Protein AF-0000000068386053 (afdb_homodimer)

Foldseek 3Di:
DPDPPCCVVPDDDADFQVCQVVLQVLVCVLQQHPFGKFKQQFFLLLVLLLLLLLLAAAPAEEEQEDAAVSSVVSQVSNVVRHYHYDYDYDDHLFADDPVSLVVVCVVDDHHQEYEDEAADLLRQWGHPQLSNLVVCVVSNHAYEYECAAPRLQHDHHCVVSVHAKYKYHCVWQLVFDRRMIMIGHHPVRVVSSDDPSGDDPDSSGPVNQCVVAVVVPNGHGPDDHDRSRVVRSVVSSVVCVVCDSLNSNLLLQLLQQLLQQLCVQQVWHWDDDPVTGGSFKTKTFDDPLDDPVLLCVQLVPQPLWDKDFRHGPPRRRMIIGGCHHPNSDLVSSLSNSQSNQRSCVVSPHHGDSVRSNVSSVVSSVPRDSPDD/DPDPPCCVVPDDDADFQVCQVVLQVLVCVLQQHPFGKFKQQFFLLLVLLLLLLLLAAAPAEEEFEAAAVSSVVSQVSNVVRHYHYDYDYDDHLFADDPVSLVVVCVVDDHHQEYEDEAADLLRQWGHPQLSNLVVCVVSNHAYEYECAAPRLQHDHHCVVSVHAKYKYHCVWQLVFDRRMIMMGHHPVRVVSSDDPSGDDPDSSGPVNQCVVAVVVPNGHGPDDHDRSRVVRSVVSSVVCVVCDSLNSNLLLQLLQQLLQQLCVQQVWHWDDDPVTGGSFKTKTFDDPLDDPVLLCVQLVPQPLWDKDFRHGPPRRRMIIGGCHHPNSDLVSSLSNSQSNQRSCVVSPHDGDSVRSNVSSVVSNVPRDSPDD

Organism: Agrobacterium fabrum (strain C58 / ATCC 33970) (NCBI:txid176299)

Radius of gyration: 27.5 Å; Cα contacts (8 Å, |Δi|>4): 1624; chains: 2; bounding box: 54×79×68 Å

Sequence (744 aa):
MPAPDYALLLDPPAFPAERYAMLADRLAALMGTKNDVLLIQAEAVLALEAAATSLARPGLRALNIITSPYGAWFGGWLERGGATVRNLTASPAKPVTLAEVERALDDGPGFDLLAIVHAESASGILNPLPAIAALAQTRGVVTLVDAVASIGGHAFEVDQLGIDIAVIGPQKALAGPAGVSAISVSPKAWEFLSHDKAPTNSMLSLLDQKQLWLDAGRGALPGTPAPLEFYALDAALDRIEAEGLPAANARHERAAAATRHGIRALGIANWVEETHASALVSTAVLPDSVEAGAFHAAVSRQHGADISVGVGPGAERLIRLNHTGRRAHPQAVKANIAAVANALKTLGHSTNTDSALEAAEKGYSEAPAKEVMPAPDYALLLDPPAFPAERYAMLADRLAALMGTKNDVLLIQAEAVLALEAAATSLARPGLRALNIITSPYGAWFGGWLERGGATVRNLTASPAKPVTLAEVERALDDGPGFDLLAIVHAESASGILNPLPAIAALAQTRGVVTLVDAVASIGGHAFEVDQLGIDIAVIGPQKALAGPAGVSAISVSPKAWEFLSHDKAPTNSMLSLLDQKQLWLDAGRGALPGTPAPLEFYALDAALDRIEAEGLPAANARHERAAAATRHGIRALGIANWVEETHASALVSTAVLPDSVEAGAFHAAVSRQHGADISVGVGPGAERLIRLNHTGRRAHPQAVKANIAAVANALKTLGHSTNTDSALEAAEKGYSEAPAKEV

pLDDT: mean 94.94, std 8.68, range [27.03, 98.94]

Structure (mmCIF, N/CA/C/O backbone):
data_AF-0000000068386053-model_v1
#
loop_
_entity.id
_entity.type
_entity.pdbx_description
1 polymer 'Aspartate aminotransferase'
#
loop_
_atom_site.group_PDB
_atom_site.id
_atom_site.type_symbol
_atom_site.label_atom_id
_atom_site.label_alt_id
_atom_site.label_comp_id
_atom_site.label_asym_id
_atom_site.label_entity_id
_atom_site.label_seq_id
_atom_site.pdbx_PDB_ins_code
_atom_site.Cartn_x
_atom_site.Cartn_y
_atom_site.Cartn_z
_atom_site.occupancy
_atom_site.B_iso_or_equiv
_atom_site.auth_seq_id
_atom_site.auth_comp_id
_atom_site.auth_asym_id
_atom_site.auth_atom_id
_atom_site.pdbx_PDB_model_num
ATOM 1 N N . MET A 1 1 ? -23.984 14.938 -13.93 1 43.22 1 MET A N 1
ATOM 2 C CA . MET A 1 1 ? -23 14.367 -14.844 1 43.22 1 MET A CA 1
ATOM 3 C C . MET A 1 1 ? -22.969 12.844 -14.727 1 43.22 1 MET A C 1
ATOM 5 O O . MET A 1 1 ? -23.156 12.297 -13.641 1 43.22 1 MET A O 1
ATOM 9 N N . PRO A 1 2 ? -23.141 12.211 -15.875 1 50.97 2 PRO A N 1
ATOM 10 C CA . PRO A 1 2 ? -23.125 10.758 -15.742 1 50.97 2 PRO A CA 1
ATOM 11 C C . PRO A 1 2 ? -21.953 10.242 -14.914 1 50.97 2 PRO A C 1
ATOM 13 O O . PRO A 1 2 ? -20.906 10.883 -14.867 1 50.97 2 PRO A O 1
ATOM 16 N N . ALA A 1 3 ? -22.266 9.375 -14.016 1 62.97 3 ALA A N 1
ATOM 17 C CA . ALA A 1 3 ? -21.188 8.75 -13.234 1 62.97 3 ALA A CA 1
ATOM 18 C C . ALA A 1 3 ? -20.016 8.359 -14.125 1 62.97 3 ALA A C 1
ATOM 20 O O . ALA A 1 3 ? -20.203 7.84 -15.219 1 62.97 3 ALA A O 1
ATOM 21 N N . PRO A 1 4 ? -18.797 8.867 -13.773 1 74.88 4 PRO A N 1
ATOM 22 C CA . PRO A 1 4 ? -17.625 8.5 -14.578 1 74.88 4 PRO A CA 1
ATOM 23 C C . PRO A 1 4 ? -17.531 6.996 -14.836 1 74.88 4 PRO A C 1
ATOM 25 O O . PRO A 1 4 ? -17.938 6.195 -13.984 1 74.88 4 PRO A O 1
ATOM 28 N N . ASP A 1 5 ? -17.359 6.617 -16.078 1 85.38 5 ASP A N 1
ATOM 29 C CA . ASP A 1 5 ? -17.109 5.215 -16.422 1 85.38 5 ASP A CA 1
ATOM 30 C C . ASP A 1 5 ? -15.758 4.754 -15.898 1 85.38 5 ASP A C 1
ATOM 32 O O . ASP A 1 5 ? -14.727 4.973 -16.547 1 85.38 5 ASP A O 1
ATOM 36 N N . TYR A 1 6 ? -15.766 4.121 -14.727 1 87.69 6 TYR A N 1
ATOM 37 C CA . TYR A 1 6 ? -14.516 3.744 -14.086 1 87.69 6 TYR A CA 1
ATOM 38 C C . TYR A 1 6 ? -13.898 2.523 -14.758 1 87.69 6 TYR A C 1
ATOM 40 O O . TYR A 1 6 ? -12.789 2.113 -14.414 1 87.69 6 TYR A O 1
ATOM 48 N N . ALA A 1 7 ? -14.578 1.956 -15.75 1 90.06 7 ALA A N 1
ATOM 49 C CA . ALA A 1 7 ? -13.984 0.896 -16.562 1 90.06 7 ALA A CA 1
ATOM 50 C C . ALA A 1 7 ? -12.719 1.38 -17.266 1 90.06 7 ALA A C 1
ATOM 52 O O . ALA A 1 7 ? -11.852 0.577 -17.625 1 90.06 7 ALA A O 1
ATOM 53 N N . LEU A 1 8 ? -12.648 2.648 -17.375 1 90.06 8 LEU A N 1
ATOM 54 C CA . LEU A 1 8 ? -11.5 3.252 -18.047 1 90.06 8 LEU A CA 1
ATOM 55 C C . LEU A 1 8 ? -10.242 3.094 -17.203 1 90.06 8 LEU A C 1
ATOM 57 O O . LEU A 1 8 ? -9.133 3.275 -17.703 1 90.06 8 LEU A O 1
ATOM 61 N N . LEU A 1 9 ? -10.445 2.84 -15.938 1 94.69 9 LEU A N 1
ATOM 62 C CA . LEU A 1 9 ? -9.305 2.668 -15.047 1 94.69 9 LEU A CA 1
ATOM 63 C C . LEU A 1 9 ? -8.703 1.277 -15.195 1 94.69 9 LEU A C 1
ATOM 65 O O . LEU A 1 9 ? -7.617 1.008 -14.68 1 94.69 9 LEU A O 1
ATOM 69 N N . LEU A 1 10 ? -9.367 0.383 -15.891 1 95.88 10 LEU A N 1
ATOM 70 C CA . LEU A 1 10 ? -8.922 -1.004 -15.977 1 95.88 10 LEU A CA 1
ATOM 71 C C . LEU A 1 10 ? -7.895 -1.176 -17.094 1 95.88 10 LEU A C 1
ATOM 73 O O . LEU A 1 10 ? -7.91 -0.433 -18.078 1 95.88 10 LEU A O 1
ATOM 77 N N . ASP A 1 11 ? -6.984 -2.037 -16.875 1 93.38 11 ASP A N 1
ATOM 78 C CA . ASP A 1 11 ? -6.02 -2.568 -17.844 1 93.38 11 ASP A CA 1
ATOM 79 C C . ASP A 1 11 ? -5.07 -1.476 -18.328 1 93.38 11 ASP A C 1
ATOM 81 O O . ASP A 1 11 ? -4.816 -1.359 -19.531 1 93.38 11 ASP A O 1
ATOM 85 N N . PRO A 1 12 ? -4.633 -0.592 -17.453 1 92.56 12 PRO A N 1
ATOM 86 C CA . PRO A 1 12 ? -3.549 0.288 -17.891 1 92.56 12 PRO A CA 1
ATOM 87 C C . PRO A 1 12 ? -2.281 -0.477 -18.266 1 92.56 12 PRO A C 1
ATOM 89 O O . PRO A 1 12 ? -2.057 -1.585 -17.781 1 92.56 12 PRO A O 1
ATOM 92 N N . PRO A 1 13 ? -1.531 0.087 -19.203 1 91.81 13 PRO A N 1
ATOM 93 C CA . PRO A 1 13 ? -0.227 -0.545 -19.422 1 91.81 13 PRO A CA 1
ATOM 94 C C . PRO A 1 13 ? 0.666 -0.488 -18.188 1 91.81 13 PRO A C 1
ATOM 96 O O . PRO A 1 13 ? 0.468 0.364 -17.312 1 91.81 13 PRO A O 1
ATOM 99 N N . ALA A 1 14 ? 1.583 -1.446 -18.062 1 92.69 14 ALA A N 1
ATOM 100 C CA . ALA A 1 14 ? 2.586 -1.36 -17 1 92.69 14 ALA A CA 1
ATOM 101 C C . ALA A 1 14 ? 3.338 -0.034 -17.062 1 92.69 14 ALA A C 1
ATOM 103 O O . ALA A 1 14 ? 3.631 0.469 -18.156 1 92.69 14 ALA A O 1
ATOM 104 N N . PHE A 1 15 ? 3.566 0.583 -15.953 1 96.44 15 PHE A N 1
ATOM 105 C CA . PHE A 1 15 ? 4.438 1.752 -15.938 1 96.44 15 PHE A CA 1
ATOM 106 C C . PHE A 1 15 ? 5.855 1.376 -16.359 1 96.44 15 PHE A C 1
ATOM 108 O O . PHE A 1 15 ? 6.426 0.416 -15.836 1 96.44 15 PHE A O 1
ATOM 115 N N . PRO A 1 16 ? 6.418 2.072 -17.266 1 94.75 16 PRO A N 1
ATOM 116 C CA . PRO A 1 16 ? 7.711 1.654 -17.812 1 94.75 16 PRO A CA 1
ATOM 117 C C . PRO A 1 16 ? 8.82 1.646 -16.766 1 94.75 16 PRO A C 1
ATOM 119 O O . PRO A 1 16 ? 8.977 2.617 -16.016 1 94.75 16 PRO A O 1
ATOM 122 N N . ALA A 1 17 ? 9.594 0.625 -16.719 1 94.5 17 ALA A N 1
ATOM 123 C CA . ALA A 1 17 ? 10.609 0.388 -15.703 1 94.5 17 ALA A CA 1
ATOM 124 C C . ALA A 1 17 ? 11.609 1.544 -15.648 1 94.5 17 ALA A C 1
ATOM 126 O O . ALA A 1 17 ? 12.062 1.924 -14.562 1 94.5 17 ALA A O 1
ATOM 127 N N . GLU A 1 18 ? 11.906 2.088 -16.766 1 92.56 18 GLU A N 1
ATOM 128 C CA . GLU A 1 18 ? 12.922 3.127 -16.844 1 92.56 18 GLU A CA 1
ATOM 129 C C . GLU A 1 18 ? 12.398 4.461 -16.312 1 92.56 18 GLU A C 1
ATOM 131 O O . GLU A 1 18 ? 13.172 5.387 -16.078 1 92.56 18 GLU A O 1
ATOM 136 N N . ARG A 1 19 ? 11.109 4.539 -16.109 1 97.56 19 ARG A N 1
ATOM 137 C CA . ARG A 1 19 ? 10.516 5.82 -15.75 1 97.56 19 ARG A CA 1
ATOM 138 C C . ARG A 1 19 ? 10.43 5.969 -14.234 1 97.56 19 ARG A C 1
ATOM 140 O O . ARG A 1 19 ? 10.188 7.066 -13.727 1 97.56 19 ARG A O 1
ATOM 147 N N . TYR A 1 20 ? 10.609 4.906 -13.508 1 98.56 20 TYR A N 1
ATOM 148 C CA . TYR A 1 20 ? 10.594 5.016 -12.055 1 98.56 20 TYR A CA 1
ATOM 149 C C . TYR A 1 20 ? 11.711 5.926 -11.562 1 98.56 20 TYR A C 1
ATOM 151 O O . TYR A 1 20 ? 11.5 6.75 -10.672 1 98.56 20 TYR A O 1
ATOM 159 N N . ALA A 1 21 ? 12.875 5.738 -12.125 1 98.5 21 ALA A N 1
ATOM 160 C CA . ALA A 1 21 ? 14.008 6.59 -11.766 1 98.5 21 ALA A CA 1
ATOM 161 C C . ALA A 1 21 ? 13.695 8.062 -12.031 1 98.5 21 ALA A C 1
ATOM 163 O O . ALA A 1 21 ? 14.055 8.93 -11.234 1 98.5 21 ALA A O 1
ATOM 164 N N . MET A 1 22 ? 13.062 8.297 -13.117 1 98.44 22 MET A N 1
ATOM 165 C CA . MET A 1 22 ? 12.703 9.664 -13.484 1 98.44 22 MET A CA 1
ATOM 166 C C . MET A 1 22 ? 11.734 10.266 -12.477 1 98.44 22 MET A C 1
ATOM 168 O O . MET A 1 22 ? 11.852 11.43 -12.109 1 98.44 22 MET A O 1
ATOM 172 N N . LEU A 1 23 ? 10.781 9.477 -12.07 1 98.62 23 LEU A N 1
ATOM 173 C CA . LEU A 1 23 ? 9.836 9.945 -11.062 1 98.62 23 LEU A CA 1
ATOM 174 C C . LEU A 1 23 ? 10.555 10.297 -9.766 1 98.62 23 LEU A C 1
ATOM 176 O O . LEU A 1 23 ? 10.266 11.328 -9.148 1 98.62 23 LEU A O 1
ATOM 180 N N . ALA A 1 24 ? 11.43 9.414 -9.359 1 98.81 24 ALA A N 1
ATOM 181 C CA . ALA A 1 24 ? 12.195 9.664 -8.141 1 98.81 24 ALA A CA 1
ATOM 182 C C . ALA A 1 24 ? 13.016 10.938 -8.258 1 98.81 24 ALA A C 1
ATOM 184 O O . ALA A 1 24 ? 13.109 11.711 -7.301 1 98.81 24 ALA A O 1
ATOM 185 N N . ASP A 1 25 ? 13.625 11.172 -9.391 1 98.81 25 ASP A N 1
ATOM 186 C CA . ASP A 1 25 ? 14.43 12.375 -9.617 1 98.81 25 ASP A CA 1
ATOM 187 C C . ASP A 1 25 ? 13.555 13.625 -9.578 1 98.81 25 ASP A C 1
ATOM 189 O O . ASP A 1 25 ? 13.977 14.664 -9.062 1 98.81 25 ASP A O 1
ATOM 193 N N . ARG A 1 26 ? 12.438 13.555 -10.156 1 98.69 26 ARG A N 1
ATOM 194 C CA . ARG A 1 26 ? 11.508 14.68 -10.125 1 98.69 26 ARG A CA 1
ATOM 195 C C . ARG A 1 26 ? 11.062 14.984 -8.703 1 98.69 26 ARG A C 1
ATOM 197 O O . ARG A 1 26 ? 10.953 16.156 -8.32 1 98.69 26 ARG A O 1
ATOM 204 N N . LEU A 1 27 ? 10.805 13.961 -7.941 1 98.88 27 LEU A N 1
ATOM 205 C CA . LEU A 1 27 ? 10.453 14.148 -6.539 1 98.88 27 LEU A CA 1
ATOM 206 C C . LEU A 1 27 ? 11.625 14.742 -5.762 1 98.88 27 LEU A C 1
ATOM 208 O O . LEU A 1 27 ? 11.43 15.586 -4.883 1 98.88 27 LEU A O 1
ATOM 212 N N . ALA A 1 28 ? 12.812 14.258 -6.055 1 98.88 28 ALA A N 1
ATOM 213 C CA . ALA A 1 28 ? 14.008 14.828 -5.438 1 98.88 28 ALA A CA 1
ATOM 214 C C . ALA A 1 28 ? 14.109 16.328 -5.727 1 98.88 28 ALA A C 1
ATOM 216 O O . ALA A 1 28 ? 14.406 17.109 -4.832 1 98.88 28 ALA A O 1
ATOM 217 N N . ALA A 1 29 ? 13.891 16.641 -6.945 1 98.56 29 ALA A N 1
ATOM 218 C CA . ALA A 1 29 ? 13.93 18.047 -7.34 1 98.56 29 ALA A CA 1
ATOM 219 C C . ALA A 1 29 ? 12.883 18.859 -6.59 1 98.56 29 ALA A C 1
ATOM 221 O O . ALA A 1 29 ? 13.156 19.969 -6.129 1 98.56 29 ALA A O 1
ATOM 222 N N . LEU A 1 30 ? 11.742 18.328 -6.5 1 98.12 30 LEU A N 1
ATOM 223 C CA . LEU A 1 30 ? 10.648 18.984 -5.789 1 98.12 30 LEU A CA 1
ATOM 224 C C . LEU A 1 30 ? 11.016 19.219 -4.324 1 98.12 30 LEU A C 1
ATOM 226 O O . LEU A 1 30 ? 10.656 20.234 -3.74 1 98.12 30 LEU A O 1
ATOM 230 N N . MET A 1 31 ? 11.75 18.281 -3.701 1 98.56 31 MET A N 1
ATOM 231 C CA . MET A 1 31 ? 12.141 18.359 -2.297 1 98.56 31 MET A CA 1
ATOM 232 C C . MET A 1 31 ? 13.422 19.156 -2.131 1 98.56 31 MET A C 1
ATOM 234 O O . MET A 1 31 ? 13.844 19.453 -1.008 1 98.56 31 MET A O 1
ATOM 238 N N . GLY A 1 32 ? 14.086 19.5 -3.227 1 98.5 32 GLY A N 1
ATOM 239 C CA . GLY A 1 32 ? 15.352 20.219 -3.17 1 98.5 32 GLY A CA 1
ATOM 240 C C . GLY A 1 32 ? 16.469 19.391 -2.559 1 98.5 32 GLY A C 1
ATOM 241 O O . GLY A 1 32 ? 17.156 19.859 -1.644 1 98.5 32 GLY A O 1
ATOM 242 N N . THR A 1 33 ? 16.609 18.141 -3.109 1 98.81 33 THR A N 1
ATOM 243 C CA . THR A 1 33 ? 17.609 17.297 -2.463 1 98.81 33 THR A CA 1
ATOM 244 C C . THR A 1 33 ? 18.391 16.5 -3.5 1 98.81 33 THR A C 1
ATOM 246 O O . THR A 1 33 ? 17.906 16.266 -4.609 1 98.81 33 THR A O 1
ATOM 249 N N . LYS A 1 34 ? 19.578 16.172 -3.18 1 98.56 34 LYS A N 1
ATOM 250 C CA . LYS A 1 34 ? 20.406 15.25 -3.951 1 98.56 34 LYS A CA 1
ATOM 251 C C . LYS A 1 34 ? 20.453 13.875 -3.301 1 98.56 34 LYS A C 1
ATOM 253 O O . LYS A 1 34 ? 21.141 12.969 -3.787 1 98.56 34 LYS A O 1
ATOM 258 N N . ASN A 1 35 ? 19.719 13.727 -2.207 1 98.88 35 ASN A N 1
ATOM 259 C CA . ASN A 1 35 ? 19.625 12.438 -1.52 1 98.88 35 ASN A CA 1
ATOM 260 C C . ASN A 1 35 ? 18.953 11.383 -2.389 1 98.88 35 ASN A C 1
ATOM 262 O O . ASN A 1 35 ? 18.328 11.703 -3.396 1 98.88 35 ASN A O 1
ATOM 266 N N . ASP A 1 36 ? 19.125 10.086 -1.999 1 98.88 36 ASP A N 1
ATOM 267 C CA . ASP A 1 36 ? 18.344 9.008 -2.609 1 98.88 36 ASP A CA 1
ATOM 268 C C . ASP A 1 36 ? 16.859 9.195 -2.334 1 98.88 36 ASP A C 1
ATOM 270 O O . ASP A 1 36 ? 16.469 9.633 -1.249 1 98.88 36 ASP A O 1
ATOM 274 N N . VAL A 1 37 ? 16.062 8.93 -3.303 1 98.94 37 VAL A N 1
ATOM 275 C CA . VAL A 1 37 ? 14.609 8.953 -3.127 1 98.94 37 VAL A CA 1
ATOM 276 C C . VAL A 1 37 ? 14.039 7.559 -3.371 1 98.94 37 VAL A C 1
ATOM 278 O O . VAL A 1 37 ? 14.273 6.957 -4.422 1 98.94 37 VAL A O 1
ATOM 281 N N . LEU A 1 38 ? 13.391 7.059 -2.404 1 98.88 38 LEU A N 1
ATOM 282 C CA . LEU A 1 38 ? 12.672 5.789 -2.49 1 98.88 38 LEU A CA 1
ATOM 283 C C . LEU A 1 38 ? 11.211 6.012 -2.865 1 98.88 38 LEU A C 1
ATOM 285 O O . LEU A 1 38 ? 10.609 7.012 -2.471 1 98.88 38 LEU A O 1
ATOM 289 N N . LEU A 1 39 ? 10.648 5.133 -3.643 1 98.81 39 LEU A N 1
ATOM 290 C CA . LEU A 1 39 ? 9.227 5.098 -3.971 1 98.81 39 LEU A CA 1
ATOM 291 C C . LEU A 1 39 ? 8.508 4.004 -3.18 1 98.81 39 LEU A C 1
ATOM 293 O O . LEU A 1 39 ? 8.797 2.816 -3.355 1 98.81 39 LEU A O 1
ATOM 297 N N . ILE A 1 40 ? 7.645 4.379 -2.307 1 98.62 40 ILE A N 1
ATOM 298 C CA . ILE A 1 40 ? 6.906 3.453 -1.458 1 98.62 40 ILE A CA 1
ATOM 299 C C . ILE A 1 40 ? 5.523 3.195 -2.057 1 98.62 40 ILE A C 1
ATOM 301 O O . ILE A 1 40 ? 4.742 4.129 -2.25 1 98.62 40 ILE A O 1
ATOM 305 N N . GLN A 1 41 ? 5.223 1.962 -2.355 1 98.12 41 GLN A N 1
ATOM 306 C CA . GLN A 1 41 ? 4.02 1.565 -3.082 1 98.12 41 GLN A CA 1
ATOM 307 C C . GLN A 1 41 ? 2.854 1.332 -2.127 1 98.12 41 GLN A C 1
ATOM 309 O O . GLN A 1 41 ? 2.26 0.252 -2.115 1 98.12 41 GLN A O 1
ATOM 314 N N . ALA A 1 42 ? 2.461 2.303 -1.389 1 97.88 42 ALA A N 1
ATOM 315 C CA . ALA A 1 42 ? 1.366 2.365 -0.424 1 97.88 42 ALA A CA 1
ATOM 316 C C . ALA A 1 42 ? 1.156 3.793 0.075 1 97.88 42 ALA A C 1
ATOM 318 O O . ALA A 1 42 ? 1.84 4.719 -0.367 1 97.88 42 ALA A O 1
ATOM 319 N N . GLU A 1 43 ? 0.161 3.951 0.909 1 98.06 43 GLU A N 1
ATOM 320 C CA . GLU A 1 43 ? -0.112 5.273 1.465 1 98.06 43 GLU A CA 1
ATOM 321 C C . GLU A 1 43 ? 1.03 5.742 2.361 1 98.06 43 GLU A C 1
ATOM 323 O O . GLU A 1 43 ? 1.876 4.941 2.766 1 98.06 43 GLU A O 1
ATOM 328 N N . ALA A 1 44 ? 1.052 6.977 2.707 1 98.12 44 ALA A N 1
ATOM 329 C CA . ALA A 1 44 ? 2.186 7.641 3.344 1 98.12 44 ALA A CA 1
ATOM 330 C C . ALA A 1 44 ? 2.416 7.102 4.754 1 98.12 44 ALA A C 1
ATOM 332 O O . ALA A 1 44 ? 3.549 7.082 5.238 1 98.12 44 ALA A O 1
ATOM 333 N N . VAL A 1 45 ? 1.371 6.652 5.43 1 97.88 45 VAL A N 1
ATOM 334 C CA . VAL A 1 45 ? 1.554 6.148 6.789 1 97.88 45 VAL A CA 1
ATOM 335 C C . VAL A 1 45 ? 2.436 4.902 6.762 1 97.88 45 VAL A C 1
ATOM 337 O O . VAL A 1 45 ? 3.223 4.672 7.684 1 97.88 45 VAL A O 1
ATOM 340 N N . LEU A 1 46 ? 2.324 4.121 5.734 1 98.56 46 LEU A N 1
ATOM 341 C CA . LEU A 1 46 ? 3.227 2.98 5.625 1 98.56 46 LEU A CA 1
ATOM 342 C C . LEU A 1 46 ? 4.672 3.443 5.48 1 98.56 46 LEU A C 1
ATOM 344 O O . LEU A 1 46 ? 5.586 2.812 6.016 1 98.56 46 LEU A O 1
ATOM 348 N N . ALA A 1 47 ? 4.898 4.488 4.68 1 98.81 47 ALA A N 1
ATOM 349 C CA . ALA A 1 47 ? 6.246 5.031 4.527 1 98.81 47 ALA A CA 1
ATOM 350 C C . ALA A 1 47 ? 6.816 5.469 5.875 1 98.81 47 ALA A C 1
ATOM 352 O O . ALA A 1 47 ? 7.992 5.234 6.164 1 98.81 47 ALA A O 1
ATOM 353 N N . LEU A 1 48 ? 6 6.086 6.672 1 98.88 48 LEU A N 1
ATOM 354 C CA . LEU A 1 48 ? 6.422 6.496 8.008 1 98.88 48 LEU A CA 1
ATOM 355 C C . LEU A 1 48 ? 6.742 5.277 8.875 1 98.88 48 LEU A C 1
ATOM 357 O O . LEU A 1 48 ? 7.773 5.246 9.547 1 98.88 48 LEU A O 1
ATOM 361 N N . GLU A 1 49 ? 5.859 4.297 8.836 1 98.81 49 GLU A N 1
ATOM 362 C CA . GLU A 1 49 ? 6.098 3.078 9.602 1 98.81 49 GLU A CA 1
ATOM 363 C C . GLU A 1 49 ? 7.367 2.371 9.133 1 98.81 49 GLU A C 1
ATOM 365 O O . GLU A 1 49 ? 8.125 1.845 9.945 1 98.81 49 GLU A O 1
ATOM 370 N N . ALA A 1 50 ? 7.566 2.34 7.828 1 98.81 50 ALA A N 1
ATOM 371 C CA . ALA A 1 50 ? 8.758 1.717 7.266 1 98.81 50 ALA A CA 1
ATOM 372 C C . ALA A 1 50 ? 10.023 2.422 7.746 1 98.81 50 ALA A C 1
ATOM 374 O O . ALA A 1 50 ? 11.016 1.771 8.094 1 98.81 50 ALA A O 1
ATOM 375 N N . ALA A 1 51 ? 9.984 3.742 7.742 1 98.88 51 ALA A N 1
ATOM 376 C CA . ALA A 1 51 ? 11.141 4.496 8.219 1 98.88 51 ALA A CA 1
ATOM 377 C C . ALA A 1 51 ? 11.438 4.168 9.68 1 98.88 51 ALA A C 1
ATOM 379 O O . ALA A 1 51 ? 12.586 3.871 10.031 1 98.88 51 ALA A O 1
ATOM 380 N N . ALA A 1 52 ? 10.391 4.172 10.516 1 98.88 52 ALA A N 1
ATOM 381 C CA . ALA A 1 52 ? 10.57 3.887 11.938 1 98.88 52 ALA A CA 1
ATOM 382 C C . ALA A 1 52 ? 11.078 2.461 12.148 1 98.88 52 ALA A C 1
ATOM 384 O O . ALA A 1 52 ? 12.023 2.238 12.906 1 98.88 52 ALA A O 1
ATOM 385 N N . THR A 1 53 ? 10.414 1.524 11.5 1 98.44 53 THR A N 1
ATOM 386 C CA . THR A 1 53 ? 10.758 0.114 11.656 1 98.44 53 THR A CA 1
ATOM 387 C C . THR A 1 53 ? 12.18 -0.151 11.164 1 98.44 53 THR A C 1
ATOM 389 O O . THR A 1 53 ? 12.906 -0.949 11.766 1 98.44 53 THR A O 1
ATOM 392 N N . SER A 1 54 ? 12.586 0.476 10.109 1 98.75 54 SER A N 1
ATOM 393 C CA . SER A 1 54 ? 13.922 0.299 9.539 1 98.75 54 SER A CA 1
ATOM 394 C C . SER A 1 54 ? 14.992 0.889 10.453 1 98.75 54 SER A C 1
ATOM 396 O O . SER A 1 54 ? 16.125 0.404 10.484 1 98.75 54 SER A O 1
ATOM 398 N N . LEU A 1 55 ? 14.68 1.938 11.188 1 98.75 55 LEU A N 1
ATOM 399 C CA . LEU A 1 55 ? 15.625 2.617 12.062 1 98.75 55 LEU A CA 1
ATOM 400 C C . LEU A 1 55 ? 15.742 1.898 13.406 1 98.75 55 LEU A C 1
ATOM 402 O O . LEU A 1 55 ? 16.812 1.902 14.023 1 98.75 55 LEU A O 1
ATOM 406 N N . ALA A 1 56 ? 14.656 1.341 13.867 1 98.44 56 ALA A N 1
ATOM 407 C CA . ALA A 1 56 ? 14.508 0.917 15.258 1 98.44 56 ALA A CA 1
ATOM 408 C C . ALA A 1 56 ? 15.453 -0.237 15.586 1 98.44 56 ALA A C 1
ATOM 410 O O . ALA A 1 56 ? 15.555 -1.199 14.82 1 98.44 56 ALA A O 1
ATOM 411 N N . ARG A 1 57 ? 16.094 -0.156 16.656 1 98 57 ARG A N 1
ATOM 412 C CA . ARG A 1 57 ? 16.984 -1.18 17.219 1 98 57 ARG A CA 1
ATOM 413 C C . ARG A 1 57 ? 17.359 -0.855 18.656 1 98 57 ARG A C 1
ATOM 415 O O . ARG A 1 57 ? 17.344 0.311 19.062 1 98 57 ARG A O 1
ATOM 422 N N . PRO A 1 58 ? 17.734 -1.957 19.406 1 97.62 58 PRO A N 1
ATOM 423 C CA . PRO A 1 58 ? 18.328 -1.653 20.703 1 97.62 58 PRO A CA 1
ATOM 424 C C . PRO A 1 58 ? 19.547 -0.731 20.594 1 97.62 58 PRO A C 1
ATOM 426 O O . PRO A 1 58 ? 20.391 -0.908 19.719 1 97.62 58 PRO A O 1
ATOM 429 N N . GLY A 1 59 ? 19.547 0.266 21.375 1 96.94 59 GLY A N 1
ATOM 430 C CA . GLY A 1 59 ? 20.688 1.181 21.375 1 96.94 59 GLY A CA 1
ATOM 431 C C . GLY A 1 59 ? 20.375 2.502 20.688 1 96.94 59 GLY A C 1
ATOM 432 O O . GLY A 1 59 ? 21.062 3.502 20.938 1 96.94 59 GLY A O 1
ATOM 433 N N . LEU A 1 60 ? 19.438 2.514 19.812 1 98 60 LEU A N 1
ATOM 434 C CA . LEU A 1 60 ? 19.031 3.777 19.203 1 98 60 LEU A CA 1
ATOM 435 C C . LEU A 1 60 ? 18.281 4.645 20.219 1 98 60 LEU A C 1
ATOM 437 O O . LEU A 1 60 ? 17.328 4.188 20.844 1 98 60 LEU A O 1
ATOM 441 N N . ARG A 1 61 ? 18.734 5.859 20.484 1 98.12 61 ARG A N 1
ATOM 442 C CA . ARG A 1 61 ? 18.078 6.84 21.328 1 98.12 61 ARG A CA 1
ATOM 443 C C . ARG A 1 61 ? 17.406 7.93 20.5 1 98.12 61 ARG A C 1
ATOM 445 O O . ARG A 1 61 ? 18.094 8.664 19.766 1 98.12 61 ARG A O 1
ATOM 452 N N . ALA A 1 62 ? 16.094 8.031 20.578 1 98.38 62 ALA A N 1
ATOM 453 C CA . ALA A 1 62 ? 15.352 8.969 19.734 1 98.38 62 ALA A CA 1
ATOM 454 C C . ALA A 1 62 ? 14.617 10 20.594 1 98.38 62 ALA A C 1
ATOM 456 O O . ALA A 1 62 ? 14.047 9.664 21.625 1 98.38 62 ALA A O 1
ATOM 457 N N . LEU A 1 63 ? 14.734 11.281 20.25 1 98.62 63 LEU A N 1
ATOM 458 C CA . LEU A 1 63 ? 13.805 12.32 20.672 1 98.62 63 LEU A CA 1
ATOM 459 C C . LEU A 1 63 ? 12.648 12.445 19.672 1 98.62 63 LEU A C 1
ATOM 461 O O . LEU A 1 63 ? 12.828 12.922 18.562 1 98.62 63 LEU A O 1
ATOM 465 N N . ASN A 1 64 ? 11.508 11.984 20.047 1 98.81 64 ASN A N 1
ATOM 466 C CA . ASN A 1 64 ? 10.328 11.992 19.203 1 98.81 64 ASN A CA 1
ATOM 467 C C . ASN A 1 64 ? 9.352 13.094 19.609 1 98.81 64 ASN A C 1
ATOM 469 O O . ASN A 1 64 ? 8.859 13.117 20.734 1 98.81 64 ASN A O 1
ATOM 473 N N . ILE A 1 65 ? 9.094 13.977 18.703 1 98.81 65 ILE A N 1
ATOM 474 C CA . ILE A 1 65 ? 8.211 15.102 18.984 1 98.81 65 ILE A CA 1
ATOM 475 C C . ILE A 1 65 ? 6.77 14.727 18.625 1 98.81 65 ILE A C 1
ATOM 477 O O . ILE A 1 65 ? 6.492 14.297 17.5 1 98.81 65 ILE A O 1
ATOM 481 N N . ILE A 1 66 ? 5.867 14.883 19.562 1 98.62 66 ILE A N 1
ATOM 482 C CA . ILE A 1 66 ? 4.461 14.539 19.391 1 98.62 66 ILE A CA 1
ATOM 483 C C . ILE A 1 66 ? 3.615 15.812 19.406 1 98.62 66 ILE A C 1
ATOM 485 O O . ILE A 1 66 ? 3.498 16.469 20.438 1 98.62 66 ILE A O 1
ATOM 489 N N . THR A 1 67 ? 3.051 16.156 18.266 1 98 67 THR A N 1
ATOM 490 C CA . THR A 1 67 ? 2.117 17.266 18.172 1 98 67 THR A CA 1
ATOM 491 C C . THR A 1 67 ? 0.762 16.812 17.656 1 98 67 THR A C 1
ATOM 493 O O . THR A 1 67 ? -0.183 17.594 17.578 1 98 67 THR A O 1
ATOM 496 N N . SER A 1 68 ? 0.612 15.594 17.297 1 95.56 68 SER A N 1
ATOM 497 C CA . SER A 1 68 ? -0.588 14.922 16.812 1 95.56 68 SER A CA 1
ATOM 498 C C . SER A 1 68 ? -0.462 13.406 16.953 1 95.56 68 SER A C 1
ATOM 500 O O . SER A 1 68 ? 0.572 12.906 17.391 1 95.56 68 SER A O 1
ATOM 502 N N . PRO A 1 69 ? -1.512 12.625 16.516 1 94.81 69 PRO A N 1
ATOM 503 C CA . PRO A 1 69 ? -1.409 11.164 16.594 1 94.81 69 PRO A CA 1
ATOM 504 C C . PRO A 1 69 ? -0.277 10.602 15.734 1 94.81 69 PRO A C 1
ATOM 506 O O . PRO A 1 69 ? 0.27 9.539 16.047 1 94.81 69 PRO A O 1
ATOM 509 N N . TYR A 1 70 ? 0.15 11.273 14.711 1 96.31 70 TYR A N 1
ATOM 510 C CA . TYR A 1 70 ? 1.172 10.766 13.797 1 96.31 70 TYR A CA 1
ATOM 511 C C . TYR A 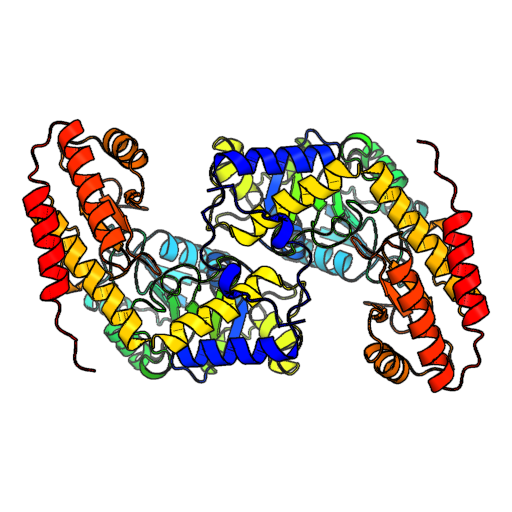1 70 ? 2.52 10.656 14.5 1 96.31 70 TYR A C 1
ATOM 513 O O . TYR A 1 70 ? 3.232 9.664 14.336 1 96.31 70 TYR A O 1
ATOM 521 N N . GLY A 1 71 ? 2.842 11.695 15.281 1 97.88 71 GLY A N 1
ATOM 522 C CA . GLY A 1 71 ? 4.047 11.602 16.094 1 97.88 71 GLY A CA 1
ATOM 523 C C . GLY A 1 71 ? 3.992 10.484 17.125 1 97.88 71 GLY A C 1
ATOM 524 O O . GLY A 1 71 ? 4.992 9.805 17.359 1 97.88 71 GLY A O 1
ATOM 525 N N . ALA A 1 72 ? 2.805 10.352 17.719 1 97.75 72 ALA A N 1
ATOM 526 C CA . ALA A 1 72 ? 2.639 9.281 18.703 1 97.75 72 ALA A CA 1
ATOM 527 C C . ALA A 1 72 ? 2.828 7.91 18.062 1 97.75 72 ALA A C 1
ATOM 529 O O . ALA A 1 72 ? 3.463 7.027 18.656 1 97.75 72 ALA A O 1
ATOM 530 N N . TRP A 1 73 ? 2.262 7.727 16.938 1 97.81 73 TRP A N 1
ATOM 531 C CA . TRP A 1 73 ? 2.422 6.477 16.203 1 97.81 73 TRP A CA 1
ATOM 532 C C . TRP A 1 73 ? 3.891 6.207 15.891 1 97.81 73 TRP A C 1
ATOM 534 O O . TRP A 1 73 ? 4.391 5.105 16.125 1 97.81 73 TRP A O 1
ATOM 544 N N . PHE A 1 74 ? 4.574 7.211 15.406 1 98.69 74 PHE A N 1
ATOM 545 C CA . PHE A 1 74 ? 5.969 7.062 15.016 1 98.69 74 PHE A CA 1
ATOM 546 C C . PHE A 1 74 ? 6.82 6.621 16.203 1 98.69 74 PHE A C 1
ATOM 548 O O . PHE A 1 74 ? 7.609 5.684 16.094 1 98.69 74 PHE A O 1
ATOM 555 N N . GLY A 1 75 ? 6.645 7.34 17.328 1 98.75 75 GLY A N 1
ATOM 556 C CA . GLY A 1 75 ? 7.344 6.934 18.531 1 98.75 75 GLY A CA 1
ATOM 557 C C . GLY A 1 75 ? 7.047 5.504 18.938 1 98.75 75 GLY A C 1
ATOM 558 O O . GLY A 1 75 ? 7.949 4.77 19.359 1 98.75 75 GLY A O 1
ATOM 559 N N . GLY A 1 76 ? 5.793 5.121 18.828 1 98.5 76 GLY A N 1
ATOM 560 C CA . GLY A 1 76 ? 5.402 3.758 19.141 1 98.5 76 GLY A CA 1
ATOM 561 C C . GLY A 1 76 ? 6.07 2.723 18.266 1 98.5 76 GLY A C 1
ATOM 562 O O . GLY A 1 76 ? 6.473 1.658 18.734 1 98.5 76 GLY A O 1
ATOM 563 N N . TRP A 1 77 ? 6.18 2.992 17 1 98.56 77 TRP A N 1
ATOM 564 C CA . TRP A 1 77 ? 6.84 2.08 16.062 1 98.56 77 TRP A CA 1
ATOM 565 C C . TRP A 1 77 ? 8.32 1.938 16.406 1 98.56 77 TRP A C 1
ATOM 567 O O . TRP A 1 77 ? 8.883 0.843 16.328 1 98.56 77 TRP A O 1
ATOM 577 N N . LEU A 1 78 ? 9.008 3.043 16.75 1 98.62 78 LEU A N 1
ATOM 578 C CA . LEU A 1 78 ? 10.406 2.99 17.172 1 98.62 78 LEU A CA 1
ATOM 579 C C . LEU A 1 78 ? 10.562 2.111 18.406 1 98.62 78 LEU A C 1
ATOM 581 O O . LEU A 1 78 ? 11.461 1.263 18.453 1 98.62 78 LEU A O 1
ATOM 585 N N . GLU A 1 79 ? 9.68 2.307 19.344 1 98.44 79 GLU A N 1
ATOM 586 C CA . GLU A 1 79 ? 9.75 1.548 20.594 1 98.44 79 GLU A CA 1
ATOM 587 C C . GLU A 1 79 ? 9.531 0.058 20.344 1 98.44 79 GLU A C 1
ATOM 589 O O . GLU A 1 79 ? 10.195 -0.782 20.953 1 98.44 79 GLU A O 1
ATOM 594 N N . ARG A 1 80 ? 8.609 -0.256 19.5 1 96.31 80 ARG A N 1
ATOM 595 C CA . ARG A 1 80 ? 8.312 -1.643 19.156 1 96.31 80 ARG A CA 1
ATOM 596 C C . ARG A 1 80 ? 9.547 -2.363 18.641 1 96.31 80 ARG A C 1
ATOM 598 O O . ARG A 1 80 ? 9.727 -3.557 18.891 1 96.31 80 ARG A O 1
ATOM 605 N N . GLY A 1 81 ? 10.383 -1.606 17.938 1 96 81 GLY A N 1
ATOM 606 C CA . GLY A 1 81 ? 11.594 -2.197 17.391 1 96 81 GLY A CA 1
ATOM 607 C C . GLY A 1 81 ? 12.75 -2.195 18.375 1 96 81 GLY A C 1
ATOM 608 O O . GLY A 1 81 ? 13.859 -2.607 18.031 1 96 81 GLY A O 1
ATOM 609 N N . GLY A 1 82 ? 12.586 -1.641 19.578 1 97.19 82 GLY A N 1
ATOM 610 C CA . GLY A 1 82 ? 13.586 -1.757 20.641 1 97.19 82 GLY A CA 1
ATOM 611 C C . GLY A 1 82 ? 14.312 -0.456 20.906 1 97.19 82 GLY A C 1
ATOM 612 O O . GLY A 1 82 ? 15.172 -0.393 21.797 1 97.19 82 GLY A O 1
ATOM 613 N N . ALA A 1 83 ? 13.984 0.606 20.203 1 98.31 83 ALA A N 1
ATOM 614 C CA . ALA A 1 83 ? 14.633 1.896 20.438 1 98.31 83 ALA A CA 1
ATOM 615 C C . ALA A 1 83 ? 14.211 2.484 21.781 1 98.31 83 ALA A C 1
ATOM 617 O O . ALA A 1 83 ? 13.125 2.184 22.281 1 98.31 83 ALA A O 1
ATOM 618 N N . THR A 1 84 ? 15.109 3.225 22.391 1 98.25 84 THR A N 1
ATOM 619 C CA . THR A 1 84 ? 14.758 4.074 23.531 1 98.25 84 THR A CA 1
ATOM 620 C C . THR A 1 84 ? 14.227 5.422 23.062 1 98.25 84 THR A C 1
ATOM 622 O O . THR A 1 84 ? 14.953 6.199 22.438 1 98.25 84 THR A O 1
ATOM 625 N N . VAL A 1 85 ? 12.984 5.68 23.344 1 98.38 85 VAL A N 1
ATOM 626 C CA . VAL A 1 85 ? 12.328 6.867 22.797 1 98.38 85 VAL A CA 1
ATOM 627 C C . VAL A 1 85 ? 11.961 7.816 23.922 1 98.38 85 VAL A C 1
ATOM 629 O O . VAL A 1 85 ? 11.312 7.418 24.891 1 98.38 85 VAL A O 1
ATOM 632 N N . ARG A 1 86 ? 12.414 9.016 23.906 1 98.31 86 ARG A N 1
ATOM 633 C CA . ARG A 1 86 ? 11.852 10.109 24.703 1 98.31 86 ARG A CA 1
ATOM 634 C C . ARG A 1 86 ? 10.828 10.898 23.891 1 98.31 86 ARG A C 1
ATOM 636 O O . ARG A 1 86 ? 11.188 11.602 22.938 1 98.31 86 ARG A O 1
ATOM 643 N N . ASN A 1 87 ? 9.656 10.773 24.281 1 98.25 87 ASN A N 1
ATOM 644 C CA . ASN A 1 87 ? 8.586 11.539 23.641 1 98.25 87 ASN A CA 1
ATOM 645 C C . ASN A 1 87 ? 8.477 12.945 24.234 1 98.25 87 ASN A C 1
ATOM 647 O O . ASN A 1 87 ? 8.273 13.109 25.438 1 98.25 87 ASN A O 1
ATOM 651 N N . LEU A 1 88 ? 8.695 13.938 23.438 1 98.44 88 LEU A N 1
ATOM 652 C CA . LEU A 1 88 ? 8.398 15.32 23.781 1 98.44 88 LEU A CA 1
ATOM 653 C C . LEU A 1 88 ? 7.012 15.719 23.266 1 98.44 88 LEU A C 1
ATOM 655 O O . LEU A 1 88 ? 6.848 16.062 22.094 1 98.44 88 LEU A O 1
ATOM 659 N N . THR A 1 89 ? 6.062 15.695 24.094 1 98.31 89 THR A N 1
ATOM 660 C CA . THR A 1 89 ? 4.684 16 23.734 1 98.31 89 THR A CA 1
ATOM 661 C C . THR A 1 89 ? 4.383 17.484 23.922 1 98.31 89 THR A C 1
ATOM 663 O O . THR A 1 89 ? 4.504 18.016 25.016 1 98.31 89 THR A O 1
ATOM 666 N N . ALA A 1 90 ? 4.035 18.156 22.812 1 97.88 90 ALA A N 1
ATOM 667 C CA . ALA A 1 90 ? 3.641 19.562 22.891 1 97.88 90 ALA A CA 1
ATOM 668 C C . ALA A 1 90 ? 2.277 19.719 23.562 1 97.88 90 ALA A C 1
ATOM 670 O O . ALA A 1 90 ? 1.601 18.719 23.844 1 97.88 90 ALA A O 1
ATOM 671 N N . SER A 1 91 ? 1.941 21.047 23.891 1 96.94 91 SER A N 1
ATOM 672 C CA . SER A 1 91 ? 0.576 21.312 24.344 1 96.94 91 SER A CA 1
ATOM 673 C C . SER A 1 91 ? -0.442 20.828 23.312 1 96.94 91 SER A C 1
ATOM 675 O O . SER A 1 91 ? -0.189 20.859 22.109 1 96.94 91 SER A O 1
ATOM 677 N N . PRO A 1 92 ? -1.532 20.328 23.75 1 95.38 92 PRO A N 1
ATOM 678 C CA . PRO A 1 92 ? -2.52 19.703 22.859 1 95.38 92 PRO A CA 1
ATOM 679 C C . PRO A 1 92 ? -2.91 20.609 21.703 1 95.38 92 PRO A C 1
ATOM 681 O O . PRO A 1 92 ? -3.34 21.734 21.906 1 95.38 92 PRO A O 1
ATOM 684 N N . ALA A 1 93 ? -2.75 20.078 20.516 1 95.75 93 ALA A N 1
ATOM 685 C CA . ALA A 1 93 ? -3.141 20.703 19.25 1 95.75 93 ALA A CA 1
ATOM 686 C C . ALA A 1 93 ? -2.381 22.016 19.031 1 95.75 93 ALA A C 1
ATOM 688 O O . ALA A 1 93 ? -2.885 22.938 18.375 1 95.75 93 ALA A O 1
ATOM 689 N N . LYS A 1 94 ? -1.226 22.156 19.625 1 97.12 94 LYS A N 1
ATOM 690 C CA . LYS A 1 94 ? -0.34 23.297 19.438 1 97.12 94 LYS A CA 1
ATOM 691 C C . LYS A 1 94 ? 1.024 22.859 18.922 1 97.12 94 LYS A C 1
ATOM 693 O O . LYS A 1 94 ? 1.406 21.703 19.062 1 97.12 94 LYS A O 1
ATOM 698 N N . PRO A 1 95 ? 1.719 23.781 18.25 1 98.12 95 PRO A N 1
ATOM 699 C CA . PRO A 1 95 ? 3.07 23.422 17.812 1 98.12 95 PRO A CA 1
ATOM 700 C C . PRO A 1 95 ? 4.043 23.266 18.969 1 98.12 95 PRO A C 1
ATOM 702 O O . PRO A 1 95 ? 3.809 23.812 20.062 1 98.12 95 PRO A O 1
ATOM 705 N N . VAL A 1 96 ? 5.062 22.5 18.766 1 98.62 96 VAL A N 1
ATOM 706 C CA . VAL A 1 96 ? 6.188 22.469 19.688 1 98.62 96 VAL A CA 1
ATOM 707 C C . VAL A 1 96 ? 6.984 23.766 19.578 1 98.62 96 VAL A C 1
ATOM 709 O O . VAL A 1 96 ? 6.984 24.406 18.531 1 98.62 96 VAL A O 1
ATOM 712 N N . THR A 1 97 ? 7.605 24.172 20.641 1 98.25 97 THR A N 1
ATOM 713 C CA . THR A 1 97 ? 8.461 25.359 20.562 1 98.25 97 THR A CA 1
ATOM 714 C C . THR A 1 97 ? 9.93 24.953 20.453 1 98.25 97 THR A C 1
ATOM 716 O O . THR A 1 97 ? 10.312 23.875 20.891 1 98.25 97 THR A O 1
ATOM 719 N N . LEU A 1 98 ? 10.695 25.875 19.844 1 98.38 98 LEU A N 1
ATOM 720 C CA . LEU A 1 98 ? 12.133 25.641 19.781 1 98.38 98 LEU A CA 1
ATOM 721 C C . LEU A 1 98 ? 12.719 25.453 21.188 1 98.38 98 LEU A C 1
ATOM 723 O O . LEU A 1 98 ? 13.594 24.609 21.391 1 98.38 98 LEU A O 1
ATOM 727 N N . ALA A 1 99 ? 12.266 26.219 22.125 1 98.19 99 ALA A N 1
ATOM 728 C CA . ALA A 1 99 ? 12.766 26.172 23.5 1 98.19 99 ALA A CA 1
ATOM 729 C C . ALA A 1 99 ? 12.523 24.797 24.125 1 98.19 99 ALA A C 1
ATOM 731 O O . ALA A 1 99 ? 13.367 24.281 24.844 1 98.19 99 ALA A O 1
ATOM 732 N N . GLU A 1 100 ? 11.359 24.203 23.891 1 98.31 100 GLU A N 1
ATOM 733 C CA . GLU A 1 100 ? 11.055 22.875 24.406 1 98.31 100 GLU A CA 1
ATOM 734 C C . GLU A 1 100 ? 12.016 21.828 23.844 1 98.31 100 GLU A C 1
ATOM 736 O O . GLU A 1 100 ? 12.484 20.953 24.562 1 98.31 100 GLU A O 1
ATOM 741 N N . VAL A 1 101 ? 12.281 21.938 22.578 1 98.44 101 VAL A N 1
ATOM 742 C CA . VAL A 1 101 ? 13.164 21 21.906 1 98.44 101 VAL A CA 1
ATOM 743 C C . VAL A 1 101 ? 14.594 21.156 22.422 1 98.44 101 VAL A C 1
ATOM 745 O O . VAL A 1 101 ? 15.273 20.172 22.703 1 98.44 101 VAL A O 1
ATOM 748 N N . GLU A 1 102 ? 15.016 22.422 22.531 1 97.69 102 GLU A N 1
ATOM 749 C CA . GLU A 1 102 ? 16.344 22.703 23.031 1 97.69 102 GLU A CA 1
ATOM 750 C C . GLU A 1 102 ? 16.547 22.125 24.438 1 97.69 102 GLU A C 1
ATOM 752 O O . GLU A 1 102 ? 17.562 21.5 24.703 1 97.69 102 GLU A O 1
ATOM 757 N N . ARG A 1 103 ? 15.633 22.328 25.25 1 97.69 103 ARG A N 1
ATOM 758 C CA . ARG A 1 103 ? 15.703 21.812 26.609 1 97.69 103 ARG A CA 1
ATOM 759 C C . ARG A 1 103 ? 15.789 20.281 26.609 1 97.69 103 ARG A C 1
ATOM 761 O O . ARG A 1 103 ? 16.578 19.703 27.359 1 97.69 103 ARG A O 1
ATOM 768 N N . ALA A 1 104 ? 14.961 19.688 25.797 1 97.12 104 ALA A N 1
ATOM 769 C CA . ALA A 1 104 ? 14.977 18.234 25.703 1 97.12 104 ALA A CA 1
ATOM 770 C C . ALA A 1 104 ? 16.328 17.719 25.25 1 97.12 104 ALA A C 1
ATOM 772 O O . ALA A 1 104 ? 16.844 16.734 25.781 1 97.12 104 ALA A O 1
ATOM 773 N N . LEU A 1 105 ? 16.906 18.375 24.25 1 96.56 105 LEU A N 1
ATOM 774 C CA . LEU A 1 105 ? 18.203 17.969 23.719 1 96.56 105 LEU A CA 1
ATOM 775 C C . LEU A 1 105 ? 19.312 18.188 24.75 1 96.56 105 LEU A C 1
ATOM 777 O O . LEU A 1 105 ? 20.25 17.406 24.828 1 96.56 105 LEU A O 1
ATOM 781 N N . ASP A 1 106 ? 19.156 19.203 25.547 1 94.94 106 ASP A N 1
ATOM 782 C CA . ASP A 1 106 ? 20.141 19.547 26.562 1 94.94 106 ASP A CA 1
ATOM 783 C C . ASP A 1 106 ? 20.062 18.578 27.75 1 94.94 106 ASP A C 1
ATOM 785 O O . ASP A 1 106 ? 21.094 18.266 28.359 1 94.94 106 ASP A O 1
ATOM 789 N N . ASP A 1 107 ? 18.891 18.219 28.203 1 91.88 107 ASP A N 1
ATOM 790 C CA . ASP A 1 107 ? 18.672 17.328 29.344 1 91.88 107 ASP A CA 1
ATOM 791 C C . ASP A 1 107 ? 19.312 15.961 29.094 1 91.88 107 ASP A C 1
ATOM 793 O O . ASP A 1 107 ? 19.688 15.258 30.047 1 91.88 107 ASP A O 1
ATOM 797 N N . GLY A 1 108 ? 19.656 15.656 28.125 1 74.88 108 GLY A N 1
ATOM 798 C CA . GLY A 1 108 ? 20.281 14.391 27.797 1 74.88 108 GLY A CA 1
ATOM 799 C C . GLY A 1 108 ? 19.469 13.188 28.234 1 74.88 108 GLY A C 1
ATOM 800 O O . GLY A 1 108 ? 18.297 13.312 28.547 1 74.88 108 GLY A O 1
ATOM 801 N N . PRO A 1 109 ? 19.938 11.984 28.188 1 77.5 109 PRO A N 1
ATOM 802 C CA . PRO A 1 109 ? 21.188 11.633 27.5 1 77.5 109 PRO A CA 1
ATOM 803 C C . PRO A 1 109 ? 21.141 11.938 26.016 1 77.5 109 PRO A C 1
ATOM 805 O O . PRO A 1 109 ? 20.094 12.344 25.484 1 77.5 109 PRO A O 1
ATOM 808 N N . GLY A 1 110 ? 22.312 11.898 25.156 1 91.38 110 GLY A N 1
ATOM 809 C CA . GLY A 1 110 ? 22.5 12.141 23.734 1 91.38 110 GLY A CA 1
ATOM 810 C C . GLY A 1 110 ? 21.516 11.398 22.875 1 91.38 110 GLY A C 1
ATOM 811 O O . GLY A 1 110 ? 21.047 10.312 23.234 1 91.38 110 GLY A O 1
ATOM 812 N N . PHE A 1 111 ? 21 12.047 21.875 1 97.5 111 PHE A N 1
ATOM 813 C CA . PHE A 1 111 ? 20.047 11.461 20.922 1 97.5 111 PHE A CA 1
ATOM 814 C C . PHE A 1 111 ? 20.719 11.195 19.578 1 97.5 111 PHE A C 1
ATOM 816 O O . PHE A 1 111 ? 21.547 11.984 19.125 1 97.5 111 PHE A O 1
ATOM 823 N N . ASP A 1 112 ? 20.328 10.055 19.031 1 97.88 112 ASP A N 1
ATOM 824 C CA . ASP A 1 112 ? 20.781 9.695 17.688 1 97.88 112 ASP A CA 1
ATOM 825 C C . ASP A 1 112 ? 19.828 10.234 16.625 1 97.88 112 ASP A C 1
ATOM 827 O O . ASP A 1 112 ? 20.234 10.516 15.5 1 97.88 112 ASP A O 1
ATOM 831 N N . LEU A 1 113 ? 18.547 10.336 17 1 98.56 113 LEU A N 1
ATOM 832 C CA . LEU A 1 113 ? 17.484 10.633 16.062 1 98.56 113 LEU A CA 1
ATOM 833 C C . LEU A 1 113 ? 16.516 11.664 16.641 1 98.56 113 LEU A C 1
ATOM 835 O O . LEU A 1 113 ? 16.156 11.586 17.812 1 98.56 113 LEU A O 1
ATOM 839 N N . LEU A 1 114 ? 16.141 12.656 15.883 1 98.75 114 LEU A N 1
ATOM 840 C CA . LEU A 1 114 ? 15.031 13.562 16.156 1 98.75 114 LEU A CA 1
ATOM 841 C C . LEU A 1 114 ? 13.953 13.453 15.086 1 98.75 114 LEU A C 1
ATOM 843 O O . LEU A 1 114 ? 14.234 13.602 13.898 1 98.75 114 LEU A O 1
ATOM 847 N N . ALA A 1 115 ? 12.734 13.086 15.477 1 98.88 115 ALA A N 1
ATOM 848 C CA . ALA A 1 115 ? 11.609 12.945 14.555 1 98.88 115 ALA A CA 1
ATOM 849 C C . ALA A 1 115 ? 10.562 14.016 14.805 1 98.88 115 ALA A C 1
ATOM 851 O O . ALA A 1 115 ? 10.234 14.328 15.953 1 98.88 115 ALA A O 1
ATOM 852 N N . ILE A 1 116 ? 10.008 14.602 13.703 1 98.88 116 ILE A N 1
ATOM 853 C CA . ILE A 1 116 ? 9.047 15.68 13.859 1 98.88 116 ILE A CA 1
ATOM 854 C C . ILE A 1 116 ? 8.133 15.742 12.641 1 98.88 116 ILE A C 1
ATOM 856 O O . ILE A 1 116 ? 8.539 15.375 11.531 1 98.88 116 ILE A O 1
ATOM 860 N N . VAL A 1 117 ? 6.898 16.078 12.828 1 98.69 117 VAL A N 1
ATOM 861 C CA . VAL A 1 117 ? 5.98 16.438 11.75 1 98.69 117 VAL A CA 1
ATOM 862 C C . VAL A 1 117 ? 6.141 17.906 11.398 1 98.69 117 VAL A C 1
ATOM 864 O O . VAL A 1 117 ? 6.254 18.75 12.289 1 98.69 117 VAL A O 1
ATOM 867 N N . HIS A 1 118 ? 6.195 18.234 10.109 1 98.75 118 HIS A N 1
ATOM 868 C CA . HIS A 1 118 ? 6.34 19.625 9.688 1 98.75 118 HIS A CA 1
ATOM 869 C C . HIS A 1 118 ? 5.023 20.375 9.82 1 98.75 118 HIS A C 1
ATOM 871 O O . HIS A 1 118 ? 4.848 21.156 10.758 1 98.75 118 HIS A O 1
ATOM 877 N N . ALA A 1 119 ? 4.039 20.047 9.055 1 98.19 119 ALA A N 1
ATOM 878 C CA . ALA A 1 119 ? 2.703 20.625 9.141 1 98.19 119 ALA A CA 1
ATOM 879 C C . ALA A 1 119 ? 1.667 19.578 9.531 1 98.19 119 ALA A C 1
ATOM 881 O O . ALA A 1 119 ? 1.666 18.469 8.992 1 98.19 119 ALA A O 1
ATOM 882 N N . GLU A 1 120 ? 0.877 19.938 10.516 1 95.81 120 GLU A N 1
ATOM 883 C CA . GLU A 1 120 ? -0.168 19.031 10.992 1 95.81 120 GLU A CA 1
ATOM 884 C C . GLU A 1 120 ? -1.511 19.359 10.336 1 95.81 120 GLU A C 1
ATOM 886 O O . GLU A 1 120 ? -2.064 20.438 10.547 1 95.81 120 GLU A O 1
ATOM 891 N N . SER A 1 121 ? -2.023 18.375 9.633 1 91.44 121 SER A N 1
ATOM 892 C CA . SER A 1 121 ? -3.377 18.531 9.109 1 91.44 121 SER A CA 1
ATOM 893 C C . SER A 1 121 ? -4.422 18.25 10.188 1 91.44 121 SER A C 1
ATOM 895 O O . SER A 1 121 ? -5.566 18.688 10.078 1 91.44 121 SER A O 1
ATOM 897 N N . ALA A 1 122 ? -4.074 17.578 11.211 1 91.94 122 ALA A N 1
ATOM 898 C CA . ALA A 1 122 ? -4.973 17.141 12.281 1 91.94 122 ALA A CA 1
ATOM 899 C C . ALA A 1 122 ? -5.492 18.328 13.078 1 91.94 122 ALA A C 1
ATOM 901 O O . ALA A 1 122 ? -6.621 18.312 13.57 1 91.94 122 ALA A O 1
ATOM 902 N N . SER A 1 123 ? -4.664 19.391 13.164 1 95.25 123 SER A N 1
ATOM 903 C CA . SER A 1 123 ? -5.035 20.516 14 1 95.25 123 SER A CA 1
ATOM 904 C C . SER A 1 123 ? -4.738 21.844 13.297 1 95.25 123 SER A C 1
ATOM 906 O O . SER A 1 123 ? -5.035 22.922 13.82 1 95.25 123 SER A O 1
ATOM 908 N N . GLY A 1 124 ? -4.125 21.75 12.117 1 96.88 124 GLY A N 1
ATOM 909 C CA . GLY A 1 124 ? -3.867 22.953 11.344 1 96.88 124 GLY A CA 1
ATOM 910 C C . GLY A 1 124 ? -2.693 23.75 11.867 1 96.88 124 GLY A C 1
ATOM 911 O O . GLY A 1 124 ? -2.662 24.984 11.727 1 96.88 124 GLY A O 1
ATOM 912 N N . ILE A 1 125 ? -1.782 23.125 12.492 1 98 125 ILE A N 1
ATOM 913 C CA . ILE A 1 125 ? -0.644 23.844 13.055 1 98 125 ILE A CA 1
ATOM 914 C C . ILE A 1 125 ? 0.598 23.594 12.195 1 98 125 ILE A C 1
ATOM 916 O O . ILE A 1 125 ? 0.626 22.656 11.391 1 98 125 ILE A O 1
ATOM 920 N N . LEU A 1 126 ? 1.607 24.422 12.328 1 98.38 126 LEU A N 1
ATOM 921 C CA . LEU A 1 126 ? 2.91 24.344 11.672 1 98.38 126 LEU A CA 1
ATOM 922 C C . LEU A 1 126 ? 4.035 24.344 12.703 1 98.38 126 LEU A C 1
ATOM 924 O O . LEU A 1 126 ? 4.188 25.297 13.469 1 98.38 126 LEU A O 1
ATOM 928 N N . ASN A 1 127 ? 4.766 23.266 12.781 1 98.69 127 ASN A N 1
ATOM 929 C CA . ASN A 1 127 ? 5.926 23.234 13.664 1 98.69 127 ASN A CA 1
ATOM 930 C C . ASN A 1 127 ? 7.086 24.047 13.102 1 98.69 127 ASN A C 1
ATOM 932 O O . ASN A 1 127 ? 7.262 24.125 11.883 1 98.69 127 ASN A O 1
ATOM 936 N N . PRO A 1 128 ? 7.867 24.656 13.961 1 98.31 128 PRO A N 1
ATOM 937 C CA . PRO A 1 128 ? 8.977 25.5 13.484 1 98.31 128 PRO A CA 1
ATOM 938 C C . PRO A 1 128 ? 10.172 24.672 13.016 1 98.31 128 PRO A C 1
ATOM 940 O O . PRO A 1 128 ? 11.258 24.766 13.602 1 98.31 128 PRO A O 1
ATOM 943 N N . LEU A 1 129 ? 10.023 23.953 11.938 1 98.62 129 LEU A N 1
ATOM 944 C CA . LEU A 1 129 ? 10.953 22.953 11.43 1 98.62 129 LEU A CA 1
ATOM 945 C C . LEU A 1 129 ? 12.312 23.578 11.125 1 98.62 129 LEU A C 1
ATOM 947 O O . LEU A 1 129 ? 13.344 23.031 11.5 1 98.62 129 LEU A O 1
ATOM 951 N N . PRO A 1 130 ? 12.391 24.797 10.43 1 98.5 130 PRO A N 1
ATOM 952 C CA . PRO A 1 130 ? 13.719 25.312 10.094 1 98.5 130 PRO A CA 1
ATOM 953 C C . PRO A 1 130 ? 14.602 25.516 11.32 1 98.5 130 PRO A C 1
ATOM 955 O O . PRO A 1 130 ? 15.773 25.125 11.32 1 98.5 130 PRO A O 1
ATOM 958 N N . ALA A 1 131 ? 14.016 26.078 12.359 1 98.5 131 ALA A N 1
ATOM 959 C CA . ALA A 1 131 ? 14.781 26.328 13.578 1 98.5 131 ALA A CA 1
ATOM 960 C C . ALA A 1 131 ? 15.172 25.016 14.25 1 98.5 131 ALA A C 1
ATOM 962 O O . ALA A 1 131 ? 16.297 24.875 14.75 1 98.5 131 ALA A O 1
ATOM 963 N N . ILE A 1 132 ? 14.281 24.031 14.297 1 98.69 132 ILE A N 1
ATOM 964 C CA . ILE A 1 132 ? 14.531 22.75 14.945 1 98.69 132 ILE A CA 1
ATOM 965 C C . ILE A 1 132 ? 15.57 21.969 14.156 1 98.69 132 ILE A C 1
ATOM 967 O O . ILE A 1 132 ? 16.453 21.328 14.742 1 98.69 132 ILE A O 1
ATOM 971 N N . ALA A 1 133 ? 15.461 21.969 12.859 1 98.56 133 ALA A N 1
ATOM 972 C CA . ALA A 1 133 ? 16.438 21.297 12 1 98.56 133 ALA A CA 1
ATOM 973 C C . ALA A 1 133 ? 17.844 21.859 12.211 1 98.56 133 ALA A C 1
ATOM 975 O O . ALA A 1 133 ? 18.812 21.109 12.281 1 98.56 133 ALA A O 1
ATOM 976 N N . ALA A 1 134 ? 17.922 23.156 12.258 1 98.31 134 ALA A N 1
ATOM 977 C CA . ALA A 1 134 ? 19.219 23.812 12.508 1 98.31 134 ALA A CA 1
ATOM 978 C C . ALA A 1 134 ? 19.797 23.359 13.844 1 98.31 134 ALA A C 1
ATOM 980 O O . ALA A 1 134 ? 21 23.094 13.945 1 98.31 134 ALA A O 1
ATOM 981 N N . LEU A 1 135 ? 18.969 23.375 14.852 1 97.88 135 LEU A N 1
ATOM 982 C CA . LEU A 1 135 ? 19.375 22.953 16.188 1 97.88 135 LEU A CA 1
ATOM 983 C C . LEU A 1 135 ? 19.875 21.5 16.156 1 97.88 135 LEU A C 1
ATOM 985 O O . LEU A 1 135 ? 20.922 21.188 16.734 1 97.88 135 LEU A O 1
ATOM 989 N N . ALA A 1 136 ? 19.156 20.609 15.492 1 97.62 136 ALA A N 1
ATOM 990 C CA . ALA A 1 136 ? 19.547 19.203 15.391 1 97.62 136 ALA A CA 1
ATOM 991 C C . ALA A 1 136 ? 20.891 19.062 14.688 1 97.62 136 ALA A C 1
ATOM 993 O O . ALA A 1 136 ? 21.719 18.234 15.094 1 97.62 136 ALA A O 1
ATOM 994 N N . GLN A 1 137 ? 21.109 19.797 13.672 1 96.62 137 GLN A N 1
ATOM 995 C CA . GLN A 1 137 ? 22.359 19.766 12.93 1 96.62 137 GLN A CA 1
ATOM 996 C C . GLN A 1 137 ? 23.531 20.156 13.828 1 96.62 137 GLN A C 1
ATOM 998 O O . GLN A 1 137 ? 24.578 19.5 13.797 1 96.62 137 GLN A O 1
ATOM 1003 N N . THR A 1 138 ? 23.344 21.188 14.57 1 95.75 138 THR A N 1
ATOM 1004 C CA . THR A 1 138 ? 24.406 21.641 15.461 1 95.75 138 THR A CA 1
ATOM 1005 C C . THR A 1 138 ? 24.75 20.578 16.5 1 95.75 138 THR A C 1
ATOM 1007 O O . THR A 1 138 ? 25.891 20.484 16.938 1 95.75 138 THR A O 1
ATOM 1010 N N . ARG A 1 139 ? 23.766 19.812 16.797 1 95.38 139 ARG A N 1
ATOM 1011 C CA . ARG A 1 139 ? 23.953 18.797 17.828 1 95.38 139 ARG A CA 1
ATOM 1012 C C . ARG A 1 139 ? 24.391 17.469 17.219 1 95.38 139 ARG A C 1
ATOM 1014 O O . ARG A 1 139 ? 24.656 16.5 17.938 1 95.38 139 ARG A O 1
ATOM 1021 N N . GLY A 1 140 ? 24.438 17.375 15.883 1 95.19 140 GLY A N 1
ATOM 1022 C CA . GLY A 1 140 ? 24.844 16.156 15.195 1 95.19 140 GLY A CA 1
ATOM 1023 C C . GLY A 1 140 ? 23.812 15.062 15.266 1 95.19 140 GLY A C 1
ATOM 1024 O O . GLY A 1 140 ? 24.156 13.875 15.211 1 95.19 140 GLY A O 1
ATOM 1025 N N . VAL A 1 141 ? 22.531 15.383 15.438 1 97.44 141 VAL A N 1
ATOM 1026 C CA . VAL A 1 141 ? 21.422 14.43 15.555 1 97.44 141 VAL A CA 1
ATOM 1027 C C . VAL A 1 141 ? 20.797 14.195 14.18 1 97.44 141 VAL A C 1
ATOM 1029 O O . VAL A 1 141 ? 20.531 15.141 13.438 1 97.44 141 VAL A O 1
ATOM 1032 N N . VAL A 1 142 ? 20.594 12.922 13.75 1 98.5 142 VAL A N 1
ATOM 1033 C CA . VAL A 1 142 ? 19.922 12.578 12.508 1 98.5 142 VAL A CA 1
ATOM 1034 C C . VAL A 1 142 ? 18.453 13.023 12.586 1 98.5 142 VAL A C 1
ATOM 1036 O O . VAL A 1 142 ? 17.797 12.828 13.609 1 98.5 142 VAL A O 1
ATOM 1039 N N . THR A 1 143 ? 17.953 13.609 11.539 1 98.88 143 THR A N 1
ATOM 1040 C CA . THR A 1 143 ? 16.594 14.141 11.57 1 98.88 143 THR A CA 1
ATOM 1041 C C . THR A 1 143 ? 15.68 13.352 10.633 1 98.88 143 THR A C 1
ATOM 1043 O O . THR A 1 143 ? 16.078 12.977 9.531 1 98.88 143 THR A O 1
ATOM 1046 N N . LEU A 1 144 ? 14.492 13.016 11.086 1 98.94 144 LEU A N 1
ATOM 1047 C CA . LEU A 1 144 ? 13.391 12.492 10.289 1 98.94 144 LEU A CA 1
ATOM 1048 C C . LEU A 1 144 ? 12.203 13.453 10.305 1 98.94 144 LEU A C 1
ATOM 1050 O O . LEU A 1 144 ? 11.695 13.805 11.375 1 98.94 144 LEU A O 1
ATOM 1054 N N . VAL A 1 145 ? 11.773 13.844 9.148 1 98.94 145 VAL A N 1
ATOM 1055 C CA . VAL A 1 145 ? 10.688 14.812 9.055 1 98.94 145 VAL A CA 1
ATOM 1056 C C . VAL A 1 145 ? 9.516 14.203 8.289 1 98.94 145 VAL A C 1
ATOM 1058 O O . VAL A 1 145 ? 9.672 13.727 7.164 1 98.94 145 VAL A O 1
ATOM 1061 N N . ASP A 1 146 ? 8.398 14.141 8.969 1 98.88 146 ASP A N 1
ATOM 1062 C CA . ASP A 1 146 ? 7.133 13.875 8.297 1 98.88 146 ASP A CA 1
ATOM 1063 C C . ASP A 1 146 ? 6.629 15.117 7.562 1 98.88 146 ASP A C 1
ATOM 1065 O O . ASP A 1 146 ? 6.102 16.047 8.18 1 98.88 146 ASP A O 1
ATOM 1069 N N . ALA A 1 147 ? 6.793 15.117 6.273 1 98.81 147 ALA A N 1
ATOM 1070 C CA . ALA A 1 147 ? 6.363 16.219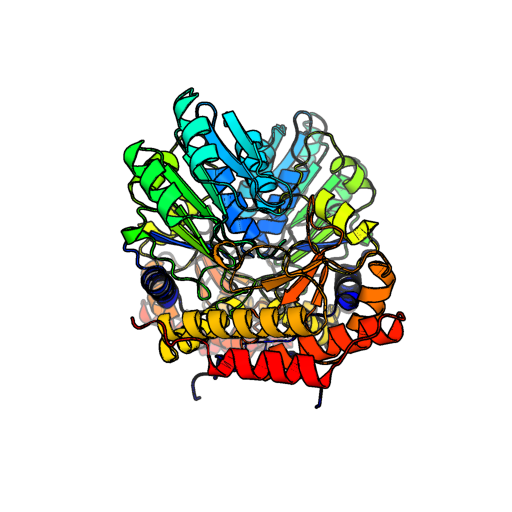 5.414 1 98.81 147 ALA A CA 1
ATOM 1071 C C . ALA A 1 147 ? 5.246 15.773 4.473 1 98.81 147 ALA A C 1
ATOM 1073 O O . ALA A 1 147 ? 5.098 16.312 3.377 1 98.81 147 ALA A O 1
ATOM 1074 N N . VAL A 1 148 ? 4.508 14.812 4.887 1 98.5 148 VAL A N 1
ATOM 1075 C CA . VAL A 1 148 ? 3.441 14.234 4.07 1 98.5 148 VAL A CA 1
ATOM 1076 C C . VAL A 1 148 ? 2.465 15.328 3.645 1 98.5 148 VAL A C 1
ATOM 1078 O O . VAL A 1 148 ? 2.158 15.461 2.457 1 98.5 148 VAL A O 1
ATOM 1081 N N . ALA A 1 149 ? 2.047 16.141 4.555 1 97.31 149 ALA A N 1
ATOM 1082 C CA . ALA A 1 149 ? 1.054 17.156 4.234 1 97.31 149 ALA A CA 1
ATOM 1083 C C . ALA A 1 149 ? 1.717 18.406 3.66 1 97.31 149 ALA A C 1
ATOM 1085 O O . ALA A 1 149 ? 1.134 19.094 2.82 1 97.31 149 ALA A O 1
ATOM 1086 N N . SER A 1 150 ? 2.947 18.703 4.082 1 97.5 150 SER A N 1
ATOM 1087 C CA . SER A 1 150 ? 3.514 20.031 3.877 1 97.5 150 SER A CA 1
ATOM 1088 C C . SER A 1 150 ? 4.117 20.172 2.482 1 97.5 150 SER A C 1
ATOM 1090 O O . SER A 1 150 ? 4.191 21.266 1.937 1 97.5 150 SER A O 1
ATOM 1092 N N . ILE A 1 151 ? 4.609 19.031 1.906 1 98.19 151 ILE A N 1
ATOM 1093 C CA . ILE A 1 151 ? 5.242 19.094 0.592 1 98.19 151 ILE A CA 1
ATOM 1094 C C . ILE A 1 151 ? 4.246 19.625 -0.433 1 98.19 151 ILE A C 1
ATOM 1096 O O . ILE A 1 151 ? 3.129 19.125 -0.549 1 98.19 151 ILE A O 1
ATOM 1100 N N . GLY A 1 152 ? 4.609 20.641 -1.15 1 97.25 152 GLY A N 1
ATOM 1101 C CA . GLY A 1 152 ? 3.746 21.266 -2.141 1 97.25 152 GLY A CA 1
ATOM 1102 C C . GLY A 1 152 ? 2.977 22.453 -1.599 1 97.25 152 GLY A C 1
ATOM 1103 O O . GLY A 1 152 ? 2.59 23.344 -2.355 1 97.25 152 GLY A O 1
ATOM 1104 N N . GLY A 1 153 ? 2.715 22.469 -0.257 1 97.81 153 GLY A N 1
ATOM 1105 C CA . GLY A 1 153 ? 1.935 23.531 0.348 1 97.81 153 GLY A CA 1
ATOM 1106 C C . GLY A 1 153 ? 2.777 24.516 1.145 1 97.81 153 GLY A C 1
ATOM 1107 O O . GLY A 1 153 ? 2.355 25.641 1.396 1 97.81 153 GLY A O 1
ATOM 1108 N N . HIS A 1 154 ? 3.914 24.109 1.611 1 97.94 154 HIS A N 1
ATOM 1109 C CA . HIS A 1 154 ? 4.91 24.922 2.312 1 97.94 154 HIS A CA 1
ATOM 1110 C C . HIS A 1 154 ? 6.285 24.766 1.67 1 97.94 154 HIS A C 1
ATOM 1112 O O . HIS A 1 154 ? 6.566 23.766 1.015 1 97.94 154 HIS A O 1
ATOM 1118 N N . ALA A 1 155 ? 7.055 25.844 1.834 1 96.94 155 ALA A N 1
ATOM 1119 C CA . ALA A 1 155 ? 8.461 25.703 1.456 1 96.94 155 ALA A CA 1
ATOM 1120 C C . ALA A 1 155 ? 9.109 24.547 2.213 1 96.94 155 ALA A C 1
ATOM 1122 O O . ALA A 1 155 ? 8.961 24.422 3.43 1 96.94 155 ALA A O 1
ATOM 1123 N N . PHE A 1 156 ? 9.75 23.656 1.521 1 97.31 156 PHE A N 1
ATOM 1124 C CA . PHE A 1 156 ? 10.375 22.469 2.084 1 97.31 156 PHE A CA 1
ATOM 1125 C C . PHE A 1 156 ? 11.578 22.047 1.254 1 97.31 156 PHE A C 1
ATOM 1127 O O . PHE A 1 156 ? 11.43 21.375 0.225 1 97.31 156 PHE A O 1
ATOM 1134 N N . GLU A 1 157 ? 12.734 22.438 1.672 1 98.19 157 GLU A N 1
ATOM 1135 C CA . GLU A 1 157 ? 13.984 22.109 0.996 1 98.19 157 GLU A CA 1
ATOM 1136 C C . GLU A 1 157 ? 14.867 21.219 1.862 1 98.19 157 GLU A C 1
ATOM 1138 O O . GLU A 1 157 ? 15.594 21.719 2.73 1 98.19 157 GLU A O 1
ATOM 1143 N N . VAL A 1 158 ? 14.977 20 1.488 1 98.81 158 VAL A N 1
ATOM 1144 C CA . VAL A 1 158 ? 15.578 18.953 2.311 1 98.81 158 VAL A CA 1
ATOM 1145 C C . VAL A 1 158 ? 17.062 19.266 2.533 1 98.81 158 VAL A C 1
ATOM 1147 O O . VAL A 1 158 ? 17.531 19.281 3.674 1 98.81 158 VAL A O 1
ATOM 1150 N N . ASP A 1 159 ? 17.812 19.562 1.448 1 98.75 159 ASP A N 1
ATOM 1151 C CA . ASP A 1 159 ? 19.25 19.766 1.568 1 98.75 159 ASP A CA 1
ATOM 1152 C C . ASP A 1 159 ? 19.562 21.047 2.342 1 98.75 159 ASP A C 1
ATOM 1154 O O . ASP A 1 159 ? 20.438 21.062 3.211 1 98.75 159 ASP A O 1
ATOM 1158 N N . GLN A 1 160 ? 18.797 22.109 2.059 1 98.38 160 GLN A N 1
ATOM 1159 C CA . GLN A 1 160 ? 19.016 23.391 2.74 1 98.38 160 GLN A CA 1
ATOM 1160 C C . GLN A 1 160 ? 18.734 23.266 4.238 1 98.38 160 GLN A C 1
ATOM 1162 O O . GLN A 1 160 ? 19.422 23.891 5.051 1 98.38 160 GLN A O 1
ATOM 1167 N N . LEU A 1 161 ? 17.766 22.453 4.598 1 98.56 161 LEU A N 1
ATOM 1168 C CA . LEU A 1 161 ? 17.375 22.281 5.992 1 98.56 161 LEU A CA 1
ATOM 1169 C C . LEU A 1 161 ? 18.234 21.234 6.684 1 98.56 161 LEU A C 1
ATOM 1171 O O . LEU A 1 161 ? 18.188 21.078 7.906 1 98.56 161 LEU A O 1
ATOM 1175 N N . GLY A 1 162 ? 19 20.5 5.914 1 98.44 162 GLY A N 1
ATOM 1176 C CA . GLY A 1 162 ? 19.844 19.469 6.477 1 98.44 162 GLY A CA 1
ATOM 1177 C C . GLY A 1 162 ? 19.062 18.266 6.961 1 98.44 162 GLY A C 1
ATOM 1178 O O . GLY A 1 162 ? 19.453 17.609 7.93 1 98.44 162 GLY A O 1
ATOM 1179 N N . ILE A 1 163 ? 17.953 18 6.352 1 98.88 163 ILE A N 1
ATOM 1180 C CA . ILE A 1 163 ? 17.094 16.875 6.742 1 98.88 163 ILE A CA 1
ATOM 1181 C C . ILE A 1 163 ? 17.703 15.57 6.25 1 98.88 163 ILE A C 1
ATOM 1183 O O . ILE A 1 163 ? 18.109 15.461 5.086 1 98.88 163 ILE A O 1
ATOM 1187 N N . ASP A 1 164 ? 17.734 14.57 7.098 1 98.94 164 ASP A N 1
ATOM 1188 C CA . ASP A 1 164 ? 18.359 13.297 6.75 1 98.94 164 ASP A CA 1
ATOM 1189 C C . ASP A 1 164 ? 17.344 12.336 6.133 1 98.94 164 ASP A C 1
ATOM 1191 O O . ASP A 1 164 ? 17.672 11.586 5.215 1 98.94 164 ASP A O 1
ATOM 1195 N N . ILE A 1 165 ? 16.156 12.266 6.703 1 98.94 165 ILE A N 1
ATOM 1196 C CA . ILE A 1 165 ? 15.062 11.445 6.188 1 98.94 165 ILE A CA 1
ATOM 1197 C C . ILE A 1 165 ? 13.805 12.297 6.062 1 98.94 165 ILE A C 1
ATOM 1199 O O . ILE A 1 165 ? 13.359 12.906 7.039 1 98.94 165 ILE A O 1
ATOM 1203 N N . ALA A 1 166 ? 13.273 12.445 4.902 1 98.94 166 ALA A N 1
ATOM 1204 C CA . ALA A 1 166 ? 12.016 13.148 4.664 1 98.94 166 ALA A CA 1
ATOM 1205 C C . ALA A 1 166 ? 10.969 12.203 4.074 1 98.94 166 ALA A C 1
ATOM 1207 O O . ALA A 1 166 ? 11.211 11.562 3.047 1 98.94 166 ALA A O 1
ATOM 1208 N N . VAL A 1 167 ? 9.875 12.062 4.715 1 98.94 167 VAL A N 1
ATOM 1209 C CA . VAL A 1 167 ? 8.758 11.266 4.215 1 98.94 167 VAL A CA 1
ATOM 1210 C C . VAL A 1 167 ? 7.699 12.18 3.609 1 98.94 167 VAL A C 1
ATOM 1212 O O . VAL A 1 167 ? 7.254 13.133 4.254 1 98.94 167 VAL A O 1
ATOM 1215 N N . ILE A 1 168 ? 7.312 11.898 2.387 1 98.81 168 ILE A N 1
ATOM 1216 C CA . ILE A 1 168 ? 6.316 12.742 1.736 1 98.81 168 ILE A CA 1
ATOM 1217 C C . ILE A 1 168 ? 5.207 11.875 1.15 1 98.81 168 ILE A C 1
ATOM 1219 O O . ILE A 1 168 ? 5.387 10.672 0.958 1 98.81 168 ILE A O 1
ATOM 1223 N N . GLY A 1 169 ? 4.105 12.438 0.931 1 98.06 169 GLY A N 1
ATOM 1224 C CA . GLY A 1 169 ? 2.959 11.852 0.25 1 98.06 169 GLY A CA 1
ATOM 1225 C C . GLY A 1 169 ? 2.334 12.781 -0.771 1 98.06 169 GLY A C 1
ATOM 1226 O O . GLY A 1 169 ? 2.115 13.969 -0.491 1 98.06 169 GLY A O 1
ATOM 1227 N N . PRO A 1 170 ? 2.041 12.297 -1.911 1 97.75 170 PRO A N 1
ATOM 1228 C CA . PRO A 1 170 ? 1.498 13.164 -2.961 1 97.75 170 PRO A CA 1
ATOM 1229 C C . PRO A 1 170 ? 0.024 13.5 -2.746 1 97.75 170 PRO A C 1
ATOM 1231 O O . PRO A 1 170 ? -0.504 14.414 -3.379 1 97.75 170 PRO A O 1
ATOM 1234 N N . GLN A 1 171 ? -0.66 12.898 -1.908 1 96.88 171 GLN A N 1
ATOM 1235 C CA . GLN A 1 171 ? -2.119 12.875 -1.898 1 96.88 171 GLN A CA 1
ATOM 1236 C C . GLN A 1 171 ? -2.68 14.125 -1.222 1 96.88 171 GLN A C 1
ATOM 1238 O O . GLN A 1 171 ? -3.896 14.289 -1.126 1 96.88 171 GLN A O 1
ATOM 1243 N N . LYS A 1 172 ? -1.891 14.961 -0.667 1 96.56 172 LYS A N 1
ATOM 1244 C CA . LYS A 1 172 ? -2.371 16.141 0.037 1 96.56 172 LYS A CA 1
ATOM 1245 C C . LYS A 1 172 ? -2.092 17.406 -0.765 1 96.56 172 LYS A C 1
ATOM 1247 O O . LYS A 1 172 ? -2.73 17.656 -1.791 1 96.56 172 LYS A O 1
ATOM 1252 N N . ALA A 1 173 ? -1.053 18.141 -0.402 1 97.75 173 ALA A N 1
ATOM 1253 C CA . ALA A 1 173 ? -0.823 19.453 -1.004 1 97.75 173 ALA A CA 1
ATOM 1254 C C . ALA A 1 173 ? -0.383 19.312 -2.459 1 97.75 173 ALA A C 1
ATOM 1256 O O . ALA A 1 173 ? -0.624 20.219 -3.271 1 97.75 173 ALA A O 1
ATOM 1257 N N . LEU A 1 174 ? 0.162 18.188 -2.838 1 98 174 LEU A N 1
ATOM 1258 C CA . LEU A 1 174 ? 0.588 17.984 -4.219 1 98 174 LEU A CA 1
ATOM 1259 C C . LEU A 1 174 ? -0.587 17.562 -5.09 1 98 174 LEU A C 1
ATOM 1261 O O . LEU A 1 174 ? -0.467 17.5 -6.316 1 98 174 LEU A O 1
ATOM 1265 N N . ALA A 1 175 ? -1.677 17.25 -4.504 1 97.69 175 ALA A N 1
ATOM 1266 C CA . ALA A 1 175 ? -2.9 16.859 -5.199 1 97.69 175 ALA A CA 1
ATOM 1267 C C . ALA A 1 175 ? -2.646 15.672 -6.121 1 97.69 175 ALA A C 1
ATOM 1269 O O . ALA A 1 175 ? -3.051 15.68 -7.285 1 97.69 175 ALA A O 1
ATOM 1270 N N . GLY A 1 176 ? -1.864 14.734 -5.691 1 98.12 176 GLY A N 1
ATOM 1271 C CA . GLY A 1 176 ? -1.566 13.508 -6.41 1 98.12 176 GLY A CA 1
ATOM 1272 C C . GLY A 1 176 ? -2.258 12.289 -5.824 1 98.12 176 GLY A C 1
ATOM 1273 O O . GLY A 1 176 ? -3.213 12.422 -5.059 1 98.12 176 GLY A O 1
ATOM 1274 N N . PRO A 1 177 ? -1.833 11.117 -6.223 1 98.12 177 PRO A N 1
ATOM 1275 C CA . PRO A 1 177 ? -2.504 9.883 -5.797 1 98.12 177 PRO A CA 1
ATOM 1276 C C . PRO A 1 177 ? -2.164 9.492 -4.359 1 98.12 177 PRO A C 1
ATOM 1278 O O . PRO A 1 177 ? -1.178 9.984 -3.801 1 98.12 177 PRO A O 1
ATOM 1281 N N . ALA A 1 178 ? -2.967 8.625 -3.77 1 98.12 178 ALA A N 1
ATOM 1282 C CA . ALA A 1 178 ? -2.838 8.281 -2.355 1 98.12 178 ALA A CA 1
ATOM 1283 C C . ALA A 1 178 ? -2.141 6.93 -2.18 1 98.12 178 ALA A C 1
ATOM 1285 O O . ALA A 1 178 ? -1.708 6.59 -1.076 1 98.12 178 ALA A O 1
ATOM 1286 N N . GLY A 1 179 ? -1.94 6.188 -3.254 1 98.25 179 GLY A N 1
ATOM 1287 C CA . GLY A 1 179 ? -1.451 4.824 -3.125 1 98.25 179 GLY A CA 1
ATOM 1288 C C . GLY A 1 179 ? 0.051 4.707 -3.303 1 98.25 179 GLY A C 1
ATOM 1289 O O . GLY A 1 179 ? 0.583 3.605 -3.436 1 98.25 179 GLY A O 1
ATOM 1290 N N . VAL A 1 180 ? 0.738 5.824 -3.389 1 98.44 180 VAL A N 1
ATOM 1291 C CA . VAL A 1 180 ? 2.193 5.852 -3.498 1 98.44 180 VAL A CA 1
ATOM 1292 C C . VAL A 1 180 ? 2.75 7.004 -2.666 1 98.44 180 VAL A C 1
ATOM 1294 O O . VAL A 1 180 ? 2.09 8.031 -2.496 1 98.44 180 VAL A O 1
ATOM 1297 N N . SER A 1 181 ? 3.902 6.844 -2.1 1 98.69 181 SER A N 1
ATOM 1298 C CA . SER A 1 181 ? 4.613 7.848 -1.312 1 98.69 181 SER A CA 1
ATOM 1299 C C . SER A 1 181 ? 6.117 7.785 -1.561 1 98.69 181 SER A C 1
ATOM 1301 O O . SER A 1 181 ? 6.574 7.055 -2.441 1 98.69 181 SER A O 1
ATOM 1303 N N . ALA A 1 182 ? 6.879 8.656 -0.927 1 98.88 182 ALA A N 1
ATOM 1304 C CA . ALA A 1 182 ? 8.312 8.672 -1.186 1 98.88 182 ALA A CA 1
ATOM 1305 C C . ALA A 1 182 ? 9.094 9.062 0.069 1 98.88 182 ALA A C 1
ATOM 1307 O O . ALA A 1 182 ? 8.547 9.695 0.977 1 98.88 182 ALA A O 1
ATOM 1308 N N . ILE A 1 183 ? 10.266 8.625 0.146 1 98.94 183 ILE A N 1
ATOM 1309 C CA . ILE A 1 183 ? 11.195 8.93 1.233 1 98.94 183 ILE A CA 1
ATOM 1310 C C . ILE A 1 183 ? 12.539 9.375 0.659 1 98.94 183 ILE A C 1
ATOM 1312 O O . ILE A 1 183 ? 13.117 8.68 -0.177 1 98.94 183 ILE A O 1
ATOM 1316 N N . SER A 1 184 ? 13.008 10.516 1.011 1 98.94 184 SER A N 1
ATOM 1317 C CA . SER A 1 184 ? 14.391 10.875 0.732 1 98.94 184 SER A CA 1
ATOM 1318 C C . SER A 1 184 ? 15.32 10.438 1.864 1 98.94 184 SER A C 1
ATOM 1320 O O . SER A 1 184 ? 14.961 10.547 3.039 1 98.94 184 SER A O 1
ATOM 1322 N N . VAL A 1 185 ? 16.453 9.883 1.579 1 98.94 185 VAL A N 1
ATOM 1323 C CA . VAL A 1 185 ? 17.375 9.352 2.568 1 98.94 185 VAL A CA 1
ATOM 1324 C C . VAL A 1 185 ? 18.781 9.867 2.291 1 98.94 185 VAL A C 1
ATOM 1326 O O . VAL A 1 185 ? 19.328 9.648 1.207 1 98.94 185 VAL A O 1
ATOM 1329 N N . SER A 1 186 ? 19.406 10.547 3.252 1 98.88 186 SER A N 1
ATOM 1330 C CA . SER A 1 186 ? 20.766 11.062 3.117 1 98.88 186 SER A CA 1
ATOM 1331 C C . SER A 1 186 ? 21.781 9.945 3.271 1 98.88 186 SER A C 1
ATOM 1333 O O . SER A 1 186 ? 21.469 8.867 3.781 1 98.88 186 SER A O 1
ATOM 1335 N N . PRO A 1 187 ? 23.016 10.203 2.826 1 98.38 187 PRO A N 1
ATOM 1336 C CA . PRO A 1 187 ? 24.078 9.234 3.088 1 98.38 187 PRO A CA 1
ATOM 1337 C C . PRO A 1 187 ? 24.25 8.938 4.574 1 98.38 187 PRO A C 1
ATOM 1339 O O . PRO A 1 187 ? 24.438 7.777 4.957 1 98.38 187 PRO A O 1
ATOM 1342 N N . LYS A 1 188 ? 24.188 9.93 5.414 1 98.12 188 LYS A N 1
ATOM 1343 C CA . LYS A 1 188 ? 24.281 9.742 6.855 1 98.12 188 LYS A CA 1
ATOM 1344 C C . LYS A 1 188 ? 23.172 8.836 7.371 1 98.12 188 LYS A C 1
ATOM 1346 O O . LYS A 1 188 ? 23.406 7.957 8.195 1 98.12 188 LYS A O 1
ATOM 1351 N N . ALA A 1 189 ? 21.984 9.055 6.902 1 98.62 189 ALA A N 1
ATOM 1352 C CA . ALA A 1 189 ? 20.844 8.25 7.344 1 98.62 189 ALA A CA 1
ATOM 1353 C C . ALA A 1 189 ? 21.016 6.789 6.922 1 98.62 189 ALA A C 1
ATOM 1355 O O . ALA A 1 189 ? 20.594 5.879 7.637 1 98.62 189 ALA A O 1
ATOM 1356 N N . TRP A 1 190 ? 21.578 6.547 5.754 1 98.56 190 TRP A N 1
ATOM 1357 C CA . TRP A 1 190 ? 21.781 5.176 5.312 1 98.56 190 TRP A CA 1
ATOM 1358 C C . TRP A 1 190 ? 22.688 4.422 6.285 1 98.56 190 TRP A C 1
ATOM 1360 O O . TRP A 1 190 ? 22.516 3.219 6.492 1 98.56 190 TRP A O 1
ATOM 1370 N N . GLU A 1 191 ? 23.625 5.086 6.906 1 97 191 GLU A N 1
ATOM 1371 C CA . GLU A 1 191 ? 24.469 4.461 7.918 1 97 191 GLU A CA 1
ATOM 1372 C C . GLU A 1 191 ? 23.641 4 9.117 1 97 191 GLU A C 1
ATOM 1374 O O . GLU A 1 191 ? 23.906 2.934 9.68 1 97 191 GLU A O 1
ATOM 1379 N N . PHE A 1 192 ? 22.656 4.801 9.492 1 96.19 192 PHE A N 1
ATOM 1380 C CA . PHE A 1 192 ? 21.766 4.461 10.594 1 96.19 192 PHE A CA 1
ATOM 1381 C C . PHE A 1 192 ? 20.828 3.316 10.203 1 96.19 192 PHE A C 1
ATOM 1383 O O . PHE A 1 192 ? 20.453 2.508 11.055 1 96.19 192 PHE A O 1
ATOM 1390 N N . LEU A 1 193 ? 20.516 3.279 8.93 1 97.94 193 LEU A N 1
ATOM 1391 C CA . LEU A 1 193 ? 19.547 2.311 8.445 1 97.94 193 LEU A CA 1
ATOM 1392 C C . LEU A 1 193 ? 20.203 0.953 8.203 1 97.94 193 LEU A C 1
ATOM 1394 O O . LEU A 1 193 ? 19.516 -0.068 8.133 1 97.94 193 LEU A O 1
ATOM 1398 N N . SER A 1 194 ? 21.516 0.97 8.047 1 96.81 194 SER A N 1
ATOM 1399 C CA . SER A 1 194 ? 22.25 -0.249 7.75 1 96.81 194 SER A CA 1
ATOM 1400 C C . SER A 1 194 ? 22.75 -0.916 9.031 1 96.81 194 SER A C 1
ATOM 1402 O O . SER A 1 194 ? 23.875 -0.659 9.477 1 96.81 194 SER A O 1
ATOM 1404 N N . HIS A 1 195 ? 22.016 -1.709 9.609 1 96.94 195 HIS A N 1
ATOM 1405 C CA . HIS A 1 195 ? 22.344 -2.436 10.828 1 96.94 195 HIS A CA 1
ATOM 1406 C C . HIS A 1 195 ? 21.766 -3.844 10.812 1 96.94 195 HIS A C 1
ATOM 1408 O O . HIS A 1 195 ? 20.875 -4.145 10 1 96.94 195 HIS A O 1
ATOM 1414 N N . ASP A 1 196 ? 22.141 -4.668 11.648 1 94.94 196 ASP A N 1
ATOM 1415 C CA . ASP A 1 196 ? 21.891 -6.105 11.586 1 94.94 196 ASP A CA 1
ATOM 1416 C C . ASP A 1 196 ? 20.453 -6.422 12 1 94.94 196 ASP A C 1
ATOM 1418 O O . ASP A 1 196 ? 19.969 -7.535 11.773 1 94.94 196 ASP A O 1
ATOM 1422 N N . LYS A 1 197 ? 19.781 -5.43 12.609 1 94.94 197 LYS A N 1
ATOM 1423 C CA . LYS A 1 197 ? 18.406 -5.664 13.047 1 94.94 197 LYS A CA 1
ATOM 1424 C C . LYS A 1 197 ? 17.406 -5.094 12.047 1 94.94 197 LYS A C 1
ATOM 1426 O O . LYS A 1 197 ? 16.188 -5.227 12.234 1 94.94 197 LYS A O 1
ATOM 1431 N N . ALA A 1 198 ? 17.891 -4.465 10.984 1 95.81 198 ALA A N 1
ATOM 1432 C CA . ALA A 1 198 ? 17 -3.916 9.969 1 95.81 198 ALA A CA 1
ATOM 1433 C C . ALA A 1 198 ? 16.141 -5.016 9.344 1 95.81 198 ALA A C 1
ATOM 1435 O O . ALA A 1 198 ? 16.625 -6.121 9.094 1 95.81 198 ALA A O 1
ATOM 1436 N N . PRO A 1 199 ? 14.859 -4.691 9.156 1 96 199 PRO A N 1
ATOM 1437 C CA . PRO A 1 199 ? 14.016 -5.719 8.539 1 96 199 PRO A CA 1
ATOM 1438 C C . PRO A 1 199 ? 14.461 -6.078 7.125 1 96 199 PRO A C 1
ATOM 1440 O O . PRO A 1 199 ? 14.977 -5.227 6.398 1 96 199 PRO A O 1
ATOM 1443 N N . THR A 1 200 ? 14.305 -7.305 6.773 1 95.38 200 THR A N 1
ATOM 1444 C CA . THR A 1 200 ? 14.57 -7.805 5.426 1 95.38 200 THR A CA 1
ATOM 1445 C C . THR A 1 200 ? 13.336 -8.5 4.859 1 95.38 200 THR A C 1
ATOM 1447 O O . THR A 1 200 ? 12.492 -9 5.613 1 95.38 200 THR A O 1
ATOM 1450 N N . ASN A 1 201 ? 13.242 -8.492 3.539 1 96.62 201 ASN A N 1
ATOM 1451 C CA . ASN A 1 201 ? 12.102 -9.125 2.875 1 96.62 201 ASN A CA 1
ATOM 1452 C C . ASN A 1 201 ? 10.773 -8.617 3.436 1 96.62 201 ASN A C 1
ATOM 1454 O O . ASN A 1 201 ? 9.953 -9.414 3.891 1 96.62 201 ASN A O 1
ATOM 1458 N N . SER A 1 202 ? 10.688 -7.289 3.438 1 98.06 202 SER A N 1
ATOM 1459 C CA . SER A 1 202 ? 9.508 -6.641 4 1 98.06 202 SER A CA 1
ATOM 1460 C C . SER A 1 202 ? 9.172 -5.355 3.25 1 98.06 202 SER A C 1
ATOM 1462 O O . SER A 1 202 ? 10.07 -4.621 2.83 1 98.06 202 SER A O 1
ATOM 1464 N N . MET A 1 203 ? 7.926 -5.105 3.15 1 97.12 203 MET A N 1
ATOM 1465 C CA . MET A 1 203 ? 7.52 -3.826 2.574 1 97.12 203 MET A CA 1
ATOM 1466 C C . MET A 1 203 ? 7.895 -2.672 3.498 1 97.12 203 MET A C 1
ATOM 1468 O O . MET A 1 203 ? 7.855 -1.508 3.094 1 97.12 203 MET A O 1
ATOM 1472 N N . LEU A 1 204 ? 8.305 -2.979 4.738 1 98.19 204 LEU A N 1
ATOM 1473 C CA . LEU A 1 204 ? 8.711 -1.955 5.695 1 98.19 204 LEU A CA 1
ATOM 1474 C C . LEU A 1 204 ? 10.227 -1.789 5.711 1 98.19 204 LEU A C 1
ATOM 1476 O O . LEU A 1 204 ? 10.766 -1.087 6.57 1 98.19 204 LEU A O 1
ATOM 1480 N N . SER A 1 205 ? 10.93 -2.43 4.805 1 98.5 205 SER A N 1
ATOM 1481 C CA . SER A 1 205 ? 12.391 -2.375 4.781 1 98.5 205 SER A CA 1
ATOM 1482 C C . SER A 1 205 ? 12.891 -1.341 3.779 1 98.5 205 SER A C 1
ATOM 1484 O O . SER A 1 205 ? 12.797 -1.549 2.568 1 98.5 205 SER A O 1
ATOM 1486 N N . LEU A 1 206 ? 13.477 -0.307 4.254 1 98.75 206 LEU A N 1
ATOM 1487 C CA . LEU A 1 206 ? 14.102 0.667 3.363 1 98.75 206 LEU A CA 1
ATOM 1488 C C . LEU A 1 206 ? 15.359 0.09 2.725 1 98.75 206 LEU A C 1
ATOM 1490 O O . LEU A 1 206 ? 15.688 0.422 1.584 1 98.75 206 LEU A O 1
ATOM 1494 N N . LEU A 1 207 ? 16.031 -0.78 3.424 1 98.5 207 LEU A N 1
ATOM 1495 C CA . LEU A 1 207 ? 17.234 -1.407 2.885 1 98.5 207 LEU A CA 1
ATOM 1496 C C . LEU A 1 207 ? 16.891 -2.312 1.706 1 98.5 207 LEU A C 1
ATOM 1498 O O . LEU A 1 207 ? 17.672 -2.43 0.76 1 98.5 207 LEU A O 1
ATOM 1502 N N . ASP A 1 208 ? 15.758 -3.047 1.823 1 98.31 208 ASP A N 1
ATOM 1503 C CA . ASP A 1 208 ? 15.32 -3.838 0.677 1 98.31 208 ASP A CA 1
ATOM 1504 C C . ASP A 1 208 ? 15.172 -2.967 -0.568 1 98.31 208 ASP A C 1
ATOM 1506 O O . ASP A 1 208 ? 15.602 -3.352 -1.658 1 98.31 208 ASP A O 1
ATOM 1510 N N . GLN A 1 209 ? 14.562 -1.801 -0.429 1 97.94 209 GLN A N 1
ATOM 1511 C CA . GLN A 1 209 ? 14.391 -0.876 -1.545 1 97.94 209 GLN A CA 1
ATOM 1512 C C . GLN A 1 209 ? 15.742 -0.411 -2.082 1 97.94 209 GLN A C 1
ATOM 1514 O O . GLN A 1 209 ? 15.93 -0.302 -3.295 1 97.94 209 GLN A O 1
ATOM 1519 N N . LYS A 1 210 ? 16.609 -0.11 -1.175 1 98.38 210 LYS A N 1
ATOM 1520 C CA . LYS A 1 210 ? 17.953 0.3 -1.597 1 98.38 210 LYS A CA 1
ATOM 1521 C C . LYS A 1 210 ? 18.625 -0.792 -2.422 1 98.38 210 LYS A C 1
ATOM 1523 O O . LYS A 1 210 ? 19.109 -0.534 -3.527 1 98.38 210 LYS A O 1
ATOM 1528 N N . GLN A 1 211 ? 18.641 -1.988 -1.927 1 98.06 211 GLN A N 1
ATOM 1529 C CA . GLN A 1 211 ? 19.375 -3.096 -2.523 1 98.06 211 GLN A CA 1
ATOM 1530 C C . GLN A 1 211 ? 18.719 -3.572 -3.811 1 98.06 211 GLN A C 1
ATOM 1532 O O . GLN A 1 211 ? 19.391 -3.828 -4.809 1 98.06 211 GLN A O 1
ATOM 1537 N N . LEU A 1 212 ? 17.406 -3.66 -3.793 1 97.69 212 LEU A N 1
ATOM 1538 C CA . LEU A 1 212 ? 16.688 -4.305 -4.887 1 97.69 212 LEU A CA 1
ATOM 1539 C C . LEU A 1 212 ? 16.359 -3.305 -5.992 1 97.69 212 LEU A C 1
ATOM 1541 O O . LEU A 1 212 ? 16.031 -3.695 -7.113 1 97.69 212 LEU A O 1
ATOM 1545 N N . TRP A 1 213 ? 16.453 -2.012 -5.672 1 98.19 213 TRP A N 1
ATOM 1546 C CA . TRP A 1 213 ? 16.062 -1.035 -6.691 1 98.19 213 TRP A CA 1
ATOM 1547 C C . TRP A 1 213 ? 17.188 -0.035 -6.93 1 98.19 213 TRP A C 1
ATOM 1549 O O . TRP A 1 213 ? 17.781 0.005 -8.016 1 98.19 213 TRP A O 1
ATOM 1559 N N . LEU A 1 214 ? 17.578 0.72 -5.918 1 98.31 214 LEU A N 1
ATOM 1560 C CA . LEU A 1 214 ? 18.594 1.746 -6.125 1 98.31 214 LEU A CA 1
ATOM 1561 C C . LEU A 1 214 ? 19.906 1.127 -6.59 1 98.31 214 LEU A C 1
ATOM 1563 O O . LEU A 1 214 ? 20.453 1.508 -7.633 1 98.31 214 LEU A O 1
ATOM 1567 N N . ASP A 1 215 ? 20.375 0.153 -5.824 1 98.25 215 ASP A N 1
ATOM 1568 C CA . ASP A 1 215 ? 21.672 -0.464 -6.121 1 98.25 215 ASP A CA 1
ATOM 1569 C C . ASP A 1 215 ? 21.594 -1.303 -7.395 1 98.25 215 ASP A C 1
ATOM 1571 O O . ASP A 1 215 ? 22.625 -1.624 -7.988 1 98.25 215 ASP A O 1
ATOM 1575 N N . ALA A 1 216 ? 20.406 -1.678 -7.812 1 97.19 216 ALA A N 1
ATOM 1576 C CA . ALA A 1 216 ? 20.219 -2.516 -8.992 1 97.19 216 ALA A CA 1
ATOM 1577 C C . ALA A 1 216 ? 20.094 -1.667 -10.258 1 97.19 216 ALA A C 1
ATOM 1579 O O . ALA A 1 216 ? 19.828 -2.191 -11.336 1 97.19 216 ALA A O 1
ATOM 1580 N N . GLY A 1 217 ? 20.188 -0.396 -10.148 1 97.69 217 GLY A N 1
ATOM 1581 C CA . GLY A 1 217 ? 20.234 0.454 -11.32 1 97.69 217 GLY A CA 1
ATOM 1582 C C . GLY A 1 217 ? 18.969 1.267 -11.516 1 97.69 217 GLY A C 1
ATOM 1583 O O . GLY A 1 217 ? 18.75 1.853 -12.578 1 97.69 217 GLY A O 1
ATOM 1584 N N . ARG A 1 218 ? 18 1.256 -10.594 1 97.81 218 ARG A N 1
ATOM 1585 C CA . ARG A 1 218 ? 16.797 2.066 -10.539 1 97.81 218 ARG A CA 1
ATOM 1586 C C . ARG A 1 218 ? 15.867 1.747 -11.703 1 97.81 218 ARG A C 1
ATOM 1588 O O . ARG A 1 218 ? 15.203 2.637 -12.242 1 97.81 218 ARG A O 1
ATOM 1595 N N . GLY A 1 219 ? 15.875 0.525 -12.141 1 96.5 219 GLY A N 1
ATOM 1596 C CA . GLY A 1 219 ? 14.945 0.059 -13.164 1 96.5 219 GLY A CA 1
ATOM 1597 C C . GLY A 1 219 ? 13.594 -0.352 -12.594 1 96.5 219 GLY A C 1
ATOM 1598 O O . GLY A 1 219 ? 12.922 0.446 -11.938 1 96.5 219 GLY A O 1
ATOM 1599 N N . ALA A 1 220 ? 13.312 -1.634 -12.648 1 94.69 220 ALA A N 1
ATOM 1600 C CA . ALA A 1 220 ? 12.039 -2.162 -12.156 1 94.69 220 ALA A CA 1
ATOM 1601 C C . ALA A 1 220 ? 12.008 -2.162 -10.633 1 94.69 220 ALA A C 1
ATOM 1603 O O . ALA A 1 220 ? 12.992 -2.5 -9.984 1 94.69 220 ALA A O 1
ATOM 1604 N N . LEU A 1 221 ? 10.898 -1.703 -10.133 1 97.06 221 LEU A N 1
ATOM 1605 C CA . LEU A 1 221 ? 10.711 -1.734 -8.68 1 97.06 221 LEU A CA 1
ATOM 1606 C C . LEU A 1 221 ? 10.453 -3.156 -8.203 1 97.06 221 LEU A C 1
ATOM 1608 O O . LEU A 1 221 ? 9.836 -3.955 -8.914 1 97.06 221 LEU A O 1
ATOM 1612 N N . PRO A 1 222 ? 10.945 -3.453 -7.016 1 94.88 222 PRO A N 1
ATOM 1613 C CA . PRO A 1 222 ? 10.547 -4.734 -6.438 1 94.88 222 PRO A CA 1
ATOM 1614 C C . PRO A 1 222 ? 9.047 -4.801 -6.125 1 94.88 222 PRO A C 1
ATOM 1616 O O . PRO A 1 222 ? 8.414 -3.762 -5.914 1 94.88 222 PRO A O 1
ATOM 1619 N N . GLY A 1 223 ? 8.562 -6.012 -6.133 1 93.88 223 GLY A N 1
ATOM 1620 C CA . GLY A 1 223 ? 7.137 -6.195 -5.895 1 93.88 223 GLY A CA 1
ATOM 1621 C C . GLY A 1 223 ? 6.293 -5.996 -7.137 1 93.88 223 GLY A C 1
ATOM 1622 O O . GLY A 1 223 ? 6.762 -6.211 -8.258 1 93.88 223 GLY A O 1
ATOM 1623 N N . THR A 1 224 ? 5.004 -5.738 -6.887 1 95.19 224 THR A N 1
ATOM 1624 C CA . THR A 1 224 ? 4.051 -5.508 -7.969 1 95.19 224 THR A CA 1
ATOM 1625 C C . THR A 1 224 ? 3.588 -4.051 -7.977 1 95.19 224 THR A C 1
ATOM 1627 O O . THR A 1 224 ? 2.633 -3.695 -7.281 1 95.19 224 THR A O 1
ATOM 1630 N N . PRO A 1 225 ? 4.219 -3.266 -8.836 1 97.12 225 PRO A N 1
ATOM 1631 C CA . PRO A 1 225 ? 3.818 -1.855 -8.867 1 97.12 225 PRO A CA 1
ATOM 1632 C C . PRO A 1 225 ? 2.375 -1.659 -9.32 1 97.12 225 PRO A C 1
ATOM 1634 O O . PRO A 1 225 ? 1.87 -2.436 -10.133 1 97.12 225 PRO A O 1
ATOM 1637 N N . ALA A 1 226 ? 1.731 -0.619 -8.781 1 97.94 226 ALA A N 1
ATOM 1638 C CA . ALA A 1 226 ? 0.395 -0.205 -9.203 1 97.94 226 ALA A CA 1
ATOM 1639 C C . ALA A 1 226 ? 0.467 0.819 -10.328 1 97.94 226 ALA A C 1
ATOM 1641 O O . ALA A 1 226 ? 0.685 2.008 -10.086 1 97.94 226 ALA A O 1
ATOM 1642 N N . PRO A 1 227 ? 0.231 0.408 -11.578 1 97.19 227 PRO A N 1
ATOM 1643 C CA . PRO A 1 227 ? 0.392 1.349 -12.688 1 97.19 227 PRO A CA 1
ATOM 1644 C C . PRO A 1 227 ? -0.487 2.59 -12.539 1 97.19 227 PRO A C 1
ATOM 1646 O O . PRO A 1 227 ? -0.05 3.699 -12.852 1 97.19 227 PRO A O 1
ATOM 1649 N N . LEU A 1 228 ? -1.716 2.418 -12.039 1 97.69 228 LEU A N 1
ATOM 1650 C CA . LEU A 1 228 ? -2.633 3.543 -11.883 1 97.69 228 LEU A CA 1
ATOM 1651 C C . LEU A 1 228 ? -2.012 4.641 -11.023 1 97.69 228 LEU A C 1
ATOM 1653 O O . LEU A 1 228 ? -2.062 5.816 -11.383 1 97.69 228 LEU A O 1
ATOM 1657 N N . GLU A 1 229 ? -1.444 4.25 -9.984 1 98.44 229 GLU A N 1
ATOM 1658 C CA . GLU A 1 229 ? -0.883 5.203 -9.031 1 98.44 229 GLU A CA 1
ATOM 1659 C C . GLU A 1 229 ? 0.351 5.895 -9.602 1 98.44 229 GLU A C 1
ATOM 1661 O O . GLU A 1 229 ? 0.558 7.09 -9.375 1 98.44 229 GLU A O 1
ATOM 1666 N N . PHE A 1 230 ? 1.144 5.172 -10.305 1 98.62 230 PHE A N 1
ATOM 1667 C CA . PHE A 1 230 ? 2.365 5.766 -10.836 1 98.62 230 PHE A CA 1
ATOM 1668 C C . PHE A 1 230 ? 2.051 6.691 -12.008 1 98.62 230 PHE A C 1
ATOM 1670 O O . PHE A 1 230 ? 2.678 7.742 -12.164 1 98.62 230 PHE A O 1
ATOM 1677 N N . TYR A 1 231 ? 1.109 6.289 -12.898 1 98.38 231 TYR A N 1
ATOM 1678 C CA . TYR A 1 231 ? 0.68 7.207 -13.945 1 98.38 231 TYR A CA 1
ATOM 1679 C C . TYR A 1 231 ? 0.058 8.461 -13.352 1 98.38 231 TYR A C 1
ATOM 1681 O O . TYR A 1 231 ? 0.281 9.57 -13.844 1 98.38 231 TYR A O 1
ATOM 1689 N N . ALA A 1 232 ? -0.707 8.289 -12.305 1 98.31 232 ALA A N 1
ATOM 1690 C CA . ALA A 1 232 ? -1.308 9.438 -11.633 1 98.31 232 ALA A CA 1
ATOM 1691 C C . ALA A 1 232 ? -0.238 10.328 -11 1 98.31 232 ALA A C 1
ATOM 1693 O O . ALA A 1 232 ? -0.344 11.555 -11.039 1 98.31 232 ALA A O 1
ATOM 1694 N N . LEU A 1 233 ? 0.75 9.711 -10.398 1 98.69 233 LEU A N 1
ATOM 1695 C CA . LEU A 1 233 ? 1.849 10.477 -9.828 1 98.69 233 LEU A CA 1
ATOM 1696 C C . LEU A 1 233 ? 2.57 11.281 -10.906 1 98.69 233 LEU A C 1
ATOM 1698 O O . LEU A 1 233 ? 2.889 12.453 -10.703 1 98.69 233 LEU A O 1
ATOM 1702 N N . ASP A 1 234 ? 2.861 10.602 -11.984 1 98.31 234 ASP A N 1
ATOM 1703 C CA . ASP A 1 234 ? 3.488 11.266 -13.125 1 98.31 234 ASP A CA 1
ATOM 1704 C C . ASP A 1 234 ? 2.684 12.492 -13.562 1 98.31 234 ASP A C 1
ATOM 1706 O O . ASP A 1 234 ? 3.24 13.578 -13.734 1 98.31 234 ASP A O 1
ATOM 1710 N N . ALA A 1 235 ? 1.41 12.312 -13.672 1 98.19 235 ALA A N 1
ATOM 1711 C CA . ALA A 1 235 ? 0.516 13.398 -14.078 1 98.19 235 ALA A CA 1
ATOM 1712 C C . ALA A 1 235 ? 0.482 14.508 -13.031 1 98.19 235 ALA A C 1
ATOM 1714 O O . ALA A 1 235 ? 0.43 15.688 -13.367 1 98.19 235 ALA A O 1
ATOM 1715 N N . ALA A 1 236 ? 0.454 14.172 -11.805 1 98.38 236 ALA A N 1
ATOM 1716 C CA . ALA A 1 236 ? 0.448 15.148 -10.719 1 98.38 236 ALA A CA 1
ATOM 1717 C C . ALA A 1 236 ? 1.722 15.992 -10.734 1 98.38 236 ALA A C 1
ATOM 1719 O O . ALA A 1 236 ? 1.679 17.203 -10.484 1 98.38 236 ALA A O 1
ATOM 1720 N N . LEU A 1 237 ? 2.844 15.352 -10.969 1 98.38 237 LEU A N 1
ATOM 1721 C CA . LEU A 1 237 ? 4.113 16.062 -11.031 1 98.38 237 LEU A CA 1
ATOM 1722 C C . LEU A 1 237 ? 4.152 17 -12.234 1 98.38 237 LEU A C 1
ATOM 1724 O O . LEU A 1 237 ? 4.68 18.109 -12.141 1 98.38 237 LEU A O 1
ATOM 1728 N N . ASP A 1 238 ? 3.596 16.531 -13.383 1 97.94 238 ASP A N 1
ATOM 1729 C CA . ASP A 1 238 ? 3.449 17.438 -14.523 1 97.94 238 ASP A CA 1
ATOM 1730 C C . ASP A 1 238 ? 2.697 18.703 -14.125 1 97.94 238 ASP A C 1
ATOM 1732 O O . ASP A 1 238 ? 3.107 19.812 -14.477 1 97.94 238 ASP A O 1
ATOM 1736 N N . ARG A 1 239 ? 1.665 18.547 -13.414 1 97.75 239 ARG A N 1
ATOM 1737 C CA . ARG A 1 239 ? 0.811 19.656 -13.016 1 97.75 239 ARG A CA 1
ATOM 1738 C C . ARG A 1 239 ? 1.558 20.625 -12.102 1 97.75 239 ARG A C 1
ATOM 1740 O O . ARG A 1 239 ? 1.536 21.828 -12.32 1 97.75 239 ARG A O 1
ATOM 1747 N N . ILE A 1 240 ? 2.229 20.094 -11.078 1 97.69 240 ILE A N 1
ATOM 1748 C CA . ILE A 1 240 ? 2.902 20.938 -10.102 1 97.69 240 ILE A CA 1
ATOM 1749 C C . ILE A 1 240 ? 4.105 21.625 -10.75 1 97.69 240 ILE A C 1
ATOM 1751 O O . ILE A 1 240 ? 4.414 22.766 -10.445 1 97.69 240 ILE A O 1
ATOM 1755 N N . GLU A 1 241 ? 4.809 20.891 -11.586 1 97.81 241 GLU A N 1
ATOM 1756 C CA . GLU A 1 241 ? 5.957 21.469 -12.289 1 97.81 241 GLU A CA 1
ATOM 1757 C C . GLU A 1 241 ? 5.527 22.578 -13.234 1 97.81 241 GLU A C 1
ATOM 1759 O O . GLU A 1 241 ? 6.238 23.578 -13.383 1 97.81 241 GLU A O 1
ATOM 1764 N N . ALA A 1 242 ? 4.402 22.422 -13.844 1 97.75 242 ALA A N 1
ATOM 1765 C CA . ALA A 1 242 ? 3.873 23.469 -14.719 1 97.75 242 ALA A CA 1
ATOM 1766 C C . ALA A 1 242 ? 3.506 24.719 -13.93 1 97.75 242 ALA A C 1
ATOM 1768 O O . ALA A 1 242 ? 3.717 25.828 -14.398 1 97.75 242 ALA A O 1
ATOM 1769 N N . GLU A 1 243 ? 2.98 24.531 -12.758 1 97.31 243 GLU A N 1
ATOM 1770 C CA . GLU A 1 243 ? 2.604 25.641 -11.883 1 97.31 243 GLU A CA 1
ATOM 1771 C C . GLU A 1 243 ? 3.834 26.281 -11.25 1 97.31 243 GLU A C 1
ATOM 1773 O O . GLU A 1 243 ? 3.908 27.516 -11.133 1 97.31 243 GLU A O 1
ATOM 1778 N N . GLY A 1 244 ? 4.781 25.469 -10.867 1 97.38 244 GLY A N 1
ATOM 1779 C CA . GLY A 1 244 ? 5.926 25.906 -10.078 1 97.38 244 GLY A CA 1
ATOM 1780 C C . GLY A 1 244 ? 5.672 25.859 -8.578 1 97.38 244 GLY A C 1
ATOM 1781 O O . GLY A 1 244 ? 4.625 26.312 -8.109 1 97.38 244 GLY A O 1
ATOM 1782 N N . LEU A 1 245 ? 6.598 25.359 -7.863 1 96.44 245 LEU A N 1
ATOM 1783 C CA . LEU A 1 245 ? 6.434 25.109 -6.438 1 96.44 245 LEU A CA 1
ATOM 1784 C C . LEU A 1 245 ? 6.211 26.406 -5.676 1 96.44 245 LEU A C 1
ATOM 1786 O O . LEU A 1 245 ? 5.352 26.484 -4.793 1 96.44 245 LEU A O 1
ATOM 1790 N N . PRO A 1 246 ? 6.949 27.5 -6.008 1 96.62 246 PRO A N 1
ATOM 1791 C CA . PRO A 1 246 ? 6.691 28.75 -5.301 1 96.62 246 PRO A CA 1
ATOM 1792 C C . PRO A 1 246 ? 5.258 29.25 -5.488 1 96.62 246 PRO A C 1
ATOM 1794 O O . PRO A 1 246 ? 4.645 29.75 -4.543 1 96.62 246 PRO A O 1
ATOM 1797 N N . ALA A 1 247 ? 4.734 29.109 -6.668 1 97.38 247 ALA A N 1
ATOM 1798 C CA . ALA A 1 247 ? 3.361 29.516 -6.941 1 97.38 247 ALA A CA 1
ATOM 1799 C C . ALA A 1 247 ? 2.367 28.641 -6.18 1 97.38 247 ALA A C 1
ATOM 1801 O O . ALA A 1 247 ? 1.358 29.141 -5.672 1 97.38 247 ALA A O 1
ATOM 1802 N N . ALA A 1 248 ? 2.633 27.359 -6.148 1 97.56 248 ALA A N 1
ATOM 1803 C CA . ALA A 1 248 ? 1.778 26.453 -5.398 1 97.56 248 ALA A CA 1
ATOM 1804 C C . ALA A 1 248 ? 1.777 26.797 -3.912 1 97.56 248 ALA A C 1
ATOM 1806 O O . ALA A 1 248 ? 0.727 26.781 -3.266 1 97.56 248 ALA A O 1
ATOM 1807 N N . ASN A 1 249 ? 2.936 27.094 -3.377 1 97.62 249 ASN A N 1
ATOM 1808 C CA . ASN A 1 249 ? 3.031 27.516 -1.984 1 97.62 249 ASN A CA 1
ATOM 1809 C C . ASN A 1 249 ? 2.223 28.781 -1.727 1 97.62 249 ASN A C 1
ATOM 1811 O O . ASN A 1 249 ? 1.466 28.859 -0.757 1 97.62 249 ASN A O 1
ATOM 1815 N N . ALA A 1 250 ? 2.383 29.703 -2.59 1 96.62 250 ALA A N 1
ATOM 1816 C CA . ALA A 1 250 ? 1.696 30.984 -2.451 1 96.62 250 ALA A CA 1
ATOM 1817 C C . ALA A 1 250 ? 0.182 30.797 -2.512 1 96.62 250 ALA A C 1
ATOM 1819 O O . ALA A 1 250 ? -0.557 31.453 -1.772 1 96.62 250 ALA A O 1
ATOM 1820 N N . ARG A 1 251 ? -0.236 29.969 -3.412 1 96.5 251 ARG A N 1
ATOM 1821 C CA . ARG A 1 251 ? -1.666 29.719 -3.545 1 96.5 251 ARG A CA 1
ATOM 1822 C C . ARG A 1 251 ? -2.24 29.141 -2.26 1 96.5 251 ARG A C 1
ATOM 1824 O O . ARG A 1 251 ? -3.354 29.484 -1.857 1 96.5 251 ARG A O 1
ATOM 1831 N N . HIS A 1 252 ? -1.5 28.266 -1.65 1 97.81 252 HIS A N 1
ATOM 1832 C CA . HIS A 1 252 ? -1.94 27.688 -0.385 1 97.81 252 HIS A CA 1
ATOM 1833 C C . HIS A 1 252 ? -1.971 28.734 0.72 1 97.81 252 HIS A C 1
ATOM 1835 O O . HIS A 1 252 ? -2.902 28.766 1.525 1 97.81 252 HIS A O 1
ATOM 1841 N N . GLU A 1 253 ? -0.999 29.547 0.749 1 96.69 253 GLU A N 1
ATOM 1842 C CA . GLU A 1 253 ? -0.933 30.609 1.744 1 96.69 253 GLU A CA 1
ATOM 1843 C C . GLU A 1 253 ? -2.104 31.578 1.597 1 96.69 253 GLU A C 1
ATOM 1845 O O . GLU A 1 253 ? -2.697 32 2.592 1 96.69 253 GLU A O 1
ATOM 1850 N N . ARG A 1 254 ? -2.416 31.938 0.409 1 96.88 254 ARG A N 1
ATOM 1851 C CA . ARG A 1 254 ? -3.527 32.844 0.149 1 96.88 254 ARG A CA 1
ATOM 1852 C C . ARG A 1 254 ? -4.855 32.219 0.572 1 96.88 254 ARG A C 1
ATOM 1854 O O . ARG A 1 254 ? -5.699 32.906 1.168 1 96.88 254 ARG A O 1
ATOM 1861 N N . ALA A 1 255 ? -5.012 30.984 0.199 1 97.75 255 ALA A N 1
ATOM 1862 C CA . ALA A 1 255 ? -6.234 30.281 0.589 1 97.75 255 ALA A CA 1
ATOM 1863 C C . ALA A 1 255 ? -6.375 30.234 2.107 1 97.75 255 ALA A C 1
ATOM 1865 O O . ALA A 1 255 ? -7.473 30.438 2.639 1 97.75 255 ALA A O 1
ATOM 1866 N N . ALA A 1 256 ? -5.277 29.984 2.77 1 97.25 256 ALA A N 1
ATOM 1867 C CA . ALA A 1 256 ? -5.281 29.922 4.23 1 97.25 256 ALA A CA 1
ATOM 1868 C C . ALA A 1 256 ? -5.645 31.281 4.836 1 97.25 256 ALA A C 1
ATOM 1870 O O . ALA A 1 256 ? -6.488 31.359 5.73 1 97.25 256 ALA A O 1
ATOM 1871 N N . ALA A 1 257 ? -5.035 32.281 4.359 1 96.5 257 ALA A N 1
ATOM 1872 C CA . ALA A 1 257 ? -5.309 33.625 4.855 1 96.5 257 ALA A CA 1
ATOM 1873 C C . ALA A 1 257 ? -6.77 34.031 4.637 1 96.5 257 ALA A C 1
ATOM 1875 O O . ALA A 1 257 ? -7.422 34.531 5.543 1 96.5 257 ALA A O 1
ATOM 1876 N N . ALA A 1 258 ? -7.207 33.75 3.441 1 97.62 258 ALA A N 1
ATOM 1877 C CA . ALA A 1 258 ? -8.602 34.062 3.109 1 97.62 258 ALA A CA 1
ATOM 1878 C C . ALA A 1 258 ? -9.555 33.312 4.035 1 97.62 258 ALA A C 1
ATOM 1880 O O . ALA A 1 258 ? -10.539 33.875 4.508 1 97.62 258 ALA A O 1
ATOM 1881 N N . THR A 1 259 ? -9.312 32.094 4.215 1 97.75 259 THR A N 1
ATOM 1882 C CA . THR A 1 259 ? -10.148 31.25 5.078 1 97.75 259 THR A CA 1
ATOM 1883 C C . THR A 1 259 ? -10.188 31.812 6.496 1 97.75 259 THR A C 1
ATOM 1885 O O . THR A 1 259 ? -11.258 31.953 7.09 1 97.75 259 THR A O 1
ATOM 1888 N N . ARG A 1 260 ? -9.023 32.156 7.023 1 97.12 260 ARG A N 1
ATOM 1889 C CA . ARG A 1 260 ? -8.938 32.625 8.398 1 97.12 260 ARG A CA 1
ATOM 1890 C C . ARG A 1 260 ? -9.602 34 8.531 1 97.12 260 ARG A C 1
ATOM 1892 O O . ARG A 1 260 ? -10.195 34.312 9.57 1 97.12 260 ARG A O 1
ATOM 1899 N N . HIS A 1 261 ? -9.531 34.812 7.531 1 96.94 261 HIS A N 1
ATOM 1900 C CA . HIS A 1 261 ? -10.258 36.062 7.523 1 96.94 261 HIS A CA 1
ATOM 1901 C C . HIS A 1 261 ? -11.766 35.844 7.562 1 96.94 261 HIS A C 1
ATOM 1903 O O . HIS A 1 261 ? -12.484 36.5 8.312 1 96.94 261 HIS A O 1
ATOM 1909 N N . GLY A 1 262 ? -12.195 34.938 6.742 1 97.44 262 GLY A N 1
ATOM 1910 C CA . GLY A 1 262 ? -13.609 34.594 6.738 1 97.44 262 GLY A CA 1
ATOM 1911 C C . GLY A 1 262 ? -14.102 34.062 8.07 1 97.44 262 GLY A C 1
ATOM 1912 O O . GLY A 1 262 ? -15.172 34.469 8.547 1 97.44 262 GLY A O 1
ATOM 1913 N N . ILE A 1 263 ? -13.375 33.219 8.656 1 97 263 ILE A N 1
ATOM 1914 C CA . ILE A 1 263 ? -13.719 32.656 9.953 1 97 263 ILE A CA 1
ATOM 1915 C C . ILE A 1 263 ? -13.836 33.75 11 1 97 263 ILE A C 1
ATOM 1917 O O . ILE A 1 263 ? -14.797 33.781 11.773 1 97 263 ILE A O 1
ATOM 1921 N N . ARG A 1 264 ? -12.867 34.625 11.031 1 95.81 264 ARG A N 1
ATOM 1922 C CA . ARG A 1 264 ? -12.883 35.719 11.969 1 95.81 264 ARG A CA 1
ATOM 1923 C C . ARG A 1 264 ? -14.125 36.594 11.789 1 95.81 264 ARG A C 1
ATOM 1925 O O . ARG A 1 264 ? -14.734 37.031 12.766 1 95.81 264 ARG A O 1
ATOM 1932 N N . ALA A 1 265 ? -14.469 36.781 10.586 1 96.81 265 ALA A N 1
ATOM 1933 C CA . ALA A 1 265 ? -15.625 37.625 10.273 1 96.81 265 ALA A CA 1
ATOM 1934 C C . ALA A 1 265 ? -16.922 36.969 10.703 1 96.81 265 ALA A C 1
ATOM 1936 O O . ALA A 1 265 ? -17.938 37.625 10.898 1 96.81 265 ALA A O 1
ATOM 1937 N N . LEU A 1 266 ? -16.906 35.688 10.82 1 96.44 266 LEU A N 1
ATOM 1938 C CA . LEU A 1 266 ? -18.062 34.938 11.32 1 96.44 266 LEU A CA 1
ATOM 1939 C C . LEU A 1 266 ? -18.172 35.062 12.836 1 96.44 266 LEU A C 1
ATOM 1941 O O . LEU A 1 266 ? -19.156 34.594 13.43 1 96.44 266 LEU A O 1
ATOM 1945 N N . GLY A 1 267 ? -17.109 35.594 13.406 1 93.81 267 GLY A N 1
ATOM 1946 C CA . GLY A 1 267 ? -17.094 35.719 14.852 1 93.81 267 GLY A CA 1
ATOM 1947 C C . GLY A 1 267 ? -16.547 34.5 15.562 1 93.81 267 GLY A C 1
ATOM 1948 O O . GLY A 1 267 ? -16.781 34.312 16.766 1 93.81 267 GLY A O 1
ATOM 1949 N N . ILE A 1 268 ? -15.961 33.656 14.836 1 94.31 268 ILE A N 1
ATOM 1950 C CA . ILE A 1 268 ? -15.352 32.438 15.398 1 94.31 268 ILE A CA 1
ATOM 1951 C C . ILE A 1 268 ? -13.828 32.625 15.445 1 94.31 268 ILE A C 1
ATOM 1953 O O . ILE A 1 268 ? -13.234 33.156 14.508 1 94.31 268 ILE A O 1
ATOM 1957 N N . ALA A 1 269 ? -13.242 32.188 16.484 1 94.81 269 ALA A N 1
ATOM 1958 C CA . ALA A 1 269 ? -11.805 32.344 16.672 1 94.81 269 ALA A CA 1
ATOM 1959 C C . ALA A 1 269 ? -11.008 31.312 15.875 1 94.81 269 ALA A C 1
ATOM 1961 O O . ALA A 1 269 ? -11.352 30.141 15.867 1 94.81 269 ALA A O 1
ATOM 1962 N N . ASN A 1 270 ? -9.969 31.766 15.156 1 96.12 270 ASN A N 1
ATOM 1963 C CA . ASN A 1 270 ? -8.969 30.844 14.648 1 96.12 270 ASN A CA 1
ATOM 1964 C C . ASN A 1 270 ? -8.219 30.141 15.781 1 96.12 270 ASN A C 1
ATOM 1966 O O . ASN A 1 270 ? -8.117 30.672 16.891 1 96.12 270 ASN A O 1
ATOM 1970 N N . TRP A 1 271 ? -7.758 28.984 15.578 1 95.38 271 TRP A N 1
ATOM 1971 C CA . TRP A 1 271 ? -7.219 28.141 16.641 1 95.38 271 TRP A CA 1
ATOM 1972 C C . TRP A 1 271 ? -5.855 28.656 17.109 1 95.38 271 TRP A C 1
ATOM 1974 O O . TRP A 1 271 ? -5.617 28.812 18.297 1 95.38 271 TRP A O 1
ATOM 1984 N N . VAL A 1 272 ? -4.926 28.859 16.141 1 94.81 272 VAL A N 1
ATOM 1985 C CA . VAL A 1 272 ? -3.586 29.328 16.484 1 94.81 272 VAL A CA 1
ATOM 1986 C C . VAL A 1 272 ? -3.275 30.625 15.734 1 94.81 272 VAL A C 1
ATOM 1988 O O . VAL A 1 272 ? -3.969 30.969 14.773 1 94.81 272 VAL A O 1
ATOM 1991 N N . GLU A 1 273 ? -2.225 31.234 16.234 1 94.31 273 GLU A N 1
ATOM 1992 C CA . GLU A 1 273 ? -1.756 32.438 15.562 1 94.31 273 GLU A CA 1
ATOM 1993 C C . GLU A 1 273 ? -1.247 32.125 14.156 1 94.31 273 GLU A C 1
ATOM 1995 O O . GLU A 1 273 ? -0.828 31 13.883 1 94.31 273 GLU A O 1
ATOM 2000 N N . GLU A 1 274 ? -1.316 33.094 13.352 1 92.69 274 GLU A N 1
ATOM 2001 C CA . GLU A 1 274 ? -0.98 32.969 11.945 1 92.69 274 GLU A CA 1
ATOM 2002 C C . GLU A 1 274 ? 0.422 32.375 11.766 1 92.69 274 GLU A C 1
ATOM 2004 O O . GLU A 1 274 ? 0.656 31.562 10.875 1 92.69 274 GLU A O 1
ATOM 2009 N N . THR A 1 275 ? 1.339 32.75 12.609 1 93.06 275 THR A N 1
ATOM 2010 C CA . THR A 1 275 ? 2.727 32.344 12.477 1 93.06 275 THR A CA 1
ATOM 2011 C C . THR A 1 275 ? 2.865 30.844 12.789 1 93.06 275 THR A C 1
ATOM 2013 O O . THR A 1 275 ? 3.865 30.219 12.438 1 93.06 275 THR A O 1
ATOM 2016 N N . HIS A 1 276 ? 1.861 30.266 13.469 1 96.31 276 HIS A N 1
ATOM 2017 C CA . HIS A 1 276 ? 1.887 28.859 13.867 1 96.31 276 HIS A CA 1
ATOM 2018 C C . HIS A 1 276 ? 0.862 28.047 13.078 1 96.31 276 HIS A C 1
ATOM 2020 O O . HIS A 1 276 ? 0.635 26.875 13.375 1 96.31 276 HIS A O 1
ATOM 2026 N N . ALA A 1 277 ? 0.27 28.75 12.109 1 97.06 277 ALA A N 1
ATOM 2027 C CA . ALA A 1 277 ? -0.823 28.109 11.383 1 97.06 277 ALA A CA 1
ATOM 2028 C C . ALA A 1 277 ? -0.326 27.5 10.078 1 97.06 277 ALA A C 1
ATOM 2030 O O . ALA A 1 277 ? 0.491 28.094 9.375 1 97.06 277 ALA A O 1
ATOM 2031 N N . SER A 1 278 ? -0.763 26.281 9.82 1 97.38 278 SER A N 1
ATOM 2032 C CA . SER A 1 278 ? -0.47 25.594 8.57 1 97.38 278 SER A CA 1
ATOM 2033 C C . SER A 1 278 ? -1.232 26.203 7.406 1 97.38 278 SER A C 1
ATOM 2035 O O . SER A 1 278 ? -2.348 26.703 7.578 1 97.38 278 SER A O 1
ATOM 2037 N N . ALA A 1 279 ? -0.662 26.188 6.23 1 97 279 ALA A N 1
ATOM 2038 C CA . ALA A 1 279 ? -1.312 26.688 5.02 1 97 279 ALA A CA 1
ATOM 2039 C C . ALA A 1 279 ? -2.24 25.641 4.422 1 97 279 ALA A C 1
ATOM 2041 O O . ALA A 1 279 ? -2.949 25.906 3.447 1 97 279 ALA A O 1
ATOM 2042 N N . LEU A 1 280 ? -2.275 24.453 5 1 96.38 280 LEU A N 1
ATOM 2043 C CA . LEU A 1 280 ? -2.982 23.328 4.387 1 96.38 280 LEU A CA 1
ATOM 2044 C C . LEU A 1 280 ? -4.426 23.266 4.871 1 96.38 280 LEU A C 1
ATOM 2046 O O . LEU A 1 280 ? -5.324 22.906 4.113 1 96.38 280 LEU A O 1
ATOM 2050 N N . VAL A 1 281 ? -4.578 23.578 6.113 1 97.31 281 VAL A N 1
ATOM 2051 C CA . VAL A 1 281 ? -5.871 23.5 6.781 1 97.31 281 VAL A CA 1
ATOM 2052 C C . VAL A 1 281 ? -5.996 24.641 7.797 1 97.31 281 VAL A C 1
ATOM 2054 O O . VAL A 1 281 ? -5.043 24.938 8.523 1 97.31 281 VAL A O 1
ATOM 2057 N N . SER A 1 282 ? -7.121 25.297 7.777 1 97.62 282 SER A N 1
ATOM 2058 C CA . SER A 1 282 ? -7.41 26.281 8.82 1 97.62 282 SER A CA 1
ATOM 2059 C C . SER A 1 282 ? -8.383 25.719 9.852 1 97.62 282 SER A C 1
ATOM 2061 O O . SER A 1 282 ? -9.391 25.109 9.492 1 97.62 282 SER A O 1
ATOM 2063 N N . THR A 1 283 ? -8 25.859 11.07 1 97.44 283 THR A N 1
ATOM 2064 C CA . THR A 1 283 ? -8.844 25.312 12.125 1 97.44 283 THR A CA 1
ATOM 2065 C C . THR A 1 283 ? -9.422 26.438 12.984 1 97.44 283 THR A C 1
ATOM 2067 O O . THR A 1 283 ? -8.781 27.469 13.188 1 97.44 283 THR A O 1
ATOM 2070 N N . ALA A 1 284 ? -10.625 26.188 13.43 1 96.44 284 ALA A N 1
ATOM 2071 C CA . ALA A 1 284 ? -11.359 27.109 14.297 1 96.44 284 ALA A CA 1
ATOM 2072 C C . ALA A 1 284 ? -12.031 26.375 15.445 1 96.44 284 ALA A C 1
ATOM 2074 O O . ALA A 1 284 ? -12.273 25.172 15.359 1 96.44 284 ALA A O 1
ATOM 2075 N N . VAL A 1 285 ? -12.281 27.125 16.469 1 94.69 285 VAL A N 1
ATOM 2076 C CA . VAL A 1 285 ? -12.938 26.516 17.625 1 94.69 285 VAL A CA 1
ATOM 2077 C C . VAL A 1 285 ? -14.445 26.734 17.531 1 94.69 285 VAL A C 1
ATOM 2079 O O . VAL A 1 285 ? -14.906 27.859 17.297 1 94.69 285 VAL A O 1
ATOM 2082 N N . LEU A 1 286 ? -15.117 25.656 17.672 1 93.56 286 LEU A N 1
ATOM 2083 C CA . LEU A 1 286 ? -16.578 25.781 17.703 1 93.56 286 LEU A CA 1
ATOM 2084 C C . LEU A 1 286 ? -17.031 26.562 18.922 1 93.56 286 LEU A C 1
ATOM 2086 O O . LEU A 1 286 ? -16.516 26.375 20.016 1 93.56 286 LEU A O 1
ATOM 2090 N N . PRO A 1 287 ? -18 27.406 18.688 1 91.5 287 PRO A N 1
ATOM 2091 C CA . PRO A 1 287 ? -18.562 28.094 19.859 1 91.5 287 PRO A CA 1
ATOM 2092 C C . PRO A 1 287 ? -19.125 27.125 20.891 1 91.5 287 PRO A C 1
ATOM 2094 O O . PRO A 1 287 ? -19.672 26.078 20.547 1 91.5 287 PRO A O 1
ATOM 2097 N N . ASP A 1 288 ? -19.094 27.531 22.141 1 90.81 288 ASP A N 1
ATOM 2098 C CA . ASP A 1 288 ? -19.516 26.672 23.25 1 90.81 288 ASP A CA 1
ATOM 2099 C C . ASP A 1 288 ? -20.969 26.25 23.094 1 90.81 288 ASP A C 1
ATOM 2101 O O . ASP A 1 288 ? -21.359 25.172 23.531 1 90.81 288 ASP A O 1
ATOM 2105 N N . SER A 1 289 ? -21.672 27.062 22.484 1 90.12 289 SER A N 1
ATOM 2106 C CA . SER A 1 289 ? -23.109 26.828 22.375 1 90.12 289 SER A CA 1
ATOM 2107 C C . SER A 1 289 ? -23.422 25.828 21.266 1 90.12 289 SER A C 1
ATOM 2109 O O . SER A 1 289 ? -24.562 25.359 21.172 1 90.12 289 SER A O 1
ATOM 2111 N N . VAL A 1 290 ? -22.469 25.516 20.516 1 92.81 290 VAL A N 1
ATOM 2112 C CA . VAL A 1 290 ? -22.719 24.672 19.359 1 92.81 290 VAL A CA 1
ATOM 2113 C C . VAL A 1 290 ? -22.188 23.266 19.625 1 92.81 290 VAL A C 1
ATOM 2115 O O . VAL A 1 290 ? -21.016 23.078 19.953 1 92.81 290 VAL A O 1
ATOM 2118 N N . GLU A 1 291 ? -23.094 22.328 19.531 1 91.62 291 GLU A N 1
ATOM 2119 C CA . GLU A 1 291 ? -22.703 20.922 19.672 1 91.62 291 GLU A CA 1
ATOM 2120 C C . GLU A 1 291 ? -21.969 20.438 18.422 1 91.62 291 GLU A C 1
ATOM 2122 O O . GLU A 1 291 ? -22.438 20.609 17.297 1 91.62 291 GLU A O 1
ATOM 2127 N N . ALA A 1 292 ? -20.812 19.797 18.656 1 91.06 292 ALA A N 1
ATOM 2128 C CA . ALA A 1 292 ? -19.922 19.406 17.562 1 91.06 292 ALA A CA 1
ATOM 2129 C C . ALA A 1 292 ? -20.625 18.453 16.609 1 91.06 292 ALA A C 1
ATOM 2131 O O . ALA A 1 292 ? -20.516 18.594 15.383 1 91.06 292 ALA A O 1
ATOM 2132 N N . GLY A 1 293 ? -21.266 17.5 17.109 1 91.12 293 GLY A N 1
ATOM 2133 C CA . GLY A 1 293 ? -21.969 16.547 16.281 1 91.12 293 GLY A CA 1
ATOM 2134 C C . GLY A 1 293 ? -23.016 17.188 15.391 1 91.12 293 GLY A C 1
ATOM 2135 O O . GLY A 1 293 ? -23.125 16.859 14.203 1 91.12 293 GLY A O 1
ATOM 2136 N N . ALA A 1 294 ? -23.844 18.031 15.992 1 92.81 294 ALA A N 1
ATOM 2137 C CA . ALA A 1 294 ? -24.875 18.75 15.25 1 92.81 294 ALA A CA 1
ATOM 2138 C C . ALA A 1 294 ? -24.266 19.625 14.164 1 92.81 294 ALA A C 1
ATOM 2140 O O . ALA A 1 294 ? -24.797 19.719 13.055 1 92.81 294 ALA A O 1
ATOM 2141 N N . PHE A 1 295 ? -23.234 20.25 14.523 1 95.12 295 PHE A N 1
ATOM 2142 C CA . PHE A 1 295 ? -22.531 21.094 13.555 1 95.12 295 PHE A CA 1
ATOM 2143 C C . PHE A 1 295 ? -22.047 20.281 12.367 1 95.12 295 PHE A C 1
ATOM 2145 O O . PHE A 1 295 ? -22.281 20.656 11.211 1 95.12 295 PHE A O 1
ATOM 2152 N N . HIS A 1 296 ? -21.406 19.141 12.617 1 91.81 296 HIS A N 1
ATOM 2153 C CA . HIS A 1 296 ? -20.875 18.297 11.562 1 91.81 296 HIS A CA 1
ATOM 2154 C C . HIS A 1 296 ? -21.984 17.734 10.688 1 91.81 296 HIS A C 1
ATOM 2156 O O . HIS A 1 296 ? -21.812 17.609 9.469 1 91.81 296 HIS A O 1
ATOM 2162 N N . ALA A 1 297 ? -23.062 17.422 11.289 1 91.25 297 ALA A N 1
ATOM 2163 C CA . ALA A 1 297 ? -24.219 16.969 10.523 1 91.25 297 ALA A CA 1
ATOM 2164 C C . ALA A 1 297 ? -24.734 18.047 9.594 1 91.25 297 ALA A C 1
ATOM 2166 O O . ALA A 1 297 ? -25.125 17.781 8.453 1 91.25 297 ALA A O 1
ATOM 2167 N N . ALA A 1 298 ? -24.688 19.234 10.078 1 92 298 ALA A N 1
ATOM 2168 C CA . ALA A 1 298 ? -25.203 20.359 9.305 1 92 298 ALA A CA 1
ATOM 2169 C C . ALA A 1 298 ? -24.281 20.672 8.117 1 92 298 ALA A C 1
ATOM 2171 O O . ALA A 1 298 ? -24.766 21 7.031 1 92 298 ALA A O 1
ATOM 2172 N N . VAL A 1 299 ? -23 20.562 8.352 1 93.12 299 VAL A N 1
ATOM 2173 C CA . VAL A 1 299 ? -22.078 20.938 7.293 1 93.12 299 VAL A CA 1
ATOM 2174 C C . VAL A 1 299 ? -21.984 19.828 6.246 1 93.12 299 VAL A C 1
ATOM 2176 O O . VAL A 1 299 ? -21.719 20.094 5.074 1 93.12 299 VAL A O 1
ATOM 2179 N N . SER A 1 300 ? -22.156 18.578 6.664 1 85.62 300 SER A N 1
ATOM 2180 C CA . SER A 1 300 ? -22.047 17.422 5.766 1 85.62 300 SER A CA 1
ATOM 2181 C C . SER A 1 300 ? -23.062 17.516 4.637 1 85.62 300 SER A C 1
ATOM 2183 O O . SER A 1 300 ? -22.906 16.859 3.598 1 85.62 300 SER A O 1
ATOM 2185 N N . ARG A 1 301 ? -23.984 18.312 4.684 1 79.44 301 ARG A N 1
ATOM 2186 C CA . ARG A 1 301 ? -25.078 18.438 3.721 1 79.44 301 ARG A CA 1
ATOM 2187 C C . ARG A 1 301 ? -24.75 19.516 2.678 1 79.44 301 ARG A C 1
ATOM 2189 O O . ARG A 1 301 ? -25.469 19.656 1.686 1 79.44 301 ARG A O 1
ATOM 2196 N N . GLN A 1 302 ? -23.734 20.141 2.916 1 81.19 302 GLN A N 1
ATOM 2197 C CA . GLN A 1 302 ? -23.422 21.266 2.035 1 81.19 302 GLN A CA 1
ATOM 2198 C C . GLN A 1 302 ? -22.453 20.844 0.933 1 81.19 302 GLN A C 1
ATOM 2200 O O . GLN A 1 302 ? -21.391 20.297 1.213 1 81.19 302 GLN A O 1
ATOM 2205 N N . HIS A 1 303 ? -22.859 21.141 -0.217 1 79.25 303 HIS A N 1
ATOM 2206 C CA . HIS A 1 303 ? -22.094 20.75 -1.394 1 79.25 303 HIS A CA 1
ATOM 2207 C C . HIS A 1 303 ? -20.859 21.625 -1.566 1 79.25 303 HIS A C 1
ATOM 2209 O O . HIS A 1 303 ? -20.922 22.844 -1.344 1 79.25 303 HIS A O 1
ATOM 2215 N N . GLY A 1 304 ? -19.734 21.016 -1.863 1 86.19 304 GLY A N 1
ATOM 2216 C CA . GLY A 1 304 ? -18.531 21.75 -2.213 1 86.19 304 GLY A CA 1
ATOM 2217 C C . GLY A 1 304 ? -17.641 22.047 -1.016 1 86.19 304 GLY A C 1
ATOM 2218 O O . GLY A 1 304 ? -16.469 22.391 -1.173 1 86.19 304 GLY A O 1
ATOM 2219 N N . ALA A 1 305 ? -18.219 21.969 0.124 1 92.75 305 ALA A N 1
ATOM 2220 C CA . ALA A 1 305 ? -17.453 22.234 1.338 1 92.75 305 ALA A CA 1
ATOM 2221 C C . ALA A 1 305 ? -16.641 21.016 1.759 1 92.75 305 ALA A C 1
ATOM 2223 O O . ALA A 1 305 ? -17.016 19.875 1.44 1 92.75 305 ALA A O 1
ATOM 2224 N N . ASP A 1 306 ? -15.555 21.234 2.268 1 94.75 306 ASP A N 1
ATOM 2225 C CA . ASP A 1 306 ? -14.703 20.219 2.877 1 94.75 306 ASP A CA 1
ATOM 2226 C C . ASP A 1 306 ? -14.297 20.609 4.293 1 94.75 306 ASP A C 1
ATOM 2228 O O . ASP A 1 306 ? -13.258 21.25 4.484 1 94.75 306 ASP A O 1
ATOM 2232 N N . ILE A 1 307 ? -15.156 20.219 5.172 1 95.88 307 ILE A N 1
ATOM 2233 C CA . ILE A 1 307 ? -14.984 20.531 6.59 1 95.88 307 ILE A CA 1
ATOM 2234 C C . ILE A 1 307 ? -14.969 19.234 7.398 1 95.88 307 ILE A C 1
ATOM 2236 O O . ILE A 1 307 ? -15.812 18.359 7.199 1 95.88 307 ILE A O 1
ATOM 2240 N N . SER A 1 308 ? -14 19.062 8.227 1 93.38 308 SER A N 1
ATOM 2241 C CA . SER A 1 308 ? -13.867 17.859 9.047 1 93.38 308 SER A CA 1
ATOM 2242 C C . SER A 1 308 ? -13.586 18.219 10.5 1 93.38 308 SER A C 1
ATOM 2244 O O . SER A 1 308 ? -13.406 19.391 10.836 1 93.38 308 SER A O 1
ATOM 2246 N N . VAL A 1 309 ? -13.68 17.203 11.305 1 91.56 309 VAL A N 1
ATOM 2247 C CA . VAL A 1 309 ? -13.414 17.375 12.727 1 91.56 309 VAL A CA 1
ATOM 2248 C C . VAL A 1 309 ? -11.906 17.359 12.977 1 91.56 309 VAL A C 1
ATOM 2250 O O . VAL A 1 309 ? -11.148 16.781 12.188 1 91.56 309 VAL A O 1
ATOM 2253 N N . GLY A 1 310 ? -11.508 18.047 14.016 1 90.44 310 GLY A N 1
ATOM 2254 C CA . GLY A 1 310 ? -10.125 17.891 14.461 1 90.44 310 GLY A CA 1
ATOM 2255 C C . GLY A 1 310 ? -9.797 16.484 14.906 1 90.44 310 GLY A C 1
ATOM 2256 O O . GLY A 1 310 ? -10.688 15.711 15.273 1 90.44 310 GLY A O 1
ATOM 2257 N N . VAL A 1 311 ? -8.539 16.156 14.82 1 89.62 311 VAL A N 1
ATOM 2258 C CA . VAL A 1 311 ? -8.109 14.805 15.141 1 89.62 311 VAL A CA 1
ATOM 2259 C C . VAL A 1 311 ? -7.07 14.836 16.25 1 89.62 311 VAL A C 1
ATOM 2261 O O . VAL A 1 311 ? -6.098 15.594 16.188 1 89.62 311 VAL A O 1
ATOM 2264 N N . GLY A 1 312 ? -7.312 13.984 17.297 1 90.38 312 GLY A N 1
ATOM 2265 C CA . GLY A 1 312 ? -6.32 13.828 18.344 1 90.38 312 GLY A CA 1
ATOM 2266 C C . GLY A 1 312 ? -6.625 14.656 19.578 1 90.38 312 GLY A C 1
ATOM 2267 O O . GLY A 1 312 ? -7.645 15.344 19.641 1 90.38 312 GLY A O 1
ATOM 2268 N N . PRO A 1 313 ? -5.715 14.602 20.562 1 89.88 313 PRO A N 1
ATOM 2269 C CA . PRO A 1 313 ? -5.914 15.32 21.828 1 89.88 313 PRO A CA 1
ATOM 2270 C C . PRO A 1 313 ? -5.938 16.828 21.656 1 89.88 313 PRO A C 1
ATOM 2272 O O . PRO A 1 313 ? -5.062 17.391 20.984 1 89.88 313 PRO A O 1
ATOM 2275 N N . GLY A 1 314 ? -6.949 17.453 22.219 1 91.5 314 GLY A N 1
ATOM 2276 C CA . GLY A 1 314 ? -7.039 18.906 22.203 1 91.5 314 GLY A CA 1
ATOM 2277 C C . GLY A 1 314 ? -7.754 19.438 20.984 1 91.5 314 GLY A C 1
ATOM 2278 O O . GLY A 1 314 ? -8.086 20.625 20.922 1 91.5 314 GLY A O 1
ATOM 2279 N N . ALA A 1 315 ? -8.031 18.547 20.062 1 90.56 315 ALA A N 1
ATOM 2280 C CA . ALA A 1 315 ? -8.648 19 18.812 1 90.56 315 ALA A CA 1
ATOM 2281 C C . ALA A 1 315 ? -10.141 18.656 18.781 1 90.56 315 ALA A C 1
ATOM 2283 O O . ALA A 1 315 ? -10.805 18.859 17.766 1 90.56 315 ALA A O 1
ATOM 2284 N N . GLU A 1 316 ? -10.727 18.234 19.859 1 87.94 316 GLU A N 1
ATOM 2285 C CA . GLU A 1 316 ? -12.062 17.656 19.906 1 87.94 316 GLU A CA 1
ATOM 2286 C C . GLU A 1 316 ? -13.125 18.688 19.5 1 87.94 316 GLU A C 1
ATOM 2288 O O . GLU A 1 316 ? -14.18 18.312 18.969 1 87.94 316 GLU A O 1
ATOM 2293 N N . ARG A 1 317 ? -12.844 19.938 19.719 1 90.56 317 ARG A N 1
ATOM 2294 C CA . ARG A 1 317 ? -13.828 20.969 19.406 1 90.56 317 ARG A CA 1
ATOM 2295 C C . ARG A 1 317 ? -13.383 21.797 18.203 1 90.56 317 ARG A C 1
ATOM 2297 O O . ARG A 1 317 ? -13.977 22.844 17.906 1 90.56 317 ARG A O 1
ATOM 2304 N N . LEU A 1 318 ? -12.375 21.344 17.594 1 95.25 318 LEU A N 1
ATOM 2305 C CA . LEU A 1 318 ? -11.883 22.062 16.422 1 95.25 318 LEU A CA 1
ATOM 2306 C C . LEU A 1 318 ? -12.602 21.594 15.156 1 95.25 318 LEU A C 1
ATOM 2308 O O . LEU A 1 318 ? -12.891 20.406 15.008 1 95.25 318 LEU A O 1
ATOM 2312 N N . ILE A 1 319 ? -12.883 22.531 14.352 1 96.31 319 ILE A N 1
ATOM 2313 C CA . ILE A 1 319 ? -13.312 22.234 12.992 1 96.31 319 ILE A CA 1
ATOM 2314 C C . ILE A 1 319 ? -12.18 22.531 12.008 1 96.31 319 ILE A C 1
ATOM 2316 O O . ILE A 1 319 ? -11.438 23.5 12.18 1 96.31 319 ILE A O 1
ATOM 2320 N N . ARG A 1 320 ? -12.023 21.672 11.055 1 96.88 320 ARG A N 1
ATOM 2321 C CA . ARG A 1 320 ? -10.984 21.797 10.047 1 96.88 320 ARG A CA 1
ATOM 2322 C C . ARG A 1 320 ? -11.57 22.234 8.703 1 96.88 320 ARG A C 1
ATOM 2324 O O . ARG A 1 320 ? -12.398 21.516 8.125 1 96.88 320 ARG A O 1
ATOM 2331 N N . LEU A 1 321 ? -11.281 23.391 8.281 1 97.44 321 LEU A N 1
ATOM 2332 C CA . LEU A 1 321 ? -11.609 23.844 6.93 1 97.44 321 LEU A CA 1
ATOM 2333 C C . LEU A 1 321 ? -10.477 23.516 5.961 1 97.44 321 LEU A C 1
ATOM 2335 O O . LEU A 1 321 ? -9.43 24.172 5.984 1 97.44 321 LEU A O 1
ATOM 2339 N N . ASN A 1 322 ? -10.711 22.531 5.113 1 96.56 322 ASN A N 1
ATOM 2340 C CA . ASN A 1 322 ? -9.664 22.016 4.238 1 96.56 322 ASN A CA 1
ATOM 2341 C C . ASN A 1 322 ? -9.523 22.844 2.973 1 96.56 322 ASN A C 1
ATOM 2343 O O . ASN A 1 322 ? -10.5 23.094 2.262 1 96.56 322 ASN A O 1
ATOM 2347 N N . HIS A 1 323 ? -8.398 23.375 2.74 1 97.25 323 HIS A N 1
ATOM 2348 C CA . HIS A 1 323 ? -8.023 24.109 1.538 1 97.25 323 HIS A CA 1
ATOM 2349 C C . HIS A 1 323 ? -6.676 23.625 1.003 1 97.25 323 HIS A C 1
ATOM 2351 O O . HIS A 1 323 ? -5.797 24.453 0.721 1 97.25 323 HIS A O 1
ATOM 2357 N N . THR A 1 324 ? -6.52 22.328 0.941 1 96.94 324 THR A N 1
ATOM 2358 C CA . THR A 1 324 ? -5.277 21.672 0.576 1 96.94 324 THR A CA 1
ATOM 2359 C C . THR A 1 324 ? -5.316 21.203 -0.876 1 96.94 324 THR A C 1
ATOM 2361 O O . THR A 1 324 ? -6.355 20.734 -1.355 1 96.94 324 THR A O 1
ATOM 2364 N N . GLY A 1 325 ? -4.152 21.281 -1.57 1 96.69 325 GLY A N 1
ATOM 2365 C CA . GLY A 1 325 ? -4.062 20.828 -2.947 1 96.69 325 GLY A CA 1
ATOM 2366 C C . GLY A 1 325 ? -4.957 21.594 -3.896 1 96.69 325 GLY A C 1
ATOM 2367 O O . GLY A 1 325 ? -4.918 22.828 -3.926 1 96.69 325 GLY A O 1
ATOM 2368 N N . ARG A 1 326 ? -5.848 20.906 -4.555 1 95.31 326 ARG A N 1
ATOM 2369 C CA . ARG A 1 326 ? -6.711 21.547 -5.547 1 95.31 326 ARG A CA 1
ATOM 2370 C C . ARG A 1 326 ? -7.758 22.422 -4.883 1 95.31 326 ARG A C 1
ATOM 2372 O O . ARG A 1 326 ? -8.367 23.266 -5.535 1 95.31 326 ARG A O 1
ATOM 2379 N N . ARG A 1 327 ? -7.859 22.297 -3.643 1 96.5 327 ARG A N 1
ATOM 2380 C CA . ARG A 1 327 ? -8.867 23.062 -2.924 1 96.5 327 ARG A CA 1
ATOM 2381 C C . ARG A 1 327 ? -8.32 24.406 -2.475 1 96.5 327 ARG A C 1
ATOM 2383 O O . ARG A 1 327 ? -9.062 25.25 -1.979 1 96.5 327 ARG A O 1
ATOM 2390 N N . ALA A 1 328 ? -7.051 24.594 -2.68 1 97.06 328 ALA A N 1
ATOM 2391 C CA . ALA A 1 328 ? -6.469 25.906 -2.389 1 97.06 328 ALA A CA 1
ATOM 2392 C C . ALA A 1 328 ? -6.848 26.922 -3.461 1 97.06 328 ALA A C 1
ATOM 2394 O O . ALA A 1 328 ? -5.977 27.453 -4.148 1 97.06 328 ALA A O 1
ATOM 2395 N N . HIS A 1 329 ? -8.094 27.172 -3.549 1 94.69 329 HIS A N 1
ATOM 2396 C CA . HIS A 1 329 ? -8.641 28.094 -4.531 1 94.69 329 HIS A CA 1
ATOM 2397 C C . HIS A 1 329 ? -9.859 28.828 -3.977 1 94.69 329 HIS A C 1
ATOM 2399 O O . HIS A 1 329 ? -10.516 28.328 -3.061 1 94.69 329 HIS A O 1
ATOM 2405 N N . PRO A 1 330 ? -10.188 29.984 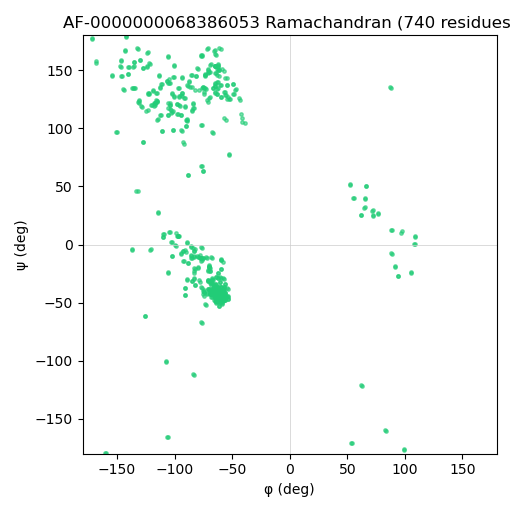-4.547 1 96 330 PRO A N 1
ATOM 2406 C CA . PRO A 1 330 ? -11.211 30.859 -3.975 1 96 330 PRO A CA 1
ATOM 2407 C C . PRO A 1 330 ? -12.57 30.172 -3.85 1 96 330 PRO A C 1
ATOM 2409 O O . PRO A 1 330 ? -13.266 30.359 -2.85 1 96 330 PRO A O 1
ATOM 2412 N N . GLN A 1 331 ? -12.906 29.438 -4.812 1 95.5 331 GLN A N 1
ATOM 2413 C CA . GLN A 1 331 ? -14.227 28.812 -4.797 1 95.5 331 GLN A CA 1
ATOM 2414 C C . GLN A 1 331 ? -14.367 27.828 -3.641 1 95.5 331 GLN A C 1
ATOM 2416 O O . GLN A 1 331 ? -15.406 27.766 -2.986 1 95.5 331 GLN A O 1
ATOM 2421 N N . ALA A 1 332 ? -13.359 27.062 -3.428 1 95.38 332 ALA A N 1
ATOM 2422 C CA . ALA A 1 332 ? -13.367 26.109 -2.322 1 95.38 332 ALA A CA 1
ATOM 2423 C C . ALA A 1 332 ? -13.383 26.828 -0.977 1 95.38 332 ALA A C 1
ATOM 2425 O O . ALA A 1 332 ? -14.086 26.406 -0.051 1 95.38 332 ALA A O 1
ATOM 2426 N N . VAL A 1 333 ? -12.641 27.875 -0.861 1 97.06 333 VAL A N 1
ATOM 2427 C CA . VAL A 1 333 ? -12.578 28.672 0.36 1 97.06 333 VAL A CA 1
ATOM 2428 C C . VAL A 1 333 ? -13.953 29.266 0.651 1 97.06 333 VAL A C 1
ATOM 2430 O O . VAL A 1 333 ? -14.445 29.188 1.778 1 97.06 333 VAL A O 1
ATOM 2433 N N . LYS A 1 334 ? -14.562 29.797 -0.369 1 96.62 334 LYS A N 1
ATOM 2434 C CA . LYS A 1 334 ? -15.883 30.391 -0.223 1 96.62 334 LYS A CA 1
ATOM 2435 C C . LYS A 1 334 ? -16.922 29.359 0.204 1 96.62 334 LYS A C 1
ATOM 2437 O O . LYS A 1 334 ? -17.766 29.625 1.051 1 96.62 334 LYS A O 1
ATOM 2442 N N . ALA A 1 335 ? -16.812 28.25 -0.424 1 96.44 335 ALA A N 1
ATOM 2443 C CA . ALA A 1 335 ? -17.75 27.172 -0.084 1 96.44 335 ALA A CA 1
ATOM 2444 C C . ALA A 1 335 ? -17.609 26.766 1.382 1 96.44 335 ALA A C 1
ATOM 2446 O O . ALA A 1 335 ? -18.594 26.5 2.059 1 96.44 335 ALA A O 1
ATOM 2447 N N . ASN A 1 336 ? -16.422 26.672 1.863 1 97.31 336 ASN A N 1
ATOM 2448 C CA . ASN A 1 336 ? -16.188 26.344 3.264 1 97.31 336 ASN A CA 1
ATOM 2449 C C . ASN A 1 336 ? -16.781 27.391 4.195 1 97.31 336 ASN A C 1
ATOM 2451 O O . ASN A 1 336 ? -17.469 27.047 5.16 1 97.31 336 ASN A O 1
ATOM 2455 N N . ILE A 1 337 ? -16.531 28.625 3.875 1 97 337 ILE A N 1
ATOM 2456 C CA . ILE A 1 337 ? -17.016 29.719 4.715 1 97 337 ILE A CA 1
ATOM 2457 C C . ILE A 1 337 ? -18.547 29.734 4.734 1 97 337 ILE A C 1
ATOM 2459 O O . ILE A 1 337 ? -19.156 29.859 5.797 1 97 337 ILE A O 1
ATOM 2463 N N . ALA A 1 338 ? -19.094 29.562 3.568 1 96.62 338 ALA A N 1
ATOM 2464 C CA . ALA A 1 338 ? -20.562 29.531 3.463 1 96.62 338 ALA A CA 1
ATOM 2465 C C . ALA A 1 338 ? -21.141 28.375 4.254 1 96.62 338 ALA A C 1
ATOM 2467 O O . ALA A 1 338 ? -22.172 28.516 4.918 1 96.62 338 ALA A O 1
ATOM 2468 N N . ALA A 1 339 ? -20.516 27.266 4.148 1 96.88 339 ALA A N 1
ATOM 2469 C CA . ALA A 1 339 ? -20.984 26.078 4.855 1 96.88 339 ALA A CA 1
ATOM 2470 C C . ALA A 1 339 ? -20.953 26.297 6.367 1 96.88 339 ALA A C 1
ATOM 2472 O O . ALA A 1 339 ? -21.891 25.922 7.074 1 96.88 339 ALA A O 1
ATOM 2473 N N . VAL A 1 340 ? -19.906 26.859 6.879 1 96.69 340 VAL A N 1
ATOM 2474 C CA . VAL A 1 340 ? -19.781 27.125 8.312 1 96.69 340 VAL A CA 1
ATOM 2475 C C . VAL A 1 340 ? -20.844 28.141 8.742 1 96.69 340 VAL A C 1
ATOM 2477 O O . VAL A 1 340 ? -21.516 27.938 9.758 1 96.69 340 VAL A O 1
ATOM 2480 N N . ALA A 1 341 ? -20.984 29.156 8.008 1 96.06 341 ALA A N 1
ATOM 2481 C CA . ALA A 1 341 ? -21.969 30.203 8.32 1 96.06 341 ALA A CA 1
ATOM 2482 C C . ALA A 1 341 ? -23.375 29.609 8.391 1 96.06 341 ALA A C 1
ATOM 2484 O O . ALA A 1 341 ? -24.125 29.891 9.336 1 96.06 341 ALA A O 1
ATOM 2485 N N . ASN A 1 342 ? -23.688 28.844 7.391 1 95.44 342 ASN A N 1
ATOM 2486 C CA . ASN A 1 342 ? -25.016 28.25 7.324 1 95.44 342 ASN A CA 1
ATOM 2487 C C . ASN A 1 342 ? -25.266 27.281 8.484 1 95.44 342 ASN A C 1
ATOM 2489 O O . ASN A 1 342 ? -26.359 27.234 9.047 1 95.44 342 ASN A O 1
ATOM 2493 N N . ALA A 1 343 ? -24.266 26.453 8.734 1 95.62 343 ALA A N 1
ATOM 2494 C CA . ALA A 1 343 ? -24.391 25.516 9.844 1 95.62 343 ALA A CA 1
ATOM 2495 C C . ALA A 1 343 ? -24.609 26.25 11.164 1 95.62 343 ALA A C 1
ATOM 2497 O O . ALA A 1 343 ? -25.453 25.859 11.977 1 95.62 343 ALA A O 1
ATOM 2498 N N . LEU A 1 344 ? -23.859 27.297 11.406 1 94.94 344 LEU A N 1
ATOM 2499 C CA . LEU A 1 344 ? -24 28.094 12.625 1 94.94 344 LEU A CA 1
ATOM 2500 C C . LEU A 1 344 ? -25.391 28.703 12.719 1 94.94 344 LEU A C 1
ATOM 2502 O O . LEU A 1 344 ? -26.016 28.656 13.781 1 94.94 344 LEU A O 1
ATOM 2506 N N . LYS A 1 345 ? -25.844 29.188 11.672 1 93.75 345 LYS A N 1
ATOM 2507 C CA . LYS A 1 345 ? -27.172 29.797 11.633 1 93.75 345 LYS A CA 1
ATOM 2508 C C . LYS A 1 345 ? -28.25 28.766 11.977 1 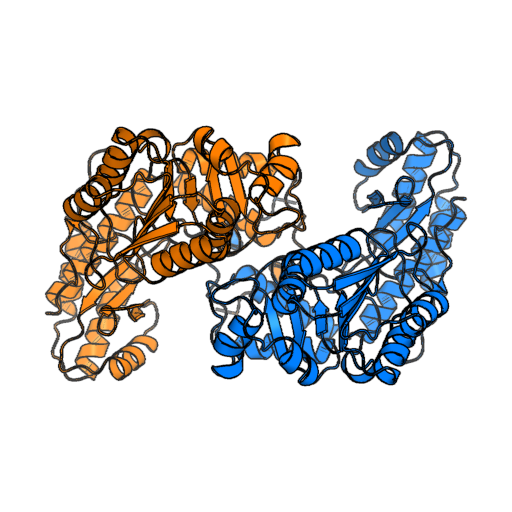93.75 345 LYS A C 1
ATOM 2510 O O . LYS A 1 345 ? -29.156 29.047 12.758 1 93.75 345 LYS A O 1
ATOM 2515 N N . THR A 1 346 ? -28.125 27.688 11.312 1 93.19 346 THR A N 1
ATOM 2516 C CA . THR A 1 346 ? -29.094 26.609 11.531 1 93.19 346 THR A CA 1
ATOM 2517 C C . THR A 1 346 ? -29.109 26.172 12.992 1 93.19 346 THR A C 1
ATOM 2519 O O . THR A 1 346 ? -30.141 25.75 13.508 1 93.19 346 THR A O 1
ATOM 2522 N N . LEU A 1 347 ? -27.984 26.328 13.633 1 93.69 347 LEU A N 1
ATOM 2523 C CA . LEU A 1 347 ? -27.859 25.875 15.016 1 93.69 347 LEU A CA 1
ATOM 2524 C C . LEU A 1 347 ? -28.062 27.031 15.984 1 93.69 347 LEU A C 1
ATOM 2526 O O . LEU A 1 347 ? -27.734 26.922 17.172 1 93.69 347 LEU A O 1
ATOM 2530 N N . GLY A 1 348 ? -28.453 28.172 15.531 1 90.75 348 GLY A N 1
ATOM 2531 C CA . GLY A 1 348 ? -28.906 29.25 16.375 1 90.75 348 GLY A CA 1
ATOM 2532 C C . GLY A 1 348 ? -27.828 30.281 16.656 1 90.75 348 GLY A C 1
ATOM 2533 O O . GLY A 1 348 ? -27.969 31.094 17.578 1 90.75 348 GLY A O 1
ATOM 2534 N N . HIS A 1 349 ? -26.812 30.203 15.977 1 90.81 349 HIS A N 1
ATOM 2535 C CA . HIS A 1 349 ? -25.734 31.188 16.125 1 90.81 349 HIS A CA 1
ATOM 2536 C C . HIS A 1 349 ? -25.75 32.188 14.992 1 90.81 349 HIS A C 1
ATOM 2538 O O . HIS A 1 349 ? -25.547 31.844 13.828 1 90.81 349 HIS A O 1
ATOM 2544 N N . SER A 1 350 ? -26 33.406 15.359 1 88.75 350 SER A N 1
ATOM 2545 C CA . SER A 1 350 ? -26.125 34.469 14.352 1 88.75 350 SER A CA 1
ATOM 2546 C C . SER A 1 350 ? -24.766 34.781 13.727 1 88.75 350 SER A C 1
ATOM 2548 O O . SER A 1 350 ? -23.766 34.969 14.43 1 88.75 350 SER A O 1
ATOM 2550 N N . THR A 1 351 ? -24.719 34.719 12.414 1 91.81 351 THR A N 1
ATOM 2551 C CA . THR A 1 351 ? -23.516 35.062 11.656 1 91.81 351 THR A CA 1
ATOM 2552 C C . THR A 1 351 ? -23.891 35.938 10.445 1 91.81 351 THR A C 1
ATOM 2554 O O . THR A 1 351 ? -25.047 35.938 10.016 1 91.81 351 THR A O 1
ATOM 2557 N N . ASN A 1 352 ? -22.969 36.719 10.031 1 94.75 352 ASN A N 1
ATOM 2558 C CA . ASN A 1 352 ? -23.125 37.469 8.789 1 94.75 352 ASN A CA 1
ATOM 2559 C C . ASN A 1 352 ? -22.359 36.812 7.641 1 94.75 352 ASN A C 1
ATOM 2561 O O . ASN A 1 352 ? -21.172 37.094 7.438 1 94.75 352 ASN A O 1
ATOM 2565 N N . THR A 1 353 ? -23.078 36.094 6.879 1 95.69 353 THR A N 1
ATOM 2566 C CA . THR A 1 353 ? -22.453 35.312 5.805 1 95.69 353 THR A CA 1
ATOM 2567 C C . THR A 1 353 ? -21.797 36.219 4.785 1 95.69 353 THR A C 1
ATOM 2569 O O . THR A 1 353 ? -20.672 35.969 4.352 1 95.69 353 THR A O 1
ATOM 2572 N N . ASP A 1 354 ? -22.5 37.25 4.395 1 96.94 354 ASP A N 1
ATOM 2573 C CA . ASP A 1 354 ? -21.984 38.156 3.375 1 96.94 354 ASP A CA 1
ATOM 2574 C C . ASP A 1 354 ? -20.688 38.812 3.832 1 96.94 354 ASP A C 1
ATOM 2576 O O . ASP A 1 354 ? -19.734 38.938 3.059 1 96.94 354 ASP A O 1
ATOM 2580 N N . SER A 1 355 ? -20.703 39.281 5.02 1 96.69 355 SER A N 1
ATOM 2581 C CA . SER A 1 355 ? -19.5 39.906 5.574 1 96.69 355 SER A CA 1
ATOM 2582 C C . SER A 1 355 ? -18.328 38.906 5.605 1 96.69 355 SER A C 1
ATOM 2584 O O . SER A 1 355 ? -17.188 39.281 5.34 1 96.69 355 SER A O 1
ATOM 2586 N N . ALA A 1 356 ? -18.625 37.719 5.965 1 97.5 356 ALA A N 1
ATOM 2587 C CA . ALA A 1 356 ? -17.578 36.688 6.039 1 97.5 356 ALA A CA 1
ATOM 2588 C C . ALA A 1 356 ? -17 36.406 4.66 1 97.5 356 ALA A C 1
ATOM 2590 O O . ALA A 1 356 ? -15.789 36.25 4.504 1 97.5 356 ALA A O 1
ATOM 2591 N N . LEU A 1 357 ? -17.875 36.281 3.664 1 97.5 357 LEU A N 1
ATOM 2592 C CA . LEU A 1 357 ? -17.438 36 2.299 1 97.5 357 LEU A CA 1
ATOM 2593 C C . LEU A 1 357 ? -16.641 37.156 1.738 1 97.5 357 LEU A C 1
ATOM 2595 O O . LEU A 1 357 ? -15.656 36.969 1.021 1 97.5 357 LEU A O 1
ATOM 2599 N N . GLU A 1 358 ? -17.062 38.344 2.066 1 96.88 358 GLU A N 1
ATOM 2600 C CA . GLU A 1 358 ? -16.328 39.531 1.659 1 96.88 358 GLU A CA 1
ATOM 2601 C C . GLU A 1 358 ? -14.938 39.562 2.309 1 96.88 358 GLU A C 1
ATOM 2603 O O . GLU A 1 358 ? -13.953 39.938 1.664 1 96.88 358 GLU A O 1
ATOM 2608 N N . ALA A 1 359 ? -14.922 39.281 3.551 1 96.44 359 ALA A N 1
ATOM 2609 C CA . ALA A 1 359 ? -13.648 39.219 4.266 1 96.44 359 ALA A CA 1
ATOM 2610 C C . ALA A 1 359 ? -12.703 38.219 3.637 1 96.44 359 ALA A C 1
ATOM 2612 O O . ALA A 1 359 ? -11.50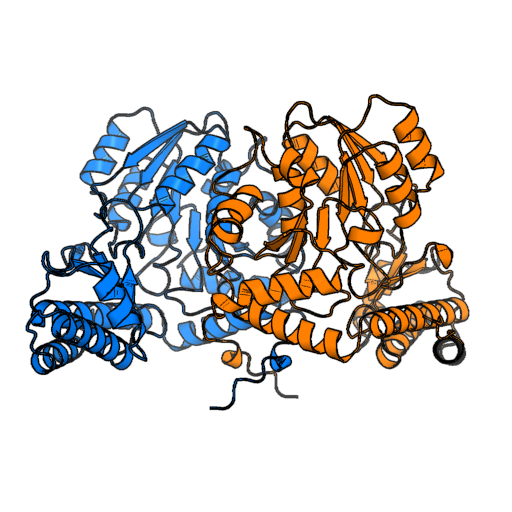8 38.469 3.502 1 96.44 359 ALA A O 1
ATOM 2613 N N . ALA A 1 360 ? -13.211 37.031 3.314 1 96.19 360 ALA A N 1
ATOM 2614 C CA . ALA A 1 360 ? -12.414 36 2.654 1 96.19 360 ALA A CA 1
ATOM 2615 C C . ALA A 1 360 ? -11.875 36.5 1.314 1 96.19 360 ALA A C 1
ATOM 2617 O O . ALA A 1 360 ? -10.711 36.281 0.979 1 96.19 360 ALA A O 1
ATOM 2618 N N . GLU A 1 361 ? -12.727 37.125 0.588 1 94.81 361 GLU A N 1
ATOM 2619 C CA . GLU A 1 361 ? -12.344 37.656 -0.716 1 94.81 361 GLU A CA 1
ATOM 2620 C C . GLU A 1 361 ? -11.234 38.688 -0.582 1 94.81 361 GLU A C 1
ATOM 2622 O O . GLU A 1 361 ? -10.312 38.75 -1.396 1 94.81 361 GLU A O 1
ATOM 2627 N N . LYS A 1 362 ? -11.344 39.531 0.376 1 90.94 362 LYS A N 1
ATOM 2628 C CA . LYS A 1 362 ? -10.32 40.531 0.641 1 90.94 362 LYS A CA 1
ATOM 2629 C C . LYS A 1 362 ? -8.992 39.875 1.025 1 90.94 362 LYS A C 1
ATOM 2631 O O . LYS A 1 362 ? -7.922 40.375 0.68 1 90.94 362 LYS A O 1
ATOM 2636 N N . GLY A 1 363 ? -9.133 38.875 1.729 1 86.81 363 GLY A N 1
ATOM 2637 C CA . GLY A 1 363 ? -7.945 38.125 2.094 1 86.81 363 GLY A CA 1
ATOM 2638 C C . GLY A 1 363 ? -7.172 37.594 0.893 1 86.81 363 GLY A C 1
ATOM 2639 O O . GLY A 1 363 ? -5.938 37.562 0.908 1 86.81 363 GLY A O 1
ATOM 2640 N N . TYR A 1 364 ? -7.875 37.188 -0.116 1 88.62 364 TYR A N 1
ATOM 2641 C CA . TYR A 1 364 ? -7.219 36.719 -1.335 1 88.62 364 TYR A CA 1
ATOM 2642 C C . TYR A 1 364 ? -6.523 37.875 -2.047 1 88.62 364 TYR A C 1
ATOM 2644 O O . TYR A 1 364 ? -5.469 37.719 -2.66 1 88.62 364 TYR A O 1
ATOM 2652 N N . SER A 1 365 ? -7.129 39.031 -1.967 1 79.5 365 SER A N 1
ATOM 2653 C CA . SER A 1 365 ? -6.598 40.188 -2.68 1 79.5 365 SER A CA 1
ATOM 2654 C C . SER A 1 365 ? -5.387 40.781 -1.959 1 79.5 365 SER A C 1
ATOM 2656 O O . SER A 1 365 ? -4.504 41.375 -2.592 1 79.5 365 SER A O 1
ATOM 2658 N N . GLU A 1 366 ? -5.379 40.781 -0.657 1 69.38 366 GLU A N 1
ATOM 2659 C CA . GLU A 1 366 ? -4.336 41.406 0.159 1 69.38 366 GLU A CA 1
ATOM 2660 C C . GLU A 1 366 ? -3.137 40.469 0.313 1 69.38 366 GLU A C 1
ATOM 2662 O O . GLU A 1 366 ? -2.066 40.906 0.75 1 69.38 366 GLU A O 1
ATOM 2667 N N . ALA A 1 367 ? -3.287 39.375 0.212 1 62.78 367 ALA A N 1
ATOM 2668 C CA . ALA A 1 367 ? -2.176 38.438 0.472 1 62.78 367 ALA A CA 1
ATOM 2669 C C . ALA A 1 367 ? -0.972 38.781 -0.402 1 62.78 367 ALA A C 1
ATOM 2671 O O . ALA A 1 367 ? -1.091 38.875 -1.626 1 62.78 367 ALA A O 1
ATOM 2672 N N . PRO A 1 368 ? 0.068 39.344 0.205 1 51.22 368 PRO A N 1
ATOM 2673 C CA . PRO A 1 368 ? 1.271 39.781 -0.518 1 51.22 368 PRO A CA 1
ATOM 2674 C C . PRO A 1 368 ? 1.871 38.656 -1.365 1 51.22 368 PRO A C 1
ATOM 2676 O O . PRO A 1 368 ? 1.751 37.469 -1.017 1 51.22 368 PRO A O 1
ATOM 2679 N N . ALA A 1 369 ? 2.078 38.875 -2.555 1 49.25 369 ALA A N 1
ATOM 2680 C CA . ALA A 1 369 ? 3.002 38.031 -3.303 1 49.25 369 ALA A CA 1
ATOM 2681 C C . ALA A 1 369 ? 4.355 37.938 -2.605 1 49.25 369 ALA A C 1
ATOM 2683 O O . ALA A 1 369 ? 5.039 38.938 -2.441 1 49.25 369 ALA A O 1
ATOM 2684 N N . LYS A 1 370 ? 4.469 37.062 -1.438 1 42 370 LYS A N 1
ATOM 2685 C CA . LYS A 1 370 ? 5.836 37.031 -0.927 1 42 370 LYS A CA 1
ATOM 2686 C C . LYS A 1 370 ? 6.848 37.031 -2.066 1 42 370 LYS A C 1
ATOM 2688 O O . LYS A 1 370 ? 6.746 36.219 -2.992 1 42 370 LYS A O 1
ATOM 2693 N N . GLU A 1 371 ? 7.484 38.156 -2.293 1 33.31 371 GLU A N 1
ATOM 2694 C CA . GLU A 1 371 ? 8.641 38.188 -3.186 1 33.31 371 GLU A CA 1
ATOM 2695 C C . GLU A 1 371 ? 9.555 37 -2.967 1 33.31 371 GLU A C 1
ATOM 2697 O O . GLU A 1 371 ? 9.961 36.719 -1.836 1 33.31 371 GLU A O 1
ATOM 2702 N N . VAL A 1 372 ? 9.609 36.281 -3.768 1 27.03 372 VAL A N 1
ATOM 2703 C CA . VAL A 1 372 ? 10.703 35.312 -3.85 1 27.03 372 VAL A CA 1
ATOM 2704 C C . VAL A 1 372 ? 12.023 36.062 -4.086 1 27.03 372 VAL A C 1
ATOM 2706 O O . VAL A 1 372 ? 12.086 36.969 -4.91 1 27.03 372 VAL A O 1
ATOM 2709 N N . MET B 1 1 ? -1.515 5.395 -31.391 1 43 1 MET B N 1
ATOM 2710 C CA . MET B 1 1 ? -2.561 6.023 -30.594 1 43 1 MET B CA 1
ATOM 2711 C C . MET B 1 1 ? -1.965 7.02 -29.594 1 43 1 MET B C 1
ATOM 2713 O O . MET B 1 1 ? -0.863 6.809 -29.094 1 43 1 MET B O 1
ATOM 2717 N N . PRO B 1 2 ? -2.484 8.25 -29.703 1 50.5 2 PRO B N 1
ATOM 2718 C CA . PRO B 1 2 ? -1.878 9.203 -28.766 1 50.5 2 PRO B CA 1
ATOM 2719 C C . PRO B 1 2 ? -1.771 8.664 -27.344 1 50.5 2 PRO B C 1
ATOM 2721 O O . PRO B 1 2 ? -2.578 7.82 -26.938 1 50.5 2 PRO B O 1
ATOM 2724 N N . ALA B 1 3 ? -0.648 8.859 -26.797 1 61.88 3 ALA B N 1
ATOM 2725 C CA . ALA B 1 3 ? -0.475 8.461 -25.406 1 61.88 3 ALA B CA 1
ATOM 2726 C C . ALA B 1 3 ? -1.679 8.875 -24.562 1 61.88 3 ALA B C 1
ATOM 2728 O O . ALA B 1 3 ? -2.195 9.984 -24.703 1 61.88 3 ALA B O 1
ATOM 2729 N N . PRO B 1 4 ? -2.303 7.879 -23.812 1 75.25 4 PRO B N 1
ATOM 2730 C CA . PRO B 1 4 ? -3.443 8.227 -22.953 1 75.25 4 PRO B CA 1
ATOM 2731 C C . PRO B 1 4 ? -3.17 9.438 -22.062 1 75.25 4 PRO B C 1
ATOM 2733 O O . PRO B 1 4 ? -2.031 9.648 -21.641 1 75.25 4 PRO B O 1
ATOM 2736 N N . ASP B 1 5 ? -4.062 10.406 -22.062 1 85.62 5 ASP B N 1
ATOM 2737 C CA . ASP B 1 5 ? -3.971 11.539 -21.141 1 85.62 5 ASP B CA 1
ATOM 2738 C C . ASP B 1 5 ? -4.203 11.086 -19.703 1 85.62 5 ASP B C 1
ATOM 2740 O O . ASP B 1 5 ? -5.348 10.953 -19.266 1 85.62 5 ASP B O 1
ATOM 2744 N N . TYR B 1 6 ? -3.104 10.852 -18.984 1 87.56 6 TYR B N 1
ATOM 2745 C CA . TYR B 1 6 ? -3.211 10.305 -17.641 1 87.56 6 TYR B CA 1
ATOM 2746 C C . TYR B 1 6 ? -3.643 11.383 -16.656 1 87.56 6 TYR B C 1
ATOM 2748 O O . TYR B 1 6 ? -3.875 11.094 -15.477 1 87.56 6 TYR B O 1
ATOM 2756 N N . ALA B 1 7 ? -3.818 12.625 -17.109 1 90.19 7 ALA B N 1
ATOM 2757 C CA . ALA B 1 7 ? -4.395 13.68 -16.266 1 90.19 7 ALA B CA 1
ATOM 2758 C C . ALA B 1 7 ? -5.805 13.305 -15.812 1 90.19 7 ALA B C 1
ATOM 2760 O O . ALA B 1 7 ? -6.281 13.797 -14.789 1 90.19 7 ALA B O 1
ATOM 2761 N N . LEU B 1 8 ? -6.359 12.422 -16.562 1 90.06 8 LEU B N 1
ATOM 2762 C CA . LEU B 1 8 ? -7.719 11.984 -16.25 1 90.06 8 LEU B CA 1
ATOM 2763 C C . LEU B 1 8 ? -7.746 11.172 -14.961 1 90.06 8 LEU B C 1
ATOM 2765 O O . LEU B 1 8 ? -8.812 10.961 -14.375 1 90.06 8 LEU B O 1
ATOM 2769 N N . LEU B 1 9 ? -6.598 10.672 -14.602 1 94.62 9 LEU B N 1
ATOM 2770 C CA . LEU B 1 9 ? -6.516 9.883 -13.375 1 94.62 9 LEU B CA 1
ATOM 2771 C C . LEU B 1 9 ? -6.496 10.781 -12.148 1 94.62 9 LEU B C 1
ATOM 2773 O O . LEU B 1 9 ? -6.641 10.305 -11.016 1 94.62 9 LEU B O 1
ATOM 2777 N N . LEU B 1 10 ? -6.324 12.07 -12.32 1 95.81 10 LEU B N 1
ATOM 2778 C CA . LEU B 1 10 ? -6.168 12.984 -11.195 1 95.81 10 LEU B CA 1
ATOM 2779 C C . LEU B 1 10 ? -7.527 13.422 -10.656 1 95.81 10 LEU B C 1
ATOM 2781 O O . LEU B 1 10 ? -8.508 13.469 -11.406 1 95.81 10 LEU B O 1
ATOM 2785 N N . ASP B 1 11 ? -7.594 13.609 -9.398 1 93.31 11 ASP B N 1
ATOM 2786 C CA . ASP B 1 11 ? -8.672 14.234 -8.648 1 93.31 11 ASP B CA 1
ATOM 2787 C C . ASP B 1 11 ? -9.953 13.406 -8.727 1 93.31 11 ASP B C 1
ATOM 2789 O O . ASP B 1 11 ? -11.039 13.938 -8.961 1 93.31 11 ASP B O 1
ATOM 2793 N N . PRO B 1 12 ? -9.844 12.094 -8.656 1 92.56 12 PRO B N 1
ATOM 2794 C CA . PRO B 1 12 ? -11.094 11.344 -8.492 1 92.56 12 PRO B CA 1
ATOM 2795 C C . PRO B 1 12 ? -11.828 11.688 -7.203 1 92.56 12 PRO B C 1
ATOM 2797 O O . PRO B 1 12 ? -11.203 12.125 -6.234 1 92.56 12 PRO B O 1
ATOM 2800 N N . PRO B 1 13 ? -13.156 11.578 -7.246 1 91.62 13 PRO B N 1
ATOM 2801 C CA . PRO B 1 13 ? -13.836 11.719 -5.953 1 91.62 13 PRO B CA 1
ATOM 2802 C C . PRO B 1 13 ? -13.43 10.641 -4.953 1 91.62 13 PRO B C 1
ATOM 2804 O O . PRO B 1 13 ? -12.953 9.57 -5.348 1 91.62 13 PRO B O 1
ATOM 2807 N N . ALA B 1 14 ? -13.539 10.953 -3.666 1 92.5 14 ALA B N 1
ATOM 2808 C CA . ALA B 1 14 ? -13.344 9.914 -2.652 1 92.5 14 ALA B CA 1
ATOM 2809 C C . ALA B 1 14 ? -14.266 8.727 -2.895 1 92.5 14 ALA B C 1
ATOM 2811 O O . ALA B 1 14 ? -15.422 8.898 -3.295 1 92.5 14 ALA B O 1
ATOM 2812 N N . PHE B 1 15 ? -13.758 7.539 -2.758 1 96.38 15 PHE B N 1
ATOM 2813 C CA . PHE B 1 15 ? -14.641 6.375 -2.791 1 96.38 15 PHE B CA 1
ATOM 2814 C C . PHE B 1 15 ? -15.625 6.414 -1.633 1 96.38 15 PHE B C 1
ATOM 2816 O O . PHE B 1 15 ? -15.234 6.617 -0.481 1 96.38 15 PHE B O 1
ATOM 2823 N N . PRO B 1 16 ? -16.875 6.25 -1.894 1 94.56 16 PRO B N 1
ATOM 2824 C CA . PRO B 1 16 ? -17.875 6.434 -0.838 1 94.56 16 PRO B CA 1
ATOM 2825 C C . PRO B 1 16 ? -17.703 5.438 0.308 1 94.56 16 PRO B C 1
ATOM 2827 O O . PRO B 1 16 ? -17.578 4.234 0.071 1 94.56 16 PRO B O 1
ATOM 2830 N N . ALA B 1 17 ? -17.766 5.898 1.5 1 94.31 17 ALA B N 1
ATOM 2831 C CA . ALA B 1 17 ? -17.5 5.121 2.707 1 94.31 17 ALA B CA 1
ATOM 2832 C C . ALA B 1 17 ? -18.422 3.904 2.785 1 94.31 17 ALA B C 1
ATOM 2834 O O . ALA B 1 17 ? -18 2.83 3.223 1 94.31 17 ALA B O 1
ATOM 2835 N N . GLU B 1 18 ? -19.609 4.062 2.361 1 92.44 18 GLU B N 1
ATOM 2836 C CA . GLU B 1 18 ? -20.594 3.004 2.486 1 92.44 18 GLU B CA 1
ATOM 2837 C C . GLU B 1 18 ? -20.359 1.899 1.461 1 92.44 18 GLU B C 1
ATOM 2839 O O . GLU B 1 18 ? -20.938 0.814 1.565 1 92.44 18 GLU B O 1
ATOM 2844 N N . ARG B 1 19 ? -19.516 2.158 0.508 1 97.5 19 ARG B N 1
ATOM 2845 C CA . ARG B 1 19 ? -19.328 1.209 -0.586 1 97.5 19 ARG B CA 1
ATOM 2846 C C . ARG B 1 19 ? -18.188 0.237 -0.285 1 97.5 19 ARG B C 1
ATOM 2848 O O . ARG B 1 19 ? -18.047 -0.786 -0.958 1 97.5 19 ARG B O 1
ATOM 2855 N N . TYR B 1 20 ? -17.391 0.524 0.693 1 98.56 20 TYR B N 1
ATOM 2856 C CA . TYR B 1 20 ? -16.328 -0.406 1.049 1 98.56 20 TYR B CA 1
ATOM 2857 C C . TYR B 1 20 ? -16.891 -1.746 1.496 1 98.56 20 TYR B C 1
ATOM 2859 O O . TYR B 1 20 ? -16.391 -2.803 1.111 1 98.56 20 TYR B O 1
ATOM 2867 N N . ALA B 1 21 ? -17.906 -1.673 2.311 1 98.5 21 ALA B N 1
ATOM 2868 C CA . ALA B 1 21 ? -18.562 -2.896 2.766 1 98.5 21 ALA B CA 1
ATOM 2869 C C . ALA B 1 21 ? -19.094 -3.705 1.584 1 98.5 21 ALA B C 1
ATOM 2871 O O . ALA B 1 21 ? -19 -4.934 1.572 1 98.5 21 ALA B O 1
ATOM 2872 N N . MET B 1 22 ? -19.641 -3.021 0.651 1 98.44 22 MET B N 1
ATOM 2873 C CA . MET B 1 22 ? -20.188 -3.682 -0.533 1 98.44 22 MET B CA 1
ATOM 2874 C C . MET B 1 22 ? -19.078 -4.383 -1.316 1 98.44 22 MET B C 1
ATOM 2876 O O . MET B 1 22 ? -19.266 -5.5 -1.806 1 98.44 22 MET B O 1
ATOM 2880 N N . LEU B 1 23 ? -17.969 -3.727 -1.44 1 98.62 23 LEU B N 1
ATOM 2881 C CA . LEU B 1 23 ? -16.844 -4.344 -2.131 1 98.62 23 LEU B CA 1
ATOM 2882 C C . LEU B 1 23 ? -16.391 -5.613 -1.416 1 98.62 23 LEU B C 1
ATOM 2884 O O . LEU B 1 23 ? -16.125 -6.629 -2.059 1 98.62 23 LEU B O 1
ATOM 2888 N N . ALA B 1 24 ? -16.281 -5.496 -0.116 1 98.81 24 ALA B N 1
ATOM 2889 C CA . ALA B 1 24 ? -15.875 -6.66 0.671 1 98.81 24 ALA B CA 1
ATOM 2890 C C . ALA B 1 24 ? -16.875 -7.809 0.496 1 98.81 24 ALA B C 1
ATOM 2892 O O . ALA B 1 24 ? -16.469 -8.969 0.395 1 98.81 24 ALA B O 1
ATOM 2893 N N . ASP B 1 25 ? -18.141 -7.512 0.482 1 98.81 25 ASP B N 1
ATOM 2894 C CA . ASP B 1 25 ? -19.172 -8.531 0.304 1 98.81 25 ASP B CA 1
ATOM 2895 C C . ASP B 1 25 ? -19.078 -9.18 -1.075 1 98.81 25 ASP B C 1
ATOM 2897 O O . ASP B 1 25 ? -19.297 -10.383 -1.218 1 98.81 25 ASP B O 1
ATOM 2901 N N . ARG B 1 26 ? -18.859 -8.398 -2.043 1 98.69 26 ARG B N 1
ATOM 2902 C CA . ARG B 1 26 ? -18.703 -8.922 -3.396 1 98.69 26 ARG B CA 1
ATOM 2903 C C . ARG B 1 26 ? -17.484 -9.828 -3.49 1 98.69 26 ARG B C 1
ATOM 2905 O O . ARG B 1 26 ? -17.531 -10.875 -4.141 1 98.69 26 ARG B O 1
ATOM 2912 N N . LEU B 1 27 ? -16.422 -9.453 -2.852 1 98.88 27 LEU B N 1
ATOM 2913 C CA . LEU B 1 27 ? -15.227 -10.297 -2.803 1 98.88 27 LEU B CA 1
ATOM 2914 C C . LEU B 1 27 ? -15.508 -11.586 -2.049 1 98.88 27 LEU B C 1
ATOM 2916 O O . LEU B 1 27 ? -15.031 -12.656 -2.439 1 98.88 27 LEU B O 1
ATOM 2920 N N . ALA B 1 28 ? -16.234 -11.461 -0.957 1 98.88 28 ALA B N 1
ATOM 2921 C CA . ALA B 1 28 ? -16.641 -12.656 -0.216 1 98.88 28 ALA B CA 1
ATOM 2922 C C . ALA B 1 28 ? -17.438 -13.609 -1.105 1 98.88 28 ALA B C 1
ATOM 2924 O O . ALA B 1 28 ? -17.203 -14.82 -1.087 1 98.88 28 ALA B O 1
ATOM 2925 N N . ALA B 1 29 ? -18.328 -13.047 -1.819 1 98.56 29 ALA B N 1
ATOM 2926 C CA . ALA B 1 29 ? -19.125 -13.859 -2.734 1 98.56 29 ALA B CA 1
ATOM 2927 C C . ALA B 1 29 ? -18.25 -14.531 -3.781 1 98.56 29 ALA B C 1
ATOM 2929 O O . ALA B 1 29 ? -18.438 -15.711 -4.094 1 98.56 29 ALA B O 1
ATOM 2930 N N . LEU B 1 30 ? -17.359 -13.812 -4.305 1 98.12 30 LEU B N 1
ATOM 2931 C CA . LEU B 1 30 ? -16.438 -14.344 -5.301 1 98.12 30 LEU B CA 1
ATOM 2932 C C . LEU B 1 30 ? -15.617 -15.5 -4.727 1 98.12 30 LEU B C 1
ATOM 2934 O O . LEU B 1 30 ? -15.328 -16.469 -5.43 1 98.12 30 LEU B O 1
ATOM 2938 N N . MET B 1 31 ? -15.242 -15.438 -3.447 1 98.56 31 MET B N 1
ATOM 2939 C CA . MET B 1 31 ? -14.438 -16.453 -2.779 1 98.56 31 MET B CA 1
ATOM 2940 C C . MET B 1 31 ? -15.312 -17.578 -2.246 1 98.56 31 MET B C 1
ATOM 2942 O O . MET B 1 31 ? -14.805 -18.594 -1.775 1 98.56 31 MET B O 1
ATOM 2946 N N . GLY B 1 32 ? -16.625 -17.406 -2.27 1 98.5 32 GLY B N 1
ATOM 2947 C CA . GLY B 1 32 ? -17.547 -18.391 -1.721 1 98.5 32 GLY B CA 1
ATOM 2948 C C . GLY B 1 32 ? -17.438 -18.531 -0.214 1 98.5 32 GLY B C 1
ATOM 2949 O O . GLY B 1 32 ? -17.297 -19.641 0.3 1 98.5 32 GLY B O 1
ATOM 2950 N N . THR B 1 33 ? -17.484 -17.344 0.463 1 98.81 33 THR B N 1
ATOM 2951 C CA . THR B 1 33 ? -17.281 -17.453 1.903 1 98.81 33 THR B CA 1
ATOM 2952 C C . THR B 1 33 ? -18.234 -16.516 2.656 1 98.81 33 THR B C 1
ATOM 2954 O O . THR B 1 33 ? -18.688 -15.523 2.105 1 98.81 33 THR B O 1
ATOM 2957 N N . LYS B 1 34 ? -18.547 -16.859 3.828 1 98.56 34 LYS B N 1
ATOM 2958 C CA . LYS B 1 34 ? -19.281 -16.016 4.77 1 98.56 34 LYS B CA 1
ATOM 2959 C C . LYS B 1 34 ? -18.344 -15.414 5.809 1 98.56 34 LYS B C 1
ATOM 2961 O O . LYS B 1 34 ? -18.797 -14.711 6.719 1 98.56 34 LYS B O 1
ATOM 2966 N N . ASN B 1 35 ? -17.062 -15.703 5.664 1 98.88 35 ASN B N 1
ATOM 2967 C CA . ASN B 1 35 ? -16.047 -15.148 6.566 1 98.88 35 ASN B CA 1
ATOM 2968 C C . ASN B 1 35 ? -15.961 -13.625 6.434 1 98.88 35 ASN B C 1
ATOM 2970 O O . ASN B 1 35 ? -16.484 -13.055 5.477 1 98.88 35 ASN B O 1
ATOM 2974 N N . ASP B 1 36 ? -15.32 -12.969 7.445 1 98.88 36 ASP B N 1
ATOM 2975 C CA . ASP B 1 36 ? -14.977 -11.555 7.312 1 98.88 36 ASP B CA 1
ATOM 2976 C C . ASP B 1 36 ? -13.984 -11.336 6.168 1 98.88 36 ASP B C 1
ATOM 2978 O O . ASP B 1 36 ? -13.102 -12.164 5.941 1 98.88 36 ASP B O 1
ATOM 2982 N N . VAL B 1 37 ? -14.18 -10.305 5.438 1 98.94 37 VAL B N 1
ATOM 2983 C CA . VAL B 1 37 ? -13.234 -9.93 4.387 1 98.94 37 VAL B CA 1
ATOM 2984 C C . VAL B 1 37 ? -12.625 -8.57 4.707 1 98.94 37 VAL B C 1
ATOM 2986 O O . VAL B 1 37 ? -13.344 -7.594 4.922 1 98.94 37 VAL B O 1
ATOM 2989 N N . LEU B 1 38 ? -11.359 -8.547 4.801 1 98.88 38 LEU B N 1
ATOM 2990 C CA . LEU B 1 38 ? -10.586 -7.324 4.992 1 98.88 38 LEU B CA 1
ATOM 2991 C C . LEU B 1 38 ? -10.117 -6.766 3.654 1 98.88 38 LEU B C 1
ATOM 2993 O O . LEU B 1 38 ? -9.812 -7.527 2.732 1 98.88 38 LEU B O 1
ATOM 2997 N N . LEU B 1 39 ? -10.086 -5.473 3.518 1 98.81 39 LEU B N 1
ATOM 2998 C CA . LEU B 1 39 ? -9.508 -4.766 2.377 1 98.81 39 LEU B CA 1
ATOM 2999 C C . LEU B 1 39 ? -8.141 -4.191 2.727 1 98.81 39 LEU B C 1
ATOM 3001 O O . LEU B 1 39 ? -8.031 -3.324 3.596 1 98.81 39 LEU B O 1
ATOM 3005 N N . ILE B 1 40 ? -7.129 -4.688 2.115 1 98.69 40 ILE B N 1
ATOM 3006 C CA . ILE B 1 40 ? -5.754 -4.262 2.361 1 98.69 40 ILE B CA 1
ATOM 3007 C C . ILE B 1 40 ? -5.332 -3.244 1.302 1 98.69 40 ILE B C 1
ATOM 3009 O O . ILE B 1 40 ? -5.348 -3.543 0.105 1 98.69 40 ILE B O 1
ATOM 3013 N N . GLN B 1 41 ? -4.961 -2.066 1.714 1 98.12 41 GLN B N 1
ATOM 3014 C CA . GLN B 1 41 ? -4.684 -0.937 0.833 1 98.12 41 GLN B CA 1
ATOM 3015 C C . GLN B 1 41 ? -3.229 -0.938 0.38 1 98.12 41 GLN B C 1
ATOM 3017 O O . GLN B 1 41 ? -2.51 0.045 0.578 1 98.12 41 GLN B O 1
ATOM 3022 N N . ALA B 1 42 ? -2.785 -1.951 -0.268 1 97.94 42 ALA B N 1
ATOM 3023 C CA . ALA B 1 42 ? -1.464 -2.195 -0.838 1 97.94 42 ALA B CA 1
ATOM 3024 C C . ALA B 1 42 ? -1.461 -3.459 -1.695 1 97.94 42 ALA B C 1
ATOM 3026 O O . ALA B 1 42 ? -2.496 -4.109 -1.854 1 97.94 42 ALA B O 1
ATOM 3027 N N . GLU B 1 43 ? -0.328 -3.727 -2.295 1 98.06 43 GLU B N 1
ATOM 3028 C CA . GLU B 1 43 ? -0.209 -4.93 -3.113 1 98.06 43 GLU B CA 1
ATOM 3029 C C . GLU B 1 43 ? -0.343 -6.191 -2.266 1 98.06 43 GLU B C 1
ATOM 3031 O O . GLU B 1 43 ? -0.252 -6.133 -1.037 1 98.06 43 GLU B O 1
ATOM 3036 N N . ALA B 1 44 ? -0.511 -7.312 -2.881 1 98.12 44 ALA B N 1
ATOM 3037 C CA . ALA B 1 44 ? -0.9 -8.562 -2.232 1 98.12 44 ALA B CA 1
ATOM 3038 C C . ALA B 1 44 ? 0.213 -9.078 -1.324 1 98.12 44 ALA B C 1
ATOM 3040 O O . ALA B 1 44 ? -0.055 -9.734 -0.316 1 98.12 44 ALA B O 1
ATOM 3041 N N . VAL B 1 45 ? 1.464 -8.781 -1.641 1 97.94 45 VAL B N 1
ATOM 3042 C CA . VAL B 1 45 ? 2.553 -9.273 -0.802 1 97.94 45 VAL B CA 1
ATOM 3043 C C . VAL B 1 45 ? 2.457 -8.648 0.588 1 97.94 45 VAL B C 1
ATOM 3045 O O . VAL B 1 45 ? 2.783 -9.297 1.589 1 97.94 45 VAL B O 1
ATOM 3048 N N . LEU B 1 46 ? 2.016 -7.43 0.655 1 98.56 46 LEU B N 1
ATOM 3049 C CA . LEU B 1 46 ? 1.812 -6.84 1.975 1 98.56 46 LEU B CA 1
ATOM 3050 C C . LEU B 1 46 ? 0.728 -7.59 2.742 1 98.56 46 LEU B C 1
ATOM 3052 O O . LEU B 1 46 ? 0.825 -7.754 3.959 1 98.56 46 LEU B O 1
ATOM 3056 N N . ALA B 1 47 ? -0.35 -7.961 2.053 1 98.81 47 ALA B N 1
ATOM 3057 C CA . ALA B 1 47 ? -1.412 -8.727 2.699 1 98.81 47 ALA B CA 1
ATOM 3058 C C . ALA B 1 47 ? -0.875 -10.039 3.27 1 98.81 47 ALA B C 1
ATOM 3060 O O . ALA B 1 47 ? -1.24 -10.438 4.379 1 98.81 47 ALA B O 1
ATOM 3061 N N . LEU B 1 48 ? -0.028 -10.68 2.523 1 98.88 48 LEU B N 1
ATOM 3062 C CA . LEU B 1 48 ? 0.596 -11.914 2.996 1 98.88 48 LEU B CA 1
ATOM 3063 C C . LEU B 1 48 ? 1.477 -11.648 4.211 1 98.88 48 LEU B C 1
ATOM 3065 O O . LEU B 1 48 ? 1.409 -12.375 5.207 1 98.88 48 LEU B O 1
ATOM 3069 N N . GLU B 1 49 ? 2.285 -10.602 4.121 1 98.81 49 GLU B N 1
ATOM 3070 C CA . GLU B 1 49 ? 3.141 -10.242 5.25 1 98.81 49 GLU B CA 1
ATOM 3071 C C . GLU B 1 49 ? 2.312 -9.883 6.477 1 98.81 49 GLU B C 1
ATOM 3073 O O . GLU B 1 49 ? 2.67 -10.242 7.602 1 98.81 49 GLU B O 1
ATOM 3078 N N . ALA B 1 50 ? 1.229 -9.156 6.258 1 98.81 50 ALA B N 1
ATOM 3079 C CA . ALA B 1 50 ? 0.343 -8.773 7.355 1 98.81 50 ALA B CA 1
ATOM 3080 C C . ALA B 1 50 ? -0.254 -10.008 8.031 1 98.81 50 ALA B C 1
ATOM 3082 O O . ALA B 1 50 ? -0.333 -10.07 9.258 1 98.81 50 ALA B O 1
ATOM 3083 N N . ALA B 1 51 ? -0.687 -10.953 7.219 1 98.94 51 ALA B N 1
ATOM 3084 C CA . ALA B 1 51 ? -1.239 -12.18 7.781 1 98.94 51 ALA B CA 1
ATOM 3085 C C . ALA B 1 51 ? -0.203 -12.906 8.633 1 98.94 51 ALA B C 1
ATOM 3087 O O . ALA B 1 51 ? -0.484 -13.289 9.773 1 98.94 51 ALA B O 1
ATOM 3088 N N . ALA B 1 52 ? 1.015 -13.047 8.094 1 98.88 52 ALA B N 1
ATOM 3089 C CA . ALA B 1 52 ? 2.074 -13.742 8.82 1 98.88 52 ALA B CA 1
ATOM 3090 C C . ALA B 1 52 ? 2.438 -13 10.102 1 98.88 52 ALA B C 1
ATOM 3092 O O . ALA B 1 52 ? 2.545 -13.602 11.172 1 98.88 52 ALA B O 1
ATOM 3093 N N . THR B 1 53 ? 2.646 -11.703 9.969 1 98.5 53 THR B N 1
ATOM 3094 C CA . THR B 1 53 ? 3.047 -10.883 11.102 1 98.5 53 THR B CA 1
ATOM 3095 C C . THR B 1 53 ? 1.969 -10.883 12.18 1 98.5 53 THR B C 1
ATOM 3097 O O . THR B 1 53 ? 2.277 -10.898 13.375 1 98.5 53 THR B O 1
ATOM 3100 N N . SER B 1 54 ? 0.73 -10.859 11.797 1 98.81 54 SER B N 1
ATOM 3101 C CA . SER B 1 54 ? -0.388 -10.844 12.734 1 98.81 54 SER B CA 1
ATOM 3102 C C . SER B 1 54 ? -0.512 -12.188 13.461 1 98.81 54 SER B C 1
ATOM 3104 O O . SER B 1 54 ? -0.964 -12.234 14.602 1 98.81 54 SER B O 1
ATOM 3106 N N . LEU B 1 55 ? -0.148 -13.281 12.82 1 98.75 55 LEU B N 1
ATOM 3107 C CA . LEU B 1 55 ? -0.262 -14.617 13.391 1 98.75 55 LEU B CA 1
ATOM 3108 C C . LEU B 1 55 ? 0.921 -14.922 14.305 1 98.75 55 LEU B C 1
ATOM 3110 O O . LEU B 1 55 ? 0.781 -15.656 15.289 1 98.75 55 LEU B O 1
ATOM 3114 N N . ALA B 1 56 ? 2.074 -14.43 13.969 1 98.44 56 ALA B N 1
ATOM 3115 C CA . ALA B 1 56 ? 3.346 -14.891 14.516 1 98.44 56 ALA B CA 1
ATOM 3116 C C . ALA B 1 56 ? 3.453 -14.555 16 1 98.44 56 ALA B C 1
ATOM 3118 O O . ALA B 1 56 ? 3.152 -13.438 16.422 1 98.44 56 ALA B O 1
ATOM 3119 N N . ARG B 1 57 ? 3.871 -15.469 16.75 1 98.06 57 ARG B N 1
ATOM 3120 C CA . ARG B 1 57 ? 4.145 -15.352 18.188 1 98.06 57 ARG B CA 1
ATOM 3121 C C . ARG B 1 57 ? 4.902 -16.562 18.703 1 98.06 57 ARG B C 1
ATOM 3123 O O . ARG B 1 57 ? 4.812 -17.656 18.125 1 98.06 57 ARG B O 1
ATOM 3130 N N . PRO B 1 58 ? 5.613 -16.328 19.875 1 97.62 58 PRO B N 1
ATOM 3131 C CA . PRO B 1 58 ? 6.152 -17.516 20.516 1 97.62 58 PRO B CA 1
ATOM 3132 C C . PRO B 1 58 ? 5.074 -18.547 20.859 1 97.62 58 PRO B C 1
ATOM 3134 O O . PRO B 1 58 ? 3.992 -18.188 21.328 1 97.62 58 PRO B O 1
ATOM 3137 N N . GLY B 1 59 ? 5.316 -19.734 20.5 1 96.94 59 GLY B N 1
ATOM 3138 C CA . GLY B 1 59 ? 4.363 -20.797 20.812 1 96.94 59 GLY B CA 1
ATOM 3139 C C . GLY B 1 59 ? 3.568 -21.25 19.594 1 96.94 59 GLY B C 1
ATOM 3140 O O . GLY B 1 59 ? 3.027 -22.359 19.594 1 96.94 59 GLY B O 1
ATOM 3141 N N . LEU B 1 60 ? 3.436 -20.453 18.625 1 98.06 60 LEU B N 1
ATOM 3142 C CA . LEU B 1 60 ? 2.779 -20.875 17.391 1 98.06 60 LEU B CA 1
ATOM 3143 C C . LEU B 1 60 ? 3.658 -21.844 16.609 1 98.06 60 LEU B C 1
ATOM 3145 O O . LEU B 1 60 ? 4.832 -21.562 16.359 1 98.06 60 LEU B O 1
ATOM 3149 N N . ARG B 1 61 ? 3.176 -23 16.297 1 98.25 61 ARG B N 1
ATOM 3150 C CA . ARG B 1 61 ? 3.852 -24 15.477 1 98.25 61 ARG B CA 1
ATOM 3151 C C . ARG B 1 61 ? 3.23 -24.078 14.086 1 98.25 61 ARG B C 1
ATOM 3153 O O . ARG B 1 61 ? 2.049 -24.391 13.945 1 98.25 61 ARG B O 1
ATOM 3160 N N . ALA B 1 62 ? 4.012 -23.766 13.094 1 98.38 62 ALA B N 1
ATOM 3161 C CA . ALA B 1 62 ? 3.488 -23.703 11.734 1 98.38 62 ALA B CA 1
ATOM 3162 C C . ALA B 1 62 ? 4.188 -24.719 10.828 1 98.38 62 ALA B C 1
ATOM 3164 O O . ALA B 1 62 ? 5.406 -24.891 10.906 1 98.38 62 ALA B O 1
ATOM 3165 N N . LEU B 1 63 ? 3.418 -25.484 10.031 1 98.69 63 LEU B N 1
ATOM 3166 C CA . LEU B 1 63 ? 3.912 -26.172 8.844 1 98.69 63 LEU B CA 1
ATOM 3167 C C . LEU B 1 63 ? 3.783 -25.281 7.609 1 98.69 63 LEU B C 1
ATOM 3169 O O . LEU B 1 63 ? 2.674 -25.031 7.133 1 98.69 63 LEU B O 1
ATOM 3173 N N . ASN B 1 64 ? 4.859 -24.797 7.145 1 98.81 64 ASN B N 1
ATOM 3174 C CA . ASN B 1 64 ? 4.895 -23.891 6 1 98.81 64 ASN B CA 1
ATOM 3175 C C . ASN B 1 64 ? 5.371 -24.609 4.734 1 98.81 64 ASN B C 1
ATOM 3177 O O . ASN B 1 64 ? 6.488 -25.125 4.691 1 98.81 64 ASN B O 1
ATOM 3181 N N . ILE B 1 65 ? 4.539 -24.609 3.748 1 98.81 65 ILE B N 1
ATOM 3182 C CA . ILE B 1 65 ? 4.867 -25.297 2.5 1 98.81 65 ILE B CA 1
ATOM 3183 C C . ILE B 1 65 ? 5.547 -24.328 1.541 1 98.81 65 ILE B C 1
ATOM 3185 O O . ILE B 1 65 ? 5.008 -23.25 1.251 1 98.81 65 ILE B O 1
ATOM 3189 N N . ILE B 1 66 ? 6.707 -24.688 1.058 1 98.62 66 ILE B N 1
ATOM 3190 C CA . ILE B 1 66 ? 7.488 -23.859 0.15 1 98.62 66 ILE B CA 1
ATOM 3191 C C . ILE B 1 66 ? 7.543 -24.5 -1.229 1 98.62 66 ILE B C 1
ATOM 3193 O O . ILE B 1 66 ? 8.156 -25.562 -1.399 1 98.62 66 ILE B O 1
ATOM 3197 N N . THR B 1 67 ? 6.898 -23.891 -2.203 1 98.06 67 THR B N 1
ATOM 3198 C CA . THR B 1 67 ? 6.984 -24.344 -3.586 1 98.06 67 THR B CA 1
ATOM 3199 C C . THR B 1 67 ? 7.523 -23.234 -4.484 1 98.06 67 THR B C 1
ATOM 3201 O O . THR B 1 67 ? 7.73 -23.438 -5.684 1 98.06 67 THR B O 1
ATOM 3204 N N . SER B 1 68 ? 7.742 -22.078 -3.988 1 95.69 68 SER B N 1
ATOM 3205 C CA . SER B 1 68 ? 8.297 -20.891 -4.633 1 95.69 68 SER B CA 1
ATOM 3206 C C . SER B 1 68 ? 8.852 -19.906 -3.6 1 95.69 68 SER B C 1
ATOM 3208 O O . SER B 1 68 ? 8.766 -20.156 -2.395 1 95.69 68 SER B O 1
ATOM 3210 N N . PRO B 1 69 ? 9.398 -18.719 -4.051 1 95 69 PRO B N 1
ATOM 3211 C CA . PRO B 1 69 ? 9.906 -17.734 -3.086 1 95 69 PRO B CA 1
ATOM 3212 C C . PRO B 1 69 ? 8.805 -17.203 -2.164 1 95 69 PRO B C 1
ATOM 3214 O O . PRO B 1 69 ? 9.094 -16.797 -1.033 1 95 69 PRO B O 1
ATOM 3217 N N . TYR B 1 70 ? 7.559 -17.234 -2.559 1 96.38 70 TYR B N 1
ATOM 3218 C CA . TYR B 1 70 ? 6.469 -16.672 -1.771 1 96.38 70 TYR B CA 1
ATOM 3219 C C . TYR B 1 70 ? 6.266 -17.469 -0.481 1 96.38 70 TYR B C 1
ATOM 3221 O O . TYR B 1 70 ? 6.074 -16.875 0.586 1 96.38 70 TYR B O 1
ATOM 3229 N N . GLY B 1 71 ? 6.316 -18.781 -0.601 1 98 71 GLY B N 1
ATOM 3230 C CA . GLY B 1 71 ? 6.266 -19.609 0.601 1 98 71 GLY B CA 1
ATOM 3231 C C . GLY B 1 71 ? 7.445 -19.375 1.527 1 98 71 GLY B C 1
ATOM 3232 O O . GLY B 1 71 ? 7.285 -19.359 2.75 1 98 71 GLY B O 1
ATOM 3233 N N . ALA B 1 72 ? 8.617 -19.25 0.9 1 97.81 72 ALA B N 1
ATOM 3234 C CA . ALA B 1 72 ? 9.812 -18.984 1.702 1 97.81 72 ALA B CA 1
ATOM 3235 C C . ALA B 1 72 ? 9.695 -17.672 2.461 1 97.81 72 ALA B C 1
ATOM 3237 O O . ALA B 1 72 ? 10.07 -17.578 3.631 1 97.81 72 ALA B O 1
ATOM 3238 N N . TRP B 1 73 ? 9.234 -16.672 1.79 1 97.94 73 TRP B N 1
ATOM 3239 C CA . TRP B 1 73 ? 9.023 -15.383 2.428 1 97.94 73 TRP B CA 1
ATOM 3240 C C . TRP B 1 73 ? 8.047 -15.5 3.594 1 97.94 73 TRP B C 1
ATOM 3242 O O . TRP B 1 73 ? 8.312 -15 4.688 1 97.94 73 TRP B O 1
ATOM 3252 N N . PHE B 1 74 ? 6.953 -16.188 3.375 1 98.69 74 PHE B N 1
ATOM 3253 C CA . PHE B 1 74 ? 5.918 -16.312 4.391 1 98.69 74 PHE B CA 1
ATOM 3254 C C . PHE B 1 74 ? 6.469 -16.984 5.645 1 98.69 74 PHE B C 1
ATOM 3256 O O . PHE B 1 74 ? 6.262 -16.5 6.758 1 98.69 74 PHE B O 1
ATOM 3263 N N . GLY B 1 75 ? 7.164 -18.109 5.43 1 98.75 75 GLY B N 1
ATOM 3264 C CA . GLY B 1 75 ? 7.812 -18.75 6.555 1 98.75 75 GLY B CA 1
ATOM 3265 C C . GLY B 1 75 ? 8.773 -17.844 7.301 1 98.75 75 GLY B C 1
ATOM 3266 O O . GLY B 1 75 ? 8.82 -17.859 8.531 1 98.75 75 GLY B O 1
ATOM 3267 N N . GLY B 1 76 ? 9.531 -17.078 6.555 1 98.56 76 GLY B N 1
ATOM 3268 C CA . GLY B 1 76 ? 10.453 -16.141 7.16 1 98.56 76 GLY B CA 1
ATOM 3269 C C . GLY B 1 76 ? 9.766 -15.086 8.008 1 98.56 76 GLY B C 1
ATOM 3270 O O . GLY B 1 76 ? 10.266 -14.727 9.078 1 98.56 76 GLY B O 1
ATOM 3271 N N . TRP B 1 77 ? 8.656 -14.578 7.551 1 98.62 77 TRP B N 1
ATOM 3272 C CA . TRP B 1 77 ? 7.898 -13.586 8.312 1 98.62 77 TRP B CA 1
ATOM 3273 C C . TRP B 1 77 ? 7.363 -14.188 9.602 1 98.62 77 TRP B C 1
ATOM 3275 O O . TRP B 1 77 ? 7.355 -13.531 10.648 1 98.62 77 TRP B O 1
ATOM 3285 N N . LEU B 1 78 ? 6.852 -15.43 9.57 1 98.62 78 LEU B N 1
ATOM 3286 C CA . LEU B 1 78 ? 6.402 -16.125 10.773 1 98.62 78 LEU B CA 1
ATOM 3287 C C . LEU B 1 78 ? 7.539 -16.266 11.781 1 98.62 78 LEU B C 1
ATOM 3289 O O . LEU B 1 78 ? 7.359 -15.977 12.969 1 98.62 78 LEU B O 1
ATOM 3293 N N . GLU B 1 79 ? 8.672 -16.656 11.281 1 98.44 79 GLU B N 1
ATOM 3294 C CA . GLU B 1 79 ? 9.828 -16.859 12.148 1 98.44 79 GLU B CA 1
ATOM 3295 C C . GLU B 1 79 ? 10.273 -15.547 12.797 1 98.44 79 GLU B C 1
ATOM 3297 O O . GLU B 1 79 ? 10.641 -15.523 13.969 1 98.44 79 GLU B O 1
ATOM 3302 N N . ARG B 1 80 ? 10.266 -14.508 12.039 1 96.31 80 ARG B N 1
ATOM 3303 C CA . ARG B 1 80 ? 10.656 -13.188 12.531 1 96.31 80 ARG B CA 1
ATOM 3304 C C . ARG B 1 80 ? 9.812 -12.781 13.734 1 96.31 80 ARG B C 1
ATOM 3306 O O . ARG B 1 80 ? 10.305 -12.125 14.648 1 96.31 80 ARG B O 1
ATOM 3313 N N . GLY B 1 81 ? 8.555 -13.211 13.695 1 96.06 81 GLY B N 1
ATOM 3314 C CA . GLY B 1 81 ? 7.66 -12.875 14.797 1 96.06 81 GLY B CA 1
ATOM 3315 C C . GLY B 1 81 ? 7.738 -13.852 15.953 1 96.06 81 GLY B C 1
ATOM 3316 O O . GLY B 1 81 ? 6.992 -13.727 16.922 1 96.06 81 GLY B O 1
ATOM 3317 N N . GLY B 1 82 ? 8.555 -14.906 15.859 1 97.25 82 GLY B N 1
ATOM 3318 C CA . GLY B 1 82 ? 8.812 -15.781 17 1 97.25 82 GLY B CA 1
ATOM 3319 C C . GLY B 1 82 ? 8.156 -17.141 16.859 1 97.25 82 GLY B C 1
ATOM 3320 O O . GLY B 1 82 ? 8.312 -18 17.719 1 97.25 82 GLY B O 1
ATOM 3321 N N . ALA B 1 83 ? 7.449 -17.391 15.766 1 98.31 83 ALA B N 1
ATOM 3322 C CA . ALA B 1 83 ? 6.816 -18.703 15.555 1 98.31 83 ALA B CA 1
ATOM 3323 C C . ALA B 1 83 ? 7.863 -19.781 15.297 1 98.31 83 ALA B C 1
ATOM 3325 O O . ALA B 1 83 ? 8.961 -19.484 14.812 1 98.31 83 ALA B O 1
ATOM 3326 N N . THR B 1 84 ? 7.562 -20.984 15.719 1 98.31 84 THR B N 1
ATOM 3327 C CA . THR B 1 84 ? 8.32 -22.156 15.289 1 98.31 84 THR B CA 1
ATOM 3328 C C . THR B 1 84 ? 7.809 -22.688 13.953 1 98.31 84 THR B C 1
ATOM 3330 O O . THR B 1 84 ? 6.664 -23.141 13.859 1 98.31 84 THR B O 1
ATOM 3333 N N . VAL B 1 85 ? 8.633 -22.625 12.961 1 98.44 85 VAL B N 1
ATOM 3334 C CA . VAL B 1 85 ? 8.195 -22.953 11.609 1 98.44 85 VAL B CA 1
ATOM 3335 C C . VAL B 1 85 ? 8.93 -24.188 11.109 1 98.44 85 VAL B C 1
ATOM 3337 O O . VAL B 1 85 ? 10.156 -24.25 11.141 1 98.44 85 VAL B O 1
ATOM 3340 N N . ARG B 1 86 ? 8.25 -25.203 10.727 1 98.31 86 ARG B N 1
ATOM 3341 C CA . ARG B 1 86 ? 8.789 -26.281 9.891 1 98.31 86 ARG B CA 1
ATOM 3342 C C . ARG B 1 86 ? 8.492 -26.031 8.414 1 98.31 86 ARG B C 1
ATOM 3344 O O . ARG B 1 86 ? 7.34 -26.094 7.988 1 98.31 86 ARG B O 1
ATOM 3351 N N . ASN B 1 87 ? 9.5 -25.766 7.73 1 98.31 87 ASN B N 1
ATOM 3352 C CA . ASN B 1 87 ? 9.367 -25.594 6.289 1 98.31 87 ASN B CA 1
ATOM 3353 C C . ASN B 1 87 ? 9.391 -26.922 5.551 1 98.31 87 ASN B C 1
ATOM 3355 O O . ASN B 1 87 ? 10.352 -27.688 5.66 1 98.31 87 ASN B O 1
ATOM 3359 N N . LEU B 1 88 ? 8.336 -27.25 4.887 1 98.44 88 LEU B N 1
ATOM 3360 C CA . LEU B 1 88 ? 8.273 -28.359 3.945 1 98.44 88 LEU B CA 1
ATOM 3361 C C . LEU B 1 88 ? 8.555 -27.891 2.523 1 98.44 88 LEU B C 1
ATOM 3363 O O . LE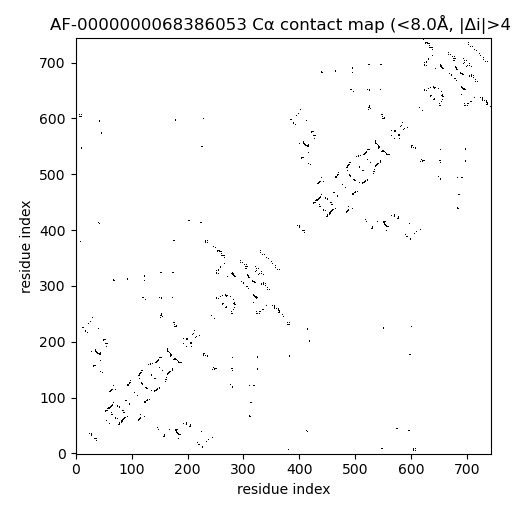U B 1 88 ? 7.652 -27.391 1.844 1 98.44 88 LEU B O 1
ATOM 3367 N N . THR B 1 89 ? 9.727 -28.031 2.074 1 98.31 89 THR B N 1
ATOM 3368 C CA . THR B 1 89 ? 10.125 -27.562 0.754 1 98.31 89 THR B CA 1
ATOM 3369 C C . THR B 1 89 ? 9.93 -28.656 -0.292 1 98.31 89 THR B C 1
ATOM 3371 O O . THR B 1 89 ? 10.508 -29.734 -0.183 1 98.31 89 THR B O 1
ATOM 3374 N N . ALA B 1 90 ? 9.078 -28.391 -1.295 1 97.88 90 ALA B N 1
ATOM 3375 C CA . ALA B 1 90 ? 8.875 -29.328 -2.396 1 97.88 90 ALA B CA 1
ATOM 3376 C C . ALA B 1 90 ? 10.094 -29.359 -3.311 1 97.88 90 ALA B C 1
ATOM 3378 O O . ALA B 1 90 ? 11.023 -28.578 -3.152 1 97.88 90 ALA B O 1
ATOM 3379 N N . SER B 1 91 ? 10.078 -30.422 -4.242 1 97 91 SER B N 1
ATOM 3380 C CA . SER B 1 91 ? 11.094 -30.406 -5.293 1 97 91 SER B CA 1
ATOM 3381 C C . SER B 1 91 ? 11.07 -29.094 -6.074 1 97 91 SER B C 1
ATOM 3383 O O . SER B 1 91 ? 10.008 -28.5 -6.266 1 97 91 SER B O 1
ATOM 3385 N N . PRO B 1 92 ? 12.18 -28.609 -6.473 1 95.56 92 PRO B N 1
ATOM 3386 C CA . PRO B 1 92 ? 12.281 -27.297 -7.113 1 95.56 92 PRO B CA 1
ATOM 3387 C C . PRO B 1 92 ? 11.32 -27.141 -8.281 1 95.56 92 PRO B C 1
ATOM 3389 O O . PRO B 1 92 ? 11.328 -27.953 -9.211 1 95.56 92 PRO B O 1
ATOM 3392 N N . ALA B 1 93 ? 10.516 -26.109 -8.211 1 95.94 93 ALA B N 1
ATOM 3393 C CA . ALA B 1 93 ? 9.578 -25.688 -9.25 1 95.94 93 ALA B CA 1
ATOM 3394 C C . ALA B 1 93 ? 8.539 -26.766 -9.516 1 95.94 93 ALA B C 1
ATOM 3396 O O . ALA B 1 93 ? 8.023 -26.891 -10.633 1 95.94 93 ALA B O 1
ATOM 3397 N N . LYS B 1 94 ? 8.273 -27.609 -8.547 1 97.25 94 LYS B N 1
ATOM 3398 C CA . LYS B 1 94 ? 7.242 -28.641 -8.617 1 97.25 94 LYS B CA 1
ATOM 3399 C C . LYS B 1 94 ? 6.227 -28.469 -7.488 1 97.25 94 LYS B C 1
ATOM 3401 O O . LYS B 1 94 ? 6.516 -27.828 -6.473 1 97.25 94 LYS B O 1
ATOM 3406 N N . PRO B 1 95 ? 5.012 -29 -7.703 1 98.12 95 PRO B N 1
ATOM 3407 C CA . PRO B 1 95 ? 4.047 -28.938 -6.602 1 98.12 95 PRO B CA 1
ATOM 3408 C C . PRO B 1 95 ? 4.426 -29.844 -5.434 1 98.12 95 PRO B C 1
ATOM 3410 O O . PRO B 1 95 ? 5.188 -30.797 -5.609 1 98.12 95 PRO B O 1
ATOM 3413 N N . VAL B 1 96 ? 3.961 -29.5 -4.277 1 98.62 96 VAL B N 1
ATOM 3414 C CA . VAL B 1 96 ? 4.035 -30.406 -3.146 1 98.62 96 VAL B CA 1
ATOM 3415 C C . VAL B 1 96 ? 3.051 -31.562 -3.354 1 98.62 96 VAL B C 1
ATOM 3417 O O . VAL B 1 96 ? 2.039 -31.406 -4.043 1 98.62 96 VAL B O 1
ATOM 3420 N N . THR B 1 97 ? 3.35 -32.719 -2.816 1 98.31 97 THR B N 1
ATOM 3421 C CA . THR B 1 97 ? 2.412 -33.812 -2.895 1 98.31 97 THR B CA 1
ATOM 3422 C C . THR B 1 97 ? 1.635 -33.969 -1.589 1 98.31 97 THR B C 1
ATOM 3424 O O . THR B 1 97 ? 2.113 -33.562 -0.528 1 98.31 97 THR B O 1
ATOM 3427 N N . LEU B 1 98 ? 0.428 -34.531 -1.731 1 98.38 98 LEU B N 1
ATOM 3428 C CA . LEU B 1 98 ? -0.354 -34.812 -0.532 1 98.38 98 LEU B CA 1
ATOM 3429 C C . LEU B 1 98 ? 0.425 -35.719 0.428 1 98.38 98 LEU B C 1
ATOM 3431 O O . LEU B 1 98 ? 0.38 -35.531 1.644 1 98.38 98 LEU B O 1
ATOM 3435 N N . ALA B 1 99 ? 1.132 -36.656 -0.076 1 98.19 99 ALA B N 1
ATOM 3436 C CA . ALA B 1 99 ? 1.895 -37.625 0.733 1 98.19 99 ALA B CA 1
ATOM 3437 C C . ALA B 1 99 ? 2.969 -36.906 1.547 1 98.19 99 ALA B C 1
ATOM 3439 O O . ALA B 1 99 ? 3.207 -37.25 2.707 1 98.19 99 ALA B O 1
ATOM 3440 N N . GLU B 1 100 ? 3.668 -35.938 0.96 1 98.31 100 GLU B N 1
ATOM 3441 C CA . GLU B 1 100 ? 4.68 -35.156 1.669 1 98.31 100 GLU B CA 1
ATOM 3442 C C . GLU B 1 100 ? 4.066 -34.375 2.834 1 98.31 100 GLU B C 1
ATOM 3444 O O . GLU B 1 100 ? 4.645 -34.344 3.922 1 98.31 100 GLU B O 1
ATOM 3449 N N . VAL B 1 101 ? 2.918 -33.812 2.588 1 98.5 101 VAL B N 1
ATOM 3450 C CA . VAL B 1 101 ? 2.242 -33.031 3.613 1 98.5 101 VAL B CA 1
ATOM 3451 C C . VAL B 1 101 ? 1.768 -33.938 4.738 1 98.5 101 VAL B C 1
ATOM 3453 O O . VAL B 1 101 ? 1.936 -33.625 5.918 1 98.5 101 VAL B O 1
ATOM 3456 N N . GLU B 1 102 ? 1.176 -35.062 4.344 1 97.69 102 GLU B N 1
ATOM 3457 C CA . GLU B 1 102 ? 0.701 -36.031 5.328 1 97.69 102 GLU B CA 1
ATOM 3458 C C . GLU B 1 102 ? 1.836 -36.5 6.234 1 97.69 102 GLU B C 1
ATOM 3460 O O . GLU B 1 102 ? 1.683 -36.531 7.457 1 97.69 102 GLU B O 1
ATOM 3465 N N . ARG B 1 103 ? 2.896 -36.844 5.668 1 97.69 103 ARG B N 1
ATOM 3466 C CA . ARG B 1 103 ? 4.055 -37.281 6.43 1 97.69 103 ARG B CA 1
ATOM 3467 C C . ARG B 1 103 ? 4.527 -36.188 7.395 1 97.69 103 ARG B C 1
ATOM 3469 O O . ARG B 1 103 ? 4.848 -36.469 8.547 1 97.69 103 ARG B O 1
ATOM 3476 N N . ALA B 1 104 ? 4.594 -35 6.879 1 97.19 104 ALA B N 1
ATOM 3477 C CA . ALA B 1 104 ? 5.023 -33.875 7.723 1 97.19 104 ALA B CA 1
ATOM 3478 C C . ALA B 1 104 ? 4.078 -33.688 8.906 1 97.19 104 ALA B C 1
ATOM 3480 O O . ALA B 1 104 ? 4.527 -33.469 10.039 1 97.19 104 ALA B O 1
ATOM 3481 N N . LEU B 1 105 ? 2.785 -33.781 8.664 1 96.62 105 LEU B N 1
ATOM 3482 C CA . LEU B 1 105 ? 1.789 -33.625 9.711 1 96.62 105 LEU B CA 1
ATOM 3483 C C . LEU B 1 105 ? 1.87 -34.75 10.719 1 96.62 105 LEU B C 1
ATOM 3485 O O . LEU B 1 105 ? 1.665 -34.562 11.914 1 96.62 105 LEU B O 1
ATOM 3489 N N . ASP B 1 106 ? 2.209 -35.938 10.25 1 94.94 106 ASP B N 1
ATOM 3490 C CA . ASP B 1 106 ? 2.295 -37.125 11.102 1 94.94 106 ASP B CA 1
ATOM 3491 C C . ASP B 1 106 ? 3.553 -37.062 11.969 1 94.94 106 ASP B C 1
ATOM 3493 O O . ASP B 1 106 ? 3.539 -37.531 13.109 1 94.94 106 ASP B O 1
ATOM 3497 N N . ASP B 1 107 ? 4.688 -36.688 11.422 1 91.94 107 ASP B N 1
ATOM 3498 C CA . ASP B 1 107 ? 5.965 -36.625 12.133 1 91.94 107 ASP B CA 1
ATOM 3499 C C . ASP B 1 107 ? 5.883 -35.688 13.336 1 91.94 107 ASP B C 1
ATOM 3501 O O . ASP B 1 107 ? 6.602 -35.875 14.32 1 91.94 107 ASP B O 1
ATOM 3505 N N . GLY B 1 108 ? 5.035 -34.969 13.438 1 75.44 108 GLY B N 1
ATOM 3506 C CA . GLY B 1 108 ? 4.863 -34.062 14.547 1 75.44 108 GLY B CA 1
ATOM 3507 C C . GLY B 1 108 ? 6.082 -33.188 14.797 1 75.44 108 GLY B C 1
ATOM 3508 O O . GLY B 1 108 ? 6.945 -33.062 13.922 1 75.44 108 GLY B O 1
ATOM 3509 N N . PRO B 1 109 ? 6.211 -32.438 15.844 1 77.38 109 PRO B N 1
ATOM 3510 C CA . PRO B 1 109 ? 5.113 -32.188 16.797 1 77.38 109 PRO B CA 1
ATOM 3511 C C . PRO B 1 109 ? 3.9 -31.531 16.141 1 77.38 109 PRO B C 1
ATOM 3513 O O . PRO B 1 109 ? 3.947 -31.172 14.969 1 77.38 109 PRO B O 1
ATOM 3516 N N . GLY B 1 110 ? 2.607 -31.422 16.828 1 91.56 110 GLY B N 1
ATOM 3517 C CA . GLY B 1 110 ? 1.35 -30.828 16.391 1 91.56 110 GLY B CA 1
ATOM 3518 C C . GLY B 1 110 ? 1.51 -29.438 15.836 1 91.56 110 GLY B C 1
ATOM 3519 O O . GLY B 1 110 ? 2.4 -28.688 16.25 1 91.56 110 GLY B O 1
ATOM 3520 N N . PHE B 1 111 ? 0.831 -29.141 14.773 1 97.56 111 PHE B N 1
ATOM 3521 C CA . PHE B 1 111 ? 0.861 -27.844 14.125 1 97.56 111 PHE B CA 1
ATOM 3522 C C . PHE B 1 111 ? -0.433 -27.078 14.383 1 97.56 111 PHE B C 1
ATOM 3524 O O . PHE B 1 111 ? -1.515 -27.672 14.406 1 97.56 111 PHE B O 1
ATOM 3531 N N . ASP B 1 112 ? -0.244 -25.781 14.594 1 97.94 112 ASP B N 1
ATOM 3532 C CA . ASP B 1 112 ? -1.382 -24.875 14.742 1 97.94 112 ASP B CA 1
ATOM 3533 C C . ASP B 1 112 ? -1.818 -24.312 13.391 1 97.94 112 ASP B C 1
ATOM 3535 O O . ASP B 1 112 ? -2.99 -23.984 13.195 1 97.94 112 ASP B O 1
ATOM 3539 N N . LEU B 1 113 ? -0.856 -24.188 12.492 1 98.62 113 LEU B N 1
ATOM 3540 C CA . LEU B 1 113 ? -1.056 -23.484 11.234 1 98.62 113 LEU B CA 1
ATOM 3541 C C . LEU B 1 113 ? -0.424 -24.25 10.078 1 98.62 113 LEU B C 1
ATOM 3543 O O . LEU B 1 113 ? 0.688 -24.766 10.203 1 98.62 113 LEU B O 1
ATOM 3547 N N . LEU B 1 114 ? -1.107 -24.391 8.977 1 98.75 114 LEU B N 1
ATOM 3548 C CA . LEU B 1 114 ? -0.587 -24.844 7.691 1 98.75 114 LEU B CA 1
ATOM 3549 C C . LEU B 1 114 ? -0.742 -23.766 6.633 1 98.75 114 LEU B C 1
ATOM 3551 O O . LEU B 1 114 ? -1.847 -23.266 6.402 1 98.75 114 LEU B O 1
ATOM 3555 N N . ALA B 1 115 ? 0.367 -23.297 6.059 1 98.88 115 ALA B N 1
ATOM 3556 C CA . ALA B 1 115 ? 0.361 -22.266 5.023 1 98.88 115 ALA B CA 1
ATOM 3557 C C . ALA B 1 115 ? 0.774 -22.844 3.672 1 98.88 115 ALA B C 1
ATOM 3559 O O . ALA B 1 115 ? 1.712 -23.641 3.59 1 98.88 115 ALA B O 1
ATOM 3560 N N . ILE B 1 116 ? 0.068 -22.438 2.59 1 98.88 116 ILE B N 1
ATOM 3561 C CA . ILE B 1 116 ? 0.359 -22.984 1.271 1 98.88 116 ILE B CA 1
ATOM 3562 C C . ILE B 1 116 ? -0.063 -21.984 0.19 1 98.88 116 ILE B C 1
ATOM 3564 O O . ILE B 1 116 ? -1.002 -21.219 0.384 1 98.88 116 ILE B O 1
ATOM 3568 N N . VAL B 1 117 ? 0.665 -21.938 -0.879 1 98.69 117 VAL B N 1
ATOM 3569 C CA . VAL B 1 117 ? 0.253 -21.234 -2.096 1 98.69 117 VAL B CA 1
ATOM 3570 C C . VAL B 1 117 ? -0.603 -22.172 -2.955 1 98.69 117 VAL B C 1
ATOM 3572 O O . VAL B 1 117 ? -0.285 -23.344 -3.107 1 98.69 117 VAL B O 1
ATOM 3575 N N . HIS B 1 118 ? -1.71 -21.656 -3.486 1 98.75 118 HIS B N 1
ATOM 3576 C CA . HIS B 1 118 ? -2.582 -22.469 -4.324 1 98.75 118 HIS B CA 1
ATOM 3577 C C . HIS B 1 118 ? -1.993 -22.656 -5.719 1 98.75 118 HIS B C 1
ATOM 3579 O O . HIS B 1 118 ? -1.451 -23.719 -6.035 1 98.75 118 HIS B O 1
ATOM 3585 N N . ALA B 1 119 ? -1.912 -21.625 -6.492 1 98.19 119 ALA B N 1
ATOM 3586 C CA . ALA B 1 119 ? -1.294 -21.641 -7.812 1 98.19 119 ALA B CA 1
ATOM 3587 C C . ALA B 1 119 ? -0.054 -20.75 -7.852 1 98.19 119 ALA B C 1
ATOM 3589 O O . ALA B 1 119 ? -0.077 -19.625 -7.359 1 98.19 119 ALA B O 1
ATOM 3590 N N . GLU B 1 120 ? 1.013 -21.328 -8.359 1 95.81 120 GLU B N 1
ATOM 3591 C CA . GLU B 1 120 ? 2.268 -20.594 -8.469 1 95.81 120 GLU B CA 1
ATOM 3592 C C . GLU B 1 120 ? 2.432 -19.984 -9.859 1 95.81 120 GLU B C 1
ATOM 3594 O O . GLU B 1 120 ? 2.525 -20.703 -10.852 1 95.81 120 GLU B O 1
ATOM 3599 N N . SER B 1 121 ? 2.533 -18.656 -9.875 1 91.5 121 SER B N 1
ATOM 3600 C CA . SER B 1 121 ? 2.857 -18 -11.133 1 91.5 121 SER B CA 1
ATOM 3601 C C . SER B 1 121 ? 4.352 -18.078 -11.438 1 91.5 121 SER B C 1
ATOM 3603 O O . SER B 1 121 ? 4.766 -17.938 -12.586 1 91.5 121 SER B O 1
ATOM 3605 N N . ALA B 1 122 ? 5.16 -18.312 -10.461 1 92.12 122 ALA B N 1
ATOM 3606 C CA . ALA B 1 122 ? 6.617 -18.328 -10.562 1 92.12 122 ALA B CA 1
ATOM 3607 C C . ALA B 1 122 ? 7.102 -19.484 -11.422 1 92.12 122 ALA B C 1
ATOM 3609 O O . ALA B 1 122 ? 8.125 -19.375 -12.109 1 92.12 122 ALA B O 1
ATOM 3610 N N . SER B 1 123 ? 6.332 -20.594 -11.406 1 95.38 123 SER B N 1
ATOM 3611 C CA . SER B 1 123 ? 6.773 -21.781 -12.109 1 95.38 123 SER B CA 1
ATOM 3612 C C . SER B 1 123 ? 5.625 -22.438 -12.875 1 95.38 123 SER B C 1
ATOM 3614 O O . SER B 1 123 ? 5.82 -23.422 -13.578 1 95.38 123 SER B O 1
ATOM 3616 N N . GLY B 1 124 ? 4.434 -21.875 -12.703 1 96.94 124 GLY B N 1
ATOM 3617 C CA . GLY B 1 124 ? 3.293 -22.391 -13.453 1 96.94 124 GLY B CA 1
ATOM 3618 C C . GLY B 1 124 ? 2.742 -23.688 -12.891 1 96.94 124 GLY B C 1
ATOM 3619 O O . GLY B 1 124 ? 2.186 -24.5 -13.633 1 96.94 124 GLY B O 1
ATOM 3620 N N . ILE B 1 125 ? 2.918 -23.906 -11.656 1 98 125 ILE B N 1
ATOM 3621 C CA . ILE B 1 125 ? 2.447 -25.156 -11.062 1 98 125 ILE B CA 1
ATOM 3622 C C . ILE B 1 125 ? 1.189 -24.891 -10.234 1 98 125 ILE B C 1
ATOM 3624 O O . ILE B 1 125 ? 0.89 -23.75 -9.898 1 98 125 ILE B O 1
ATOM 3628 N N . LEU B 1 126 ? 0.418 -25.922 -9.938 1 98.38 126 LEU B N 1
ATOM 3629 C CA . LEU B 1 126 ? -0.78 -25.922 -9.102 1 98.38 126 LEU B CA 1
ATOM 3630 C C . LEU B 1 126 ? -0.641 -26.906 -7.949 1 98.38 126 LEU B C 1
ATOM 3632 O O . LEU B 1 126 ? -0.489 -28.109 -8.172 1 98.38 126 LEU B O 1
ATOM 3636 N N . ASN B 1 127 ? -0.626 -26.422 -6.73 1 98.69 127 ASN B N 1
ATOM 3637 C CA . ASN B 1 127 ? -0.606 -27.312 -5.578 1 98.69 127 ASN B CA 1
ATOM 3638 C C . ASN B 1 127 ? -1.965 -27.969 -5.355 1 98.69 127 ASN B C 1
ATOM 3640 O O . ASN B 1 127 ? -3.004 -27.375 -5.633 1 98.69 127 ASN B O 1
ATOM 3644 N N . PRO B 1 128 ? -1.972 -29.203 -4.883 1 98.31 128 PRO B N 1
ATOM 3645 C CA . PRO B 1 128 ? -3.238 -29.906 -4.684 1 98.31 128 PRO B CA 1
ATOM 3646 C C . PRO B 1 128 ? -3.988 -29.438 -3.439 1 98.31 128 PRO B C 1
ATOM 3648 O O . PRO B 1 128 ? -4.199 -30.234 -2.512 1 98.31 128 PRO B O 1
ATOM 3651 N N . LEU B 1 129 ? -4.465 -28.219 -3.451 1 98.62 129 LEU B N 1
ATOM 3652 C CA . LEU B 1 129 ? -5.027 -27.516 -2.311 1 98.62 129 LEU B CA 1
ATOM 3653 C C . LEU B 1 129 ? -6.238 -28.25 -1.752 1 98.62 129 LEU B C 1
ATOM 3655 O O . LEU B 1 129 ? -6.359 -28.422 -0.538 1 98.62 129 LEU B O 1
ATOM 3659 N N . PRO B 1 130 ? -7.227 -28.75 -2.609 1 98.5 130 PRO B N 1
ATOM 3660 C CA . PRO B 1 130 ? -8.406 -29.391 -2.021 1 98.5 130 PRO B CA 1
ATOM 3661 C C . PRO B 1 130 ? -8.055 -30.562 -1.116 1 98.5 130 PRO B C 1
ATOM 3663 O O . PRO B 1 130 ? -8.578 -30.672 -0.008 1 98.5 130 PRO B O 1
ATOM 3666 N N . ALA B 1 131 ? -7.137 -31.391 -1.587 1 98.5 131 ALA B N 1
ATOM 3667 C CA . ALA B 1 131 ? -6.738 -32.562 -0.794 1 98.5 131 ALA B CA 1
ATOM 3668 C C . ALA B 1 131 ? -6.008 -32.125 0.475 1 98.5 131 ALA B C 1
ATOM 3670 O O . ALA B 1 131 ? -6.219 -32.688 1.545 1 98.5 131 ALA B O 1
ATOM 3671 N N . ILE B 1 132 ? -5.141 -31.141 0.395 1 98.69 132 ILE B N 1
ATOM 3672 C CA . ILE B 1 132 ? -4.352 -30.672 1.53 1 98.69 132 ILE B CA 1
ATOM 3673 C C . ILE B 1 132 ? -5.266 -29.984 2.543 1 98.69 132 ILE B C 1
ATOM 3675 O O . ILE B 1 132 ? -5.109 -30.172 3.754 1 98.69 132 ILE B O 1
ATOM 3679 N N . ALA B 1 133 ? -6.184 -29.172 2.07 1 98.56 133 ALA B N 1
ATOM 3680 C CA . ALA B 1 133 ? -7.141 -28.516 2.945 1 98.56 133 ALA B CA 1
ATOM 3681 C C . ALA B 1 133 ? -7.973 -29.531 3.725 1 98.56 133 ALA B C 1
ATOM 3683 O O . ALA B 1 133 ? -8.211 -29.359 4.922 1 98.56 133 ALA B O 1
ATOM 3684 N N . ALA B 1 134 ? -8.438 -30.531 3.037 1 98.31 134 ALA B N 1
ATOM 3685 C CA . ALA B 1 134 ? -9.195 -31.594 3.695 1 98.31 134 ALA B CA 1
ATOM 3686 C C . ALA B 1 134 ? -8.375 -32.281 4.789 1 98.31 134 ALA B C 1
ATOM 3688 O O . ALA B 1 134 ? -8.875 -32.531 5.883 1 98.31 134 ALA B O 1
ATOM 3689 N N . LEU B 1 135 ? -7.156 -32.594 4.453 1 97.88 135 LEU B N 1
ATOM 3690 C CA . LEU B 1 135 ? -6.25 -33.188 5.418 1 97.88 135 LEU B CA 1
ATOM 3691 C C . LEU B 1 135 ? -6.059 -32.281 6.633 1 97.88 135 LEU B C 1
ATOM 3693 O O . LEU B 1 135 ? -6.094 -32.781 7.773 1 97.88 135 LEU B O 1
ATOM 3697 N N . ALA B 1 136 ? -5.816 -31 6.43 1 97.69 136 ALA B N 1
ATOM 3698 C CA . ALA B 1 136 ? -5.637 -30.047 7.52 1 97.69 136 ALA B CA 1
ATOM 3699 C C . ALA B 1 136 ? -6.875 -29.984 8.406 1 97.69 136 ALA B C 1
ATOM 3701 O O . ALA B 1 136 ? -6.766 -29.922 9.633 1 97.69 136 ALA B O 1
ATOM 3702 N N . GLN B 1 137 ? -8.008 -30 7.824 1 96.62 137 GLN B N 1
ATOM 3703 C CA . GLN B 1 137 ? -9.266 -29.969 8.57 1 96.62 137 GLN B CA 1
ATOM 3704 C C . GLN B 1 137 ? -9.391 -31.188 9.484 1 96.62 137 GLN B C 1
ATOM 3706 O O . GLN B 1 137 ? -9.789 -31.047 10.648 1 96.62 137 GLN B O 1
ATOM 3711 N N . THR B 1 138 ? -9.086 -32.312 8.961 1 95.75 138 THR B N 1
ATOM 3712 C CA . THR B 1 138 ? -9.172 -33.531 9.742 1 95.75 138 THR B CA 1
ATOM 3713 C C . THR B 1 138 ? -8.227 -33.5 10.938 1 95.75 138 THR B C 1
ATOM 3715 O O . THR B 1 138 ? -8.5 -34.062 11.984 1 95.75 138 THR B O 1
ATOM 3718 N N . ARG B 1 139 ? -7.191 -32.781 10.758 1 95.44 139 ARG B N 1
ATOM 3719 C CA . ARG B 1 139 ? -6.176 -32.688 11.797 1 95.44 139 ARG B CA 1
ATOM 3720 C C . ARG B 1 139 ? -6.426 -31.5 12.727 1 95.44 139 ARG B C 1
ATOM 3722 O O . ARG B 1 139 ? -5.703 -31.312 13.703 1 95.44 139 ARG B O 1
ATOM 3729 N N . GLY B 1 140 ? -7.422 -30.672 12.422 1 95.25 140 GLY B N 1
ATOM 3730 C CA . GLY B 1 140 ? -7.758 -29.516 13.242 1 95.25 140 GLY B CA 1
ATOM 3731 C C . GLY B 1 140 ? -6.742 -28.391 13.125 1 95.25 140 GLY B C 1
ATOM 3732 O O . GLY B 1 140 ? -6.57 -27.609 14.062 1 95.25 140 GLY B O 1
ATOM 3733 N N . VAL B 1 141 ? -5.996 -28.297 12.023 1 97.5 141 VAL B N 1
ATOM 3734 C CA . VAL B 1 141 ? -4.961 -27.297 11.797 1 97.5 141 VAL B CA 1
ATOM 3735 C C . VAL B 1 141 ? -5.559 -26.109 11.055 1 97.5 141 VAL B C 1
ATOM 3737 O O . VAL B 1 141 ? -6.289 -26.281 10.078 1 97.5 141 VAL B O 1
ATOM 3740 N N . VAL B 1 142 ? -5.336 -24.844 11.523 1 98.5 142 VAL B N 1
ATOM 3741 C CA . VAL B 1 142 ? -5.758 -23.625 10.844 1 98.5 142 VAL B CA 1
ATOM 3742 C C . VAL B 1 142 ? -5.023 -23.5 9.516 1 98.5 142 VAL B C 1
ATOM 3744 O O . VAL B 1 142 ? -3.816 -23.734 9.438 1 98.5 142 VAL B O 1
ATOM 3747 N N . THR B 1 143 ? -5.723 -23.141 8.469 1 98.88 143 THR B N 1
ATOM 3748 C CA . THR B 1 143 ? -5.109 -23.078 7.148 1 98.88 143 THR B CA 1
ATOM 3749 C C . THR B 1 143 ? -5.023 -21.641 6.652 1 98.88 143 THR B C 1
ATOM 3751 O O . THR B 1 143 ? -5.957 -20.859 6.836 1 98.88 143 THR B O 1
ATOM 3754 N N . LEU B 1 144 ? -3.887 -21.25 6.113 1 98.94 144 LEU B N 1
ATOM 3755 C CA . LEU B 1 144 ? -3.686 -20.031 5.359 1 98.94 144 LEU B CA 1
ATOM 3756 C C . LEU B 1 144 ? -3.328 -20.328 3.908 1 98.94 144 LEU B C 1
ATOM 3758 O O . LEU B 1 144 ? -2.359 -21.047 3.639 1 98.94 144 LEU B O 1
ATOM 3762 N N . VAL B 1 145 ? -4.09 -19.797 3.008 1 98.94 145 VAL B N 1
ATOM 3763 C CA . VAL B 1 145 ? -3.879 -20.062 1.592 1 98.94 145 VAL B CA 1
ATOM 3764 C C . VAL B 1 145 ? -3.578 -18.766 0.848 1 98.94 145 VAL B C 1
ATOM 3766 O O . VAL B 1 145 ? -4.352 -17.812 0.917 1 98.94 145 VAL B O 1
ATOM 3769 N N . ASP B 1 146 ? -2.422 -18.75 0.247 1 98.88 146 ASP B N 1
ATOM 3770 C CA . ASP B 1 146 ? -2.113 -17.719 -0.743 1 98.88 146 ASP B CA 1
ATOM 3771 C C . ASP B 1 146 ? -2.801 -18.016 -2.074 1 98.88 146 ASP B C 1
ATOM 3773 O O . ASP B 1 146 ? -2.352 -18.891 -2.832 1 98.88 146 ASP B O 1
ATOM 3777 N N . ALA B 1 147 ? -3.865 -17.312 -2.334 1 98.81 147 ALA B N 1
ATOM 3778 C CA . ALA B 1 147 ? -4.645 -17.469 -3.559 1 98.81 147 ALA B CA 1
ATOM 3779 C C . ALA B 1 147 ? -4.566 -16.203 -4.418 1 98.81 147 ALA B C 1
ATOM 3781 O O . ALA B 1 147 ? -5.488 -15.906 -5.176 1 98.81 147 ALA B O 1
ATOM 3782 N N . VAL B 1 148 ? -3.504 -15.5 -4.281 1 98.5 148 VAL B N 1
ATOM 3783 C CA . VAL B 1 148 ? -3.312 -14.234 -4.98 1 98.5 148 VAL B CA 1
ATOM 3784 C C . VAL B 1 148 ? -3.457 -14.445 -6.484 1 98.5 148 VAL B C 1
ATOM 3786 O O . VAL B 1 148 ? -4.219 -13.734 -7.148 1 98.5 148 VAL B O 1
ATOM 3789 N N . ALA B 1 149 ? -2.824 -15.43 -7.004 1 97.31 149 ALA B N 1
ATOM 3790 C CA . ALA B 1 149 ? -2.854 -15.648 -8.445 1 97.31 149 ALA B CA 1
ATOM 3791 C C . ALA B 1 149 ? -4.09 -16.438 -8.852 1 97.31 149 ALA B C 1
ATOM 3793 O O . ALA B 1 149 ? -4.633 -16.25 -9.945 1 97.31 149 ALA B O 1
ATOM 3794 N N . SER B 1 150 ? -4.57 -17.328 -7.988 1 97.5 150 SER B N 1
ATOM 3795 C CA . SER B 1 150 ? -5.5 -18.375 -8.406 1 97.5 150 SER B CA 1
ATOM 3796 C C . SER B 1 150 ? -6.934 -17.859 -8.445 1 97.5 150 SER B C 1
ATOM 3798 O O . SER B 1 150 ? -7.766 -18.359 -9.203 1 97.5 150 SER B O 1
ATOM 3800 N N . ILE B 1 151 ? -7.258 -16.844 -7.578 1 98.19 151 ILE B N 1
ATOM 3801 C CA . ILE B 1 151 ? -8.625 -16.328 -7.527 1 98.19 151 ILE B CA 1
ATOM 3802 C C . ILE B 1 151 ? -9.016 -15.781 -8.898 1 98.19 151 ILE B C 1
ATOM 3804 O O . ILE B 1 151 ? -8.297 -14.961 -9.469 1 98.19 151 ILE B O 1
ATOM 3808 N N . GLY B 1 152 ? -10.102 -16.219 -9.43 1 97.19 152 GLY B N 1
ATOM 3809 C CA . GLY B 1 152 ? -10.562 -15.797 -10.742 1 97.19 152 GLY B CA 1
ATOM 3810 C C . GLY B 1 152 ? -10.125 -16.719 -11.859 1 97.19 152 GLY B C 1
ATOM 3811 O O . GLY B 1 152 ? -10.781 -16.797 -12.906 1 97.19 152 GLY B O 1
ATOM 3812 N N . GLY B 1 153 ? -8.977 -17.438 -11.672 1 97.81 153 GLY B N 1
ATOM 3813 C CA . GLY B 1 153 ? -8.445 -18.297 -12.711 1 97.81 153 GLY B CA 1
ATOM 3814 C C . GLY B 1 153 ? -8.656 -19.781 -12.422 1 97.81 153 GLY B C 1
ATOM 3815 O O . GLY B 1 153 ? -8.609 -20.609 -13.328 1 97.81 153 GLY B O 1
ATOM 3816 N N . HIS B 1 154 ? -8.812 -20.141 -11.195 1 97.94 154 HIS B N 1
ATOM 3817 C CA . HIS B 1 154 ? -9.125 -21.484 -10.719 1 97.94 154 HIS B CA 1
ATOM 3818 C C . HIS B 1 154 ? -10.336 -21.469 -9.789 1 97.94 154 HIS B C 1
ATOM 3820 O O . HIS B 1 154 ? -10.641 -20.453 -9.18 1 97.94 154 HIS B O 1
ATOM 3826 N N . ALA B 1 155 ? -11.023 -22.609 -9.805 1 96.94 155 ALA B N 1
ATOM 3827 C CA . ALA B 1 155 ? -12.047 -22.766 -8.773 1 96.94 155 ALA B CA 1
ATOM 3828 C C . ALA B 1 155 ? -11.461 -22.594 -7.379 1 96.94 155 ALA B C 1
ATOM 3830 O O . ALA B 1 155 ? -10.422 -23.188 -7.062 1 96.94 155 ALA B O 1
ATOM 3831 N N . PHE B 1 156 ? -12.031 -21.766 -6.578 1 97.31 156 PHE B N 1
ATOM 3832 C CA . PHE B 1 156 ? -11.555 -21.438 -5.238 1 97.31 156 PHE B CA 1
ATOM 3833 C C . PHE B 1 156 ? -12.711 -21.062 -4.328 1 97.31 156 PHE B C 1
ATOM 3835 O O . PHE B 1 156 ? -13.172 -19.906 -4.355 1 97.31 156 PHE B O 1
ATOM 3842 N N . GLU B 1 157 ? -13.188 -21.969 -3.572 1 98.19 157 GLU B N 1
ATOM 3843 C CA . GLU B 1 157 ? -14.297 -21.766 -2.643 1 98.19 157 GLU B CA 1
ATOM 3844 C C . GLU B 1 157 ? -13.844 -21.938 -1.196 1 98.19 157 GLU B C 1
ATOM 3846 O O . GLU B 1 157 ? -13.766 -23.047 -0.688 1 98.19 157 GLU B O 1
ATOM 3851 N N . VAL B 1 158 ? -13.758 -20.859 -0.499 1 98.81 158 VAL B N 1
ATOM 3852 C CA . VAL B 1 158 ? -13.125 -20.797 0.814 1 98.81 158 VAL B CA 1
ATOM 3853 C C . VAL B 1 158 ? -13.906 -21.656 1.807 1 98.81 158 VAL B C 1
ATOM 3855 O O . VAL B 1 158 ? -13.32 -22.516 2.48 1 98.81 158 VAL B O 1
ATOM 3858 N N . ASP B 1 159 ? -15.25 -21.484 1.877 1 98.75 159 ASP B N 1
ATOM 3859 C CA . ASP B 1 159 ? -16.047 -22.203 2.865 1 98.75 159 ASP B CA 1
ATOM 3860 C C . ASP B 1 159 ? -16.078 -23.703 2.564 1 98.75 159 ASP B C 1
ATOM 3862 O O . ASP B 1 159 ? -15.93 -24.516 3.467 1 98.75 159 ASP B O 1
ATOM 3866 N N . GLN B 1 160 ? -16.234 -24.062 1.289 1 98.38 160 GLN B N 1
ATOM 3867 C CA . GLN B 1 160 ? -16.266 -25.453 0.895 1 98.38 160 GLN B CA 1
ATOM 3868 C C . GLN B 1 160 ? -14.953 -26.156 1.212 1 98.38 160 GLN B C 1
ATOM 3870 O O . GLN B 1 160 ? -14.945 -27.328 1.593 1 98.38 160 GLN B O 1
ATOM 3875 N N . LEU B 1 161 ? -13.844 -25.453 1.065 1 98.56 161 LEU B N 1
ATOM 3876 C CA . LEU B 1 161 ? -12.523 -26.016 1.286 1 98.56 161 LEU B CA 1
ATOM 3877 C C . LEU B 1 161 ? -12.141 -25.953 2.76 1 98.56 161 LEU B C 1
ATOM 3879 O O . LEU B 1 161 ? -11.133 -26.547 3.172 1 98.56 161 LEU B O 1
ATOM 3883 N N . GLY B 1 162 ? -12.906 -25.219 3.529 1 98.44 162 GLY B N 1
ATOM 3884 C CA . GLY B 1 162 ? -12.602 -25.078 4.945 1 98.44 162 GLY B CA 1
ATOM 3885 C C . GLY B 1 162 ? -11.383 -24.219 5.211 1 98.44 162 GLY B C 1
ATOM 3886 O O . GLY B 1 162 ? -10.656 -24.438 6.18 1 98.44 162 GLY B O 1
ATOM 3887 N N . ILE B 1 163 ? -11.109 -23.297 4.344 1 98.88 163 ILE B N 1
ATOM 3888 C CA . ILE B 1 163 ? -9.953 -22.406 4.477 1 98.88 163 ILE B CA 1
ATOM 3889 C C . ILE B 1 163 ? -10.219 -21.375 5.562 1 98.88 163 ILE B C 1
ATOM 3891 O O . ILE B 1 163 ? -11.281 -20.734 5.578 1 98.88 163 ILE B O 1
ATOM 3895 N N . ASP B 1 164 ? -9.266 -21.141 6.434 1 98.94 164 ASP B N 1
ATOM 3896 C CA . ASP B 1 164 ? -9.445 -20.219 7.551 1 98.94 164 ASP B CA 1
ATOM 3897 C C . ASP B 1 164 ? -9.008 -18.812 7.176 1 98.94 164 ASP B C 1
ATOM 3899 O O . ASP B 1 164 ? -9.625 -17.828 7.594 1 98.94 164 ASP B O 1
ATOM 3903 N N . ILE B 1 165 ? -7.879 -18.688 6.508 1 98.94 165 ILE B N 1
ATOM 3904 C CA . ILE B 1 165 ? -7.367 -17.422 6.016 1 98.94 165 ILE B CA 1
ATOM 3905 C C . ILE B 1 165 ? -7.035 -17.531 4.527 1 98.94 165 ILE B C 1
ATOM 3907 O O . ILE B 1 165 ? -6.254 -18.406 4.125 1 98.94 165 ILE B O 1
ATOM 3911 N N . ALA B 1 166 ? -7.652 -16.781 3.697 1 98.94 166 ALA B N 1
ATOM 3912 C CA . ALA B 1 166 ? -7.352 -16.703 2.27 1 98.94 166 ALA B CA 1
ATOM 3913 C C . ALA B 1 166 ? -6.883 -15.312 1.872 1 98.94 166 ALA B C 1
ATOM 3915 O O . ALA B 1 166 ? -7.574 -14.32 2.123 1 98.94 166 ALA B O 1
ATOM 3916 N N . VAL B 1 167 ? -5.734 -15.219 1.328 1 98.94 167 VAL B N 1
ATOM 3917 C CA . VAL B 1 167 ? -5.207 -13.953 0.816 1 98.94 167 VAL B CA 1
ATOM 3918 C C . VAL B 1 167 ? -5.371 -13.906 -0.701 1 98.94 167 VAL B C 1
ATOM 3920 O O . VAL B 1 167 ? -4.957 -14.828 -1.407 1 98.94 167 VAL B O 1
ATOM 3923 N N . ILE B 1 168 ? -5.969 -12.836 -1.189 1 98.81 168 ILE B N 1
ATOM 3924 C CA . ILE B 1 168 ? -6.184 -12.727 -2.629 1 98.81 168 ILE B CA 1
ATOM 3925 C C . ILE B 1 168 ? -5.695 -11.367 -3.125 1 98.81 168 ILE B C 1
ATOM 3927 O O . ILE B 1 168 ? -5.52 -10.438 -2.332 1 98.81 168 ILE B O 1
ATOM 3931 N N . GLY B 1 169 ? -5.438 -11.273 -4.348 1 98.06 169 GLY B N 1
ATOM 3932 C CA . GLY B 1 169 ? -5.105 -10.055 -5.066 1 98.06 169 GLY B CA 1
ATOM 3933 C C . GLY B 1 169 ? -5.836 -9.914 -6.387 1 98.06 169 GLY B C 1
ATOM 3934 O O . GLY B 1 169 ? -5.906 -10.875 -7.164 1 98.06 169 GLY B O 1
ATOM 3935 N N . PRO B 1 170 ? -6.355 -8.789 -6.652 1 97.75 170 PRO B N 1
ATOM 3936 C CA . PRO B 1 170 ? -7.133 -8.617 -7.883 1 97.75 170 PRO B CA 1
ATOM 3937 C C . PRO B 1 170 ? -6.25 -8.484 -9.125 1 97.75 170 PRO B C 1
ATOM 3939 O O . PRO B 1 170 ? -6.742 -8.594 -10.25 1 97.75 170 PRO B O 1
ATOM 3942 N N . GLN B 1 171 ? -5.031 -8.305 -9.039 1 96.88 171 GLN B N 1
ATOM 3943 C CA . GLN B 1 171 ? -4.191 -7.797 -10.117 1 96.88 171 GLN B CA 1
ATOM 3944 C C . GLN B 1 171 ? -3.793 -8.922 -11.078 1 96.88 171 GLN B C 1
ATOM 3946 O O . GLN B 1 171 ? -3.086 -8.68 -12.062 1 96.88 171 GLN B O 1
ATOM 3951 N N . LYS B 1 172 ? -4.109 -10.125 -10.812 1 96.56 172 LYS B N 1
ATOM 3952 C CA . LYS B 1 172 ? -3.715 -11.242 -11.664 1 96.56 172 LYS B CA 1
ATOM 3953 C C . LYS B 1 172 ? -4.91 -11.789 -12.445 1 96.56 172 LYS B C 1
ATOM 3955 O O . LYS B 1 172 ? -5.402 -11.148 -13.367 1 96.56 172 LYS B O 1
ATOM 3960 N N . ALA B 1 173 ? -5.473 -12.891 -11.977 1 97.75 173 ALA B N 1
ATOM 3961 C CA . ALA B 1 173 ? -6.504 -13.57 -12.758 1 97.75 173 ALA B CA 1
ATOM 3962 C C . ALA B 1 173 ? -7.801 -12.766 -12.773 1 97.75 173 ALA B C 1
ATOM 3964 O O . ALA B 1 173 ? -8.586 -12.867 -13.719 1 97.75 173 ALA B O 1
ATOM 3965 N N . LEU B 1 174 ? -8.008 -11.906 -11.82 1 98 174 LEU B N 1
ATOM 3966 C CA . LEU B 1 174 ? -9.211 -11.086 -11.781 1 98 174 LEU B CA 1
ATOM 3967 C C . LEU B 1 174 ? -9.055 -9.852 -12.664 1 98 174 LEU B C 1
ATOM 3969 O O . LEU B 1 174 ? -10.023 -9.125 -12.898 1 98 174 LEU B O 1
ATOM 3973 N N . ALA B 1 175 ? -7.906 -9.602 -13.133 1 97.69 175 ALA B N 1
ATOM 3974 C CA . ALA B 1 175 ? -7.602 -8.484 -14.023 1 97.69 175 ALA B CA 1
ATOM 3975 C C . ALA B 1 175 ? -8.031 -7.156 -13.406 1 97.69 175 ALA B C 1
ATOM 3977 O O . ALA B 1 175 ? -8.68 -6.34 -14.055 1 97.69 175 ALA B O 1
ATOM 3978 N N . GLY B 1 176 ? -7.82 -6.996 -12.141 1 98.12 176 GLY B N 1
ATOM 3979 C CA . GLY B 1 176 ? -8.109 -5.773 -11.406 1 98.12 176 GLY B CA 1
ATOM 3980 C C . GLY B 1 176 ? -6.863 -4.996 -11.031 1 98.12 176 GLY B C 1
ATOM 3981 O O . GLY B 1 176 ? -5.793 -5.211 -11.609 1 98.12 176 GLY B O 1
ATOM 3982 N N . PRO B 1 177 ? -6.992 -4.047 -10.141 1 98.12 177 PRO B N 1
ATOM 3983 C CA . PRO B 1 177 ? -5.871 -3.172 -9.797 1 98.12 177 PRO B CA 1
ATOM 3984 C C . PRO B 1 177 ? -4.852 -3.852 -8.883 1 98.12 177 PRO B C 1
ATOM 3986 O O . PRO B 1 177 ? -5.156 -4.875 -8.266 1 98.12 177 PRO B O 1
ATOM 3989 N N . ALA B 1 178 ? -3.656 -3.287 -8.789 1 98.12 178 ALA B N 1
ATOM 3990 C CA . ALA B 1 178 ? -2.549 -3.916 -8.078 1 98.12 178 ALA B CA 1
ATOM 3991 C C . ALA B 1 178 ? -2.346 -3.277 -6.707 1 98.12 178 ALA B C 1
ATOM 3993 O O . ALA B 1 178 ? -1.643 -3.826 -5.855 1 98.12 178 ALA B O 1
ATOM 3994 N N . GLY B 1 179 ? -3.016 -2.17 -6.434 1 98.25 179 GLY B N 1
ATOM 3995 C CA . GLY B 1 179 ? -2.727 -1.417 -5.223 1 98.25 179 GLY B CA 1
ATOM 3996 C C . GLY B 1 179 ? -3.668 -1.742 -4.078 1 98.25 179 GLY B C 1
ATOM 3997 O O . GLY B 1 179 ? -3.686 -1.043 -3.062 1 98.25 179 GLY B O 1
ATOM 3998 N N . VAL B 1 180 ? -4.504 -2.736 -4.246 1 98.44 180 VAL B N 1
ATOM 3999 C CA . VAL B 1 180 ? -5.414 -3.189 -3.199 1 98.44 180 VAL B CA 1
ATOM 4000 C C . VAL B 1 180 ? -5.5 -4.715 -3.215 1 98.44 180 VAL B C 1
ATOM 4002 O O . VAL B 1 180 ? -5.348 -5.34 -4.266 1 98.44 180 VAL B O 1
ATOM 4005 N N . SER B 1 181 ? -5.676 -5.336 -2.09 1 98.69 181 SER B N 1
ATOM 4006 C CA . SER B 1 181 ? -5.832 -6.773 -1.917 1 98.69 181 SER B CA 1
ATOM 4007 C C . SER B 1 181 ? -6.852 -7.094 -0.829 1 98.69 181 SER B C 1
ATOM 4009 O O . SER B 1 181 ? -7.531 -6.199 -0.326 1 98.69 181 SER B O 1
ATOM 4011 N N . ALA B 1 182 ? -7.098 -8.367 -0.58 1 98.88 182 ALA B N 1
ATOM 4012 C CA . ALA B 1 182 ? -8.109 -8.719 0.409 1 98.88 182 ALA B CA 1
ATOM 4013 C C . ALA B 1 182 ? -7.746 -10.008 1.136 1 98.88 182 ALA B C 1
ATOM 4015 O O . ALA B 1 182 ? -6.969 -10.82 0.623 1 98.88 182 ALA B O 1
ATOM 4016 N N . ILE B 1 183 ? -8.211 -10.133 2.299 1 98.94 183 ILE B N 1
ATOM 4017 C CA . ILE B 1 183 ? -8.023 -11.32 3.131 1 98.94 183 ILE B CA 1
ATOM 4018 C C . ILE B 1 183 ? -9.367 -11.766 3.707 1 98.94 183 ILE B C 1
ATOM 4020 O O . ILE B 1 183 ? -10.086 -10.961 4.301 1 98.94 183 ILE B O 1
ATOM 4024 N N . SER B 1 184 ? -9.758 -12.969 3.494 1 98.94 184 SER B N 1
ATOM 4025 C CA . SER B 1 184 ? -10.875 -13.539 4.238 1 98.94 184 SER B CA 1
ATOM 4026 C C . SER B 1 184 ? -10.398 -14.203 5.523 1 98.94 184 SER B C 1
ATOM 4028 O O . SER B 1 184 ? -9.359 -14.859 5.539 1 98.94 184 SER B O 1
ATOM 4030 N N . VAL B 1 185 ? -11.062 -14.023 6.602 1 98.94 185 VAL B N 1
ATOM 4031 C CA . VAL B 1 185 ? -10.664 -14.531 7.906 1 98.94 185 VAL B CA 1
ATOM 4032 C C . VAL B 1 185 ? -11.844 -15.227 8.57 1 98.94 185 VAL B C 1
ATOM 4034 O O . VAL B 1 185 ? -12.891 -14.617 8.789 1 98.94 185 VAL B O 1
ATOM 4037 N N . SER B 1 186 ? -11.711 -16.5 8.93 1 98.88 186 SER B N 1
ATOM 4038 C CA . SER B 1 186 ? -12.758 -17.266 9.609 1 98.88 186 SER B CA 1
ATOM 4039 C C . SER B 1 186 ? -12.836 -16.891 11.086 1 98.88 186 SER B C 1
ATOM 4041 O O . SER B 1 186 ? -11.906 -16.297 11.633 1 98.88 186 SER B O 1
ATOM 4043 N N . PRO B 1 187 ? -13.953 -17.234 11.719 1 98.38 187 PRO B N 1
ATOM 4044 C CA . PRO B 1 187 ? -14.023 -17.047 13.172 1 98.38 187 PRO B CA 1
ATOM 4045 C C . PRO B 1 187 ? -12.898 -17.766 13.914 1 98.38 187 PRO B C 1
ATOM 4047 O O . PRO B 1 187 ? -12.32 -17.219 14.852 1 98.38 187 PRO B O 1
ATOM 4050 N N . LYS B 1 188 ? -12.578 -18.969 13.523 1 98.12 188 LYS B N 1
ATOM 4051 C CA . LYS B 1 188 ? -11.484 -19.719 14.133 1 98.12 188 LYS B CA 1
ATOM 4052 C C . LYS B 1 188 ? -10.156 -18.984 13.977 1 98.12 188 LYS B C 1
ATOM 4054 O O . LYS B 1 188 ? -9.367 -18.906 14.93 1 98.12 188 LYS B O 1
ATOM 4059 N N . ALA B 1 189 ? -9.914 -18.453 12.82 1 98.62 189 ALA B N 1
ATOM 4060 C CA . ALA B 1 189 ? -8.664 -17.734 12.578 1 98.62 189 ALA B CA 1
ATOM 4061 C C . ALA B 1 189 ? -8.578 -16.484 13.438 1 98.62 189 ALA B C 1
ATOM 4063 O O . ALA B 1 189 ? -7.488 -16.094 13.867 1 98.62 189 ALA B O 1
ATOM 4064 N N . TRP B 1 190 ? -9.688 -15.805 13.664 1 98.56 190 TRP B N 1
ATOM 4065 C CA . TRP B 1 190 ? -9.672 -14.609 14.5 1 98.56 190 TRP B CA 1
ATOM 4066 C C . TRP B 1 190 ? -9.195 -14.945 15.914 1 98.56 190 TRP B C 1
ATOM 4068 O O . TRP B 1 190 ? -8.531 -14.133 16.562 1 98.56 190 TRP B O 1
ATOM 4078 N N . GLU B 1 191 ? -9.477 -16.109 16.406 1 97.06 191 GLU B N 1
ATOM 4079 C CA . GLU B 1 191 ? -8.984 -16.547 17.719 1 97.06 191 GLU B CA 1
ATOM 4080 C C . GLU B 1 191 ? -7.457 -16.625 17.719 1 97.06 191 GLU B C 1
ATOM 4082 O O . GLU B 1 191 ? -6.816 -16.266 18.703 1 97.06 191 GLU B O 1
ATOM 4087 N N . PHE B 1 192 ? -6.887 -17.094 16.609 1 96.25 192 PHE B N 1
ATOM 4088 C CA . PHE B 1 192 ? -5.438 -17.188 16.469 1 96.25 192 PHE B CA 1
ATOM 4089 C C . PHE B 1 192 ? -4.816 -15.812 16.344 1 96.25 192 PHE B C 1
ATOM 4091 O O . PHE B 1 192 ? -3.686 -15.586 16.781 1 96.25 192 PHE B O 1
ATOM 4098 N N . LEU B 1 193 ? -5.598 -14.922 15.75 1 97.94 193 LEU B N 1
ATOM 4099 C CA . LEU B 1 193 ? -5.082 -13.594 15.438 1 97.94 193 LEU B CA 1
ATOM 4100 C C . LEU B 1 193 ? -5.168 -12.68 16.656 1 97.94 193 LEU B C 1
ATOM 4102 O O . LEU B 1 193 ? -4.488 -11.648 16.719 1 97.94 193 LEU B O 1
ATOM 4106 N N . SER B 1 194 ? -6.023 -13.047 17.578 1 96.75 194 SER B N 1
ATOM 4107 C CA . SER B 1 194 ? -6.254 -12.234 18.781 1 96.75 194 SER B CA 1
ATOM 4108 C C . SER B 1 194 ? -5.348 -12.672 19.922 1 96.75 194 SER B C 1
ATOM 4110 O O . SER B 1 194 ? -5.734 -13.508 20.75 1 96.75 194 SER B O 1
ATOM 4112 N N . HIS B 1 195 ? -4.211 -12.18 20 1 96.94 195 HIS B N 1
ATOM 4113 C CA . HIS B 1 195 ? -3.242 -12.492 21.047 1 96.94 195 HIS B CA 1
ATOM 4114 C C . HIS B 1 195 ? -2.443 -11.25 21.438 1 96.94 195 HIS B C 1
ATOM 4116 O O . HIS B 1 195 ? -2.451 -10.25 20.719 1 96.94 195 HIS B O 1
ATOM 4122 N N . ASP B 1 196 ? -1.762 -11.273 22.469 1 94.94 196 ASP B N 1
ATOM 4123 C CA . ASP B 1 196 ? -1.173 -10.094 23.109 1 94.94 196 ASP B CA 1
ATOM 4124 C C . ASP B 1 196 ? 0.057 -9.617 22.344 1 94.94 196 ASP B C 1
ATOM 4126 O O . ASP B 1 196 ? 0.542 -8.508 22.562 1 94.94 196 ASP B O 1
ATOM 4130 N N . LYS B 1 197 ? 0.565 -10.477 21.422 1 95 197 LYS B N 1
ATOM 4131 C CA . LYS B 1 197 ? 1.751 -10.094 20.672 1 95 197 LYS B CA 1
ATOM 4132 C C . LYS B 1 197 ? 1.371 -9.578 19.281 1 95 197 LYS B C 1
ATOM 4134 O O . LYS B 1 197 ? 2.238 -9.172 18.5 1 95 197 LYS B O 1
ATOM 4139 N N . ALA B 1 198 ? 0.077 -9.57 18.969 1 95.88 198 ALA B N 1
ATOM 4140 C CA . ALA B 1 198 ? -0.368 -9.062 17.672 1 95.88 198 ALA B CA 1
ATOM 4141 C C . ALA B 1 198 ? 0.024 -7.594 17.484 1 95.88 198 ALA B C 1
ATOM 4143 O O . ALA B 1 198 ? -0.053 -6.805 18.438 1 95.88 198 ALA B O 1
ATOM 4144 N N . PRO B 1 199 ? 0.51 -7.281 16.281 1 96.06 199 PRO B N 1
ATOM 4145 C CA . PRO B 1 199 ? 0.877 -5.879 16.062 1 96.06 199 PRO B CA 1
ATOM 4146 C C . PRO B 1 199 ? -0.312 -4.93 16.203 1 96.06 199 PRO B C 1
ATOM 4148 O O . PRO B 1 199 ? -1.44 -5.301 15.867 1 96.06 199 PRO B O 1
ATOM 4151 N N . THR B 1 200 ? -0.069 -3.781 16.703 1 95.31 200 THR B N 1
ATOM 4152 C CA . THR B 1 200 ? -1.056 -2.713 16.797 1 95.31 200 THR B CA 1
ATOM 4153 C C . THR B 1 200 ? -0.554 -1.446 16.109 1 95.31 200 THR B C 1
ATOM 4155 O O . THR B 1 200 ? 0.655 -1.238 15.992 1 95.31 200 THR B O 1
ATOM 4158 N N . ASN B 1 201 ? -1.497 -0.636 15.648 1 96.5 201 ASN B N 1
ATOM 4159 C CA . ASN B 1 201 ? -1.146 0.607 14.977 1 96.5 201 ASN B CA 1
ATOM 4160 C C . ASN B 1 201 ? -0.151 0.367 13.844 1 96.5 201 ASN B C 1
ATOM 4162 O O . ASN B 1 201 ? 0.925 0.968 13.82 1 96.5 201 ASN B O 1
ATOM 4166 N N . SER B 1 202 ? -0.539 -0.593 13 1 98 202 SER B N 1
ATOM 4167 C CA . SER B 1 202 ? 0.331 -0.994 11.898 1 98 202 SER B CA 1
ATOM 4168 C C . SER B 1 202 ? -0.479 -1.374 10.664 1 98 202 SER B C 1
ATOM 4170 O O . SER B 1 202 ? -1.552 -1.97 10.781 1 98 202 SER B O 1
ATOM 4172 N N . MET B 1 203 ? 0.069 -1.071 9.555 1 97.12 203 MET B N 1
ATOM 4173 C CA . MET B 1 203 ? -0.567 -1.525 8.32 1 97.12 203 MET B CA 1
ATOM 4174 C C . MET B 1 203 ? -0.487 -3.043 8.195 1 97.12 203 MET B C 1
ATOM 4176 O O . MET B 1 203 ? -1.166 -3.637 7.355 1 97.12 203 MET B O 1
ATOM 4180 N N . LEU B 1 204 ? 0.311 -3.697 9.047 1 98.19 204 LEU B N 1
ATOM 4181 C CA . LEU B 1 204 ? 0.451 -5.148 9.023 1 98.19 204 LEU B CA 1
ATOM 4182 C C . LEU B 1 204 ? -0.453 -5.797 10.07 1 98.19 204 LEU B C 1
ATOM 4184 O O . LEU B 1 204 ? -0.364 -7.004 10.305 1 98.19 204 LEU B O 1
ATOM 4188 N N . SER B 1 205 ? -1.306 -5.031 10.719 1 98.5 205 SER B N 1
ATOM 4189 C CA . SER B 1 205 ? -2.166 -5.559 11.766 1 98.5 205 SER B CA 1
ATOM 4190 C C . SER B 1 205 ? -3.555 -5.891 11.234 1 98.5 205 SER B C 1
ATOM 4192 O O . SER B 1 205 ? -4.34 -4.992 10.93 1 98.5 205 SER B O 1
ATOM 4194 N N . LEU B 1 206 ? -3.889 -7.129 11.203 1 98.75 206 LEU B N 1
ATOM 4195 C CA . LEU B 1 206 ? -5.242 -7.523 10.836 1 98.75 206 LEU B CA 1
ATOM 4196 C C . LEU B 1 206 ? -6.238 -7.16 11.93 1 98.75 206 LEU B C 1
ATOM 4198 O O . LEU B 1 206 ? -7.395 -6.84 11.648 1 98.75 206 LEU B O 1
ATOM 4202 N N . LEU B 1 207 ? -5.789 -7.168 13.148 1 98.5 207 LEU B N 1
ATOM 4203 C CA . LEU B 1 207 ? -6.66 -6.805 14.266 1 98.5 207 LEU B CA 1
ATOM 4204 C C . LEU B 1 207 ? -7.039 -5.328 14.195 1 98.5 207 LEU B C 1
ATOM 4206 O O . LEU B 1 207 ? -8.156 -4.957 14.562 1 98.5 207 LEU B O 1
ATOM 4210 N N . ASP B 1 208 ? -6.062 -4.477 13.828 1 98.31 208 ASP B N 1
ATOM 4211 C CA . ASP B 1 208 ? -6.402 -3.07 13.633 1 98.31 208 ASP B CA 1
ATOM 4212 C C . ASP B 1 208 ? -7.551 -2.918 12.633 1 98.31 208 ASP B C 1
ATOM 4214 O O . ASP B 1 208 ? -8.477 -2.141 12.867 1 98.31 208 ASP B O 1
ATOM 4218 N N . GLN B 1 209 ? -7.496 -3.643 11.531 1 97.94 209 GLN B N 1
ATOM 4219 C CA . GLN B 1 209 ? -8.555 -3.594 10.523 1 97.94 209 GLN B CA 1
ATOM 4220 C C . GLN B 1 209 ? -9.875 -4.086 11.094 1 97.94 209 GLN B C 1
ATOM 4222 O O . GLN B 1 209 ? -10.93 -3.514 10.812 1 97.94 209 GLN B O 1
ATOM 4227 N N . LYS B 1 210 ? -9.797 -5.145 11.828 1 98.38 210 LYS B N 1
ATOM 4228 C CA . LYS B 1 210 ? -11.008 -5.656 12.453 1 98.38 210 LYS B CA 1
ATOM 4229 C C . LYS B 1 210 ? -11.641 -4.605 13.367 1 98.38 210 LYS B C 1
ATOM 4231 O O . LYS B 1 210 ? -12.828 -4.309 13.242 1 98.38 210 LYS B O 1
ATOM 4236 N N . GLN B 1 211 ? -10.875 -4.027 14.234 1 98.06 211 GLN B N 1
ATOM 4237 C CA . GLN B 1 211 ? -11.367 -3.121 15.266 1 98.06 211 GLN B CA 1
ATOM 4238 C C . GLN B 1 211 ? -11.797 -1.784 14.664 1 98.06 211 GLN B C 1
ATOM 4240 O O . GLN B 1 211 ? -12.844 -1.243 15.023 1 98.06 211 GLN B O 1
ATOM 4245 N N . LEU B 1 212 ? -11 -1.282 13.734 1 97.69 212 LEU B N 1
ATOM 4246 C CA . LEU B 1 212 ? -11.203 0.081 13.258 1 97.69 212 LEU B CA 1
ATOM 4247 C C . LEU B 1 212 ? -12.188 0.11 12.094 1 97.69 212 LEU B C 1
ATOM 4249 O O . LEU B 1 212 ? -12.719 1.171 11.75 1 97.69 212 LEU B O 1
ATOM 4253 N N . TRP B 1 213 ? -12.438 -1.049 11.492 1 98.19 213 TRP B N 1
ATOM 4254 C CA . TRP B 1 213 ? -13.32 -1.034 10.328 1 98.19 213 TRP B CA 1
ATOM 4255 C C . TRP B 1 213 ? -14.477 -2.01 10.508 1 98.19 213 TRP B C 1
ATOM 4257 O O . TRP B 1 213 ? -15.633 -1.599 10.594 1 98.19 213 TRP B O 1
ATOM 4267 N N . LEU B 1 214 ? -14.195 -3.293 10.656 1 98.31 214 LEU B N 1
ATOM 4268 C CA . LEU B 1 214 ? -15.273 -4.27 10.75 1 98.31 214 LEU B CA 1
ATOM 4269 C C . LEU B 1 214 ? -16.156 -3.988 11.961 1 98.31 214 LEU B C 1
ATOM 4271 O O . LEU B 1 214 ? -17.375 -3.834 11.828 1 98.31 214 LEU B O 1
ATOM 4275 N N . ASP B 1 215 ? -15.516 -3.885 13.102 1 98.25 215 ASP B N 1
ATOM 4276 C CA . ASP B 1 215 ? -16.266 -3.701 14.352 1 98.25 215 ASP B CA 1
ATOM 4277 C C . ASP B 1 215 ? -16.891 -2.312 14.414 1 98.25 215 ASP B C 1
ATOM 4279 O O . ASP B 1 215 ? -17.812 -2.082 15.195 1 98.25 215 ASP B O 1
ATOM 4283 N N . ALA B 1 216 ? -16.406 -1.381 13.625 1 97.19 216 ALA B N 1
ATOM 4284 C CA . ALA B 1 216 ? -16.906 -0.007 13.625 1 97.19 216 ALA B CA 1
ATOM 4285 C C . ALA B 1 216 ? -18.062 0.155 12.648 1 97.19 216 ALA B C 1
ATOM 4287 O O . ALA B 1 216 ? -18.547 1.267 12.43 1 97.19 216 ALA B O 1
ATOM 4288 N N . GLY B 1 217 ? -18.469 -0.874 12 1 97.69 217 GLY B N 1
ATOM 4289 C CA . GLY B 1 217 ? -19.656 -0.819 11.18 1 97.69 217 GLY B CA 1
ATOM 4290 C C . GLY B 1 217 ? -19.359 -0.857 9.695 1 97.69 217 GLY B C 1
ATOM 4291 O O . GLY B 1 217 ? -20.25 -0.584 8.875 1 97.69 217 GLY B O 1
ATOM 4292 N N . ARG B 1 218 ? -18.125 -1.072 9.258 1 97.81 218 ARG B N 1
ATOM 4293 C CA . ARG B 1 218 ? -17.672 -1.279 7.883 1 97.81 218 ARG B CA 1
ATOM 4294 C C . ARG B 1 218 ? -17.906 -0.038 7.031 1 97.81 218 ARG B C 1
ATOM 4296 O O . ARG B 1 218 ? -18.234 -0.145 5.848 1 97.81 218 ARG B O 1
ATOM 4303 N N . GLY B 1 219 ? -17.844 1.114 7.633 1 96.44 219 GLY B N 1
ATOM 4304 C CA . GLY B 1 219 ? -17.922 2.375 6.914 1 96.44 219 GLY B CA 1
ATOM 4305 C C . GLY B 1 219 ? -16.594 2.811 6.32 1 96.44 219 GLY B C 1
ATOM 4306 O O . GLY B 1 219 ? -15.984 2.074 5.547 1 96.44 219 GLY B O 1
ATOM 4307 N N . ALA B 1 220 ? -16.047 3.875 6.844 1 94.62 220 ALA B N 1
ATOM 4308 C CA . ALA B 1 220 ? -14.773 4.41 6.359 1 94.62 220 ALA B CA 1
ATOM 4309 C C . ALA B 1 220 ? -13.602 3.525 6.781 1 94.62 220 ALA B C 1
ATOM 4311 O O . ALA B 1 220 ? -13.562 3.045 7.914 1 94.62 220 ALA B O 1
ATOM 4312 N N . LEU B 1 221 ? -12.75 3.273 5.832 1 97.06 221 LEU B N 1
ATOM 4313 C CA . LEU B 1 221 ? -11.547 2.504 6.141 1 97.06 221 LEU B CA 1
ATOM 4314 C C . LEU B 1 221 ? -10.555 3.344 6.93 1 97.06 221 LEU B C 1
ATOM 4316 O O . LEU B 1 221 ? -10.461 4.559 6.73 1 97.06 221 LEU B O 1
ATOM 4320 N N . PRO B 1 222 ? -9.852 2.693 7.824 1 94.81 222 PRO B N 1
ATOM 4321 C CA . PRO B 1 222 ? -8.75 3.422 8.453 1 94.81 222 PRO B CA 1
ATOM 4322 C C . PRO B 1 222 ? -7.645 3.793 7.461 1 94.81 222 PRO B C 1
ATOM 4324 O O . PRO B 1 222 ? -7.484 3.127 6.434 1 94.81 222 PRO B O 1
ATOM 4327 N N . GLY B 1 223 ? -6.961 4.852 7.805 1 93.81 223 GLY B N 1
ATOM 4328 C CA . GLY B 1 223 ? -5.914 5.328 6.914 1 93.81 223 GLY B CA 1
ATOM 4329 C C . GLY B 1 223 ? -6.438 6.207 5.793 1 93.81 223 GLY B C 1
ATOM 4330 O O . GLY B 1 223 ? -7.473 6.863 5.941 1 93.81 223 GLY B O 1
ATOM 4331 N N . THR B 1 224 ? -5.605 6.316 4.754 1 95.19 224 THR B N 1
ATOM 4332 C CA . THR B 1 224 ? -5.953 7.109 3.582 1 95.19 224 THR B CA 1
ATOM 4333 C C . THR B 1 224 ? -6.195 6.207 2.373 1 95.19 224 THR B C 1
ATOM 4335 O O . THR B 1 224 ? -5.258 5.859 1.654 1 95.19 224 THR B O 1
ATOM 4338 N N . PRO B 1 225 ? -7.473 5.93 2.123 1 97.12 225 PRO B N 1
ATOM 4339 C CA . PRO B 1 225 ? -7.75 5.055 0.981 1 97.12 225 PRO B CA 1
ATOM 4340 C C . PRO B 1 225 ? -7.344 5.676 -0.353 1 97.12 225 PRO B C 1
ATOM 4342 O O . PRO B 1 225 ? -7.41 6.895 -0.516 1 97.12 225 PRO B O 1
ATOM 4345 N N . ALA B 1 226 ? -6.922 4.812 -1.286 1 97.94 226 ALA B N 1
ATOM 4346 C CA . ALA B 1 226 ? -6.625 5.215 -2.658 1 97.94 226 ALA B CA 1
ATOM 4347 C C . ALA B 1 226 ? -7.863 5.105 -3.543 1 97.94 226 ALA B C 1
ATOM 4349 O O . ALA B 1 226 ? -8.203 4.016 -4.012 1 97.94 226 ALA B O 1
ATOM 4350 N N . PRO B 1 227 ? -8.531 6.223 -3.844 1 97.12 227 PRO B N 1
ATOM 4351 C CA . PRO B 1 227 ? -9.773 6.133 -4.605 1 97.12 227 PRO B CA 1
ATOM 4352 C C . PRO B 1 227 ? -9.594 5.438 -5.957 1 97.12 227 PRO B C 1
ATOM 4354 O O . PRO B 1 227 ? -10.453 4.66 -6.375 1 97.12 227 PRO B O 1
ATOM 4357 N N . LEU B 1 228 ? -8.461 5.691 -6.625 1 97.62 228 LEU B N 1
ATOM 4358 C CA . LEU B 1 228 ? -8.211 5.094 -7.934 1 97.62 228 LEU B CA 1
ATOM 4359 C C . LEU B 1 228 ? -8.289 3.572 -7.859 1 97.62 228 LEU B C 1
ATOM 4361 O O . LEU B 1 228 ? -8.938 2.938 -8.695 1 97.62 228 LEU B O 1
ATOM 4365 N N . GLU B 1 229 ? -7.691 3.043 -6.898 1 98.44 229 GLU B N 1
ATOM 4366 C CA . GLU B 1 229 ? -7.621 1.593 -6.758 1 98.44 229 GLU B CA 1
ATOM 4367 C C . GLU B 1 229 ? -8.984 1.003 -6.41 1 98.44 229 GLU B C 1
ATOM 4369 O O . GLU B 1 229 ? -9.344 -0.07 -6.898 1 98.44 229 GLU B O 1
ATOM 4374 N N . PHE B 1 230 ? -9.719 1.674 -5.605 1 98.62 230 PHE B N 1
ATOM 4375 C CA . PHE B 1 230 ? -11.016 1.139 -5.199 1 98.62 230 PHE B CA 1
ATOM 4376 C C . PHE B 1 230 ? -12.031 1.262 -6.328 1 98.62 230 PHE B C 1
ATOM 4378 O O . PHE B 1 230 ? -12.859 0.37 -6.527 1 98.62 230 PHE B O 1
ATOM 4385 N N . TYR B 1 231 ? -12.023 2.402 -7.055 1 98.31 231 TYR B N 1
ATOM 4386 C CA . TYR B 1 231 ? -12.883 2.498 -8.227 1 98.31 231 TYR B CA 1
ATOM 4387 C C . TYR B 1 231 ? -12.508 1.438 -9.258 1 98.31 231 TYR B C 1
ATOM 4389 O O . TYR B 1 231 ? -13.391 0.848 -9.898 1 98.31 231 TYR B O 1
ATOM 4397 N N . ALA B 1 232 ? -11.234 1.21 -9.43 1 98.31 232 ALA B N 1
ATOM 4398 C CA . ALA B 1 232 ? -10.781 0.178 -10.359 1 98.31 232 ALA B CA 1
ATOM 4399 C C . ALA B 1 232 ? -11.219 -1.208 -9.891 1 98.31 232 ALA B C 1
ATOM 4401 O O . ALA B 1 232 ? -11.602 -2.051 -10.711 1 98.31 232 ALA B O 1
ATOM 4402 N N . LEU B 1 233 ? -11.109 -1.45 -8.609 1 98.69 233 LEU B N 1
ATOM 4403 C CA . LEU B 1 233 ? -11.562 -2.727 -8.07 1 98.69 233 LEU B CA 1
ATOM 4404 C C . LEU B 1 233 ? -13.055 -2.924 -8.32 1 98.69 233 LEU B C 1
ATOM 4406 O O . LEU B 1 233 ? -13.484 -4.008 -8.719 1 98.69 233 LEU B O 1
ATOM 4410 N N . ASP B 1 234 ? -13.805 -1.889 -8.023 1 98.25 234 ASP B N 1
ATOM 4411 C CA . ASP B 1 234 ? -15.242 -1.915 -8.289 1 98.25 234 ASP B CA 1
ATOM 4412 C C . ASP B 1 234 ? -15.531 -2.277 -9.742 1 98.25 234 ASP B C 1
ATOM 4414 O O . ASP B 1 234 ? -16.344 -3.158 -10.016 1 98.25 234 ASP B O 1
ATOM 4418 N N . ALA B 1 235 ? -14.836 -1.647 -10.625 1 98.19 235 ALA B N 1
ATOM 4419 C CA . ALA B 1 235 ? -15 -1.893 -12.055 1 98.19 235 ALA B CA 1
ATOM 4420 C C . ALA B 1 235 ? -14.578 -3.311 -12.422 1 98.19 235 ALA B C 1
ATOM 4422 O O . ALA B 1 235 ? -15.211 -3.957 -13.258 1 98.19 235 ALA B O 1
ATOM 4423 N N . ALA B 1 236 ? -13.523 -3.785 -11.883 1 98.31 236 ALA B N 1
ATOM 4424 C CA . ALA B 1 236 ? -13.039 -5.141 -12.148 1 98.31 236 ALA B CA 1
ATOM 4425 C C . ALA B 1 236 ? -14.062 -6.18 -11.688 1 98.31 236 ALA B C 1
ATOM 4427 O O . ALA B 1 236 ? -14.266 -7.195 -12.359 1 98.31 236 ALA B O 1
ATOM 4428 N N . LEU B 1 237 ? -14.648 -5.953 -10.539 1 98.38 237 LEU B N 1
ATOM 4429 C CA . LEU B 1 237 ? -15.664 -6.871 -10.023 1 98.38 237 LEU B CA 1
ATOM 4430 C C . LEU B 1 237 ? -16.906 -6.859 -10.906 1 98.38 237 LEU B C 1
ATOM 4432 O O . LEU B 1 237 ? -17.516 -7.902 -11.141 1 98.38 237 LEU B O 1
ATOM 4436 N N . ASP B 1 238 ? -17.297 -5.637 -11.391 1 97.94 238 ASP B N 1
ATOM 4437 C CA . ASP B 1 238 ? -18.375 -5.574 -12.375 1 97.94 238 ASP B CA 1
ATOM 4438 C C . ASP B 1 238 ? -18.078 -6.484 -13.562 1 97.94 238 ASP B C 1
ATOM 4440 O O . ASP B 1 238 ? -18.953 -7.227 -14.016 1 97.94 238 ASP B O 1
ATOM 4444 N N . ARG B 1 239 ? -16.906 -6.438 -14.031 1 97.75 239 ARG B N 1
ATOM 4445 C CA . ARG B 1 239 ? -16.516 -7.195 -15.219 1 97.75 239 ARG B CA 1
ATOM 4446 C C . ARG B 1 239 ? -16.578 -8.695 -14.953 1 97.75 239 ARG B C 1
ATOM 4448 O O . ARG B 1 239 ? -17.141 -9.445 -15.75 1 97.75 239 ARG B O 1
ATOM 4455 N N . ILE B 1 240 ? -16.016 -9.141 -13.836 1 97.75 240 ILE B N 1
ATOM 4456 C CA . ILE B 1 240 ? -15.945 -10.57 -13.555 1 97.75 240 ILE B CA 1
ATOM 4457 C C . ILE B 1 240 ? -17.344 -11.094 -13.234 1 97.75 240 ILE B C 1
ATOM 4459 O O . ILE B 1 240 ? -17.688 -12.227 -13.594 1 97.75 240 ILE B O 1
ATOM 4463 N N . GLU B 1 241 ? -18.125 -10.312 -12.523 1 97.81 241 GLU B N 1
ATOM 4464 C CA . GLU B 1 241 ? -19.484 -10.703 -12.203 1 97.81 241 GLU B CA 1
ATOM 4465 C C . GLU B 1 241 ? -20.344 -10.82 -13.469 1 97.81 241 GLU B C 1
ATOM 4467 O O . GLU B 1 241 ? -21.188 -11.703 -13.57 1 97.81 241 GLU B O 1
ATOM 4472 N N . ALA B 1 242 ? -20.109 -9.961 -14.398 1 97.75 242 ALA B N 1
ATOM 4473 C CA . ALA B 1 242 ? -20.828 -10.023 -15.672 1 97.75 242 ALA B CA 1
ATOM 4474 C C . ALA B 1 242 ? -20.453 -11.273 -16.453 1 97.75 242 ALA B C 1
ATOM 4476 O O . ALA B 1 242 ? -21.297 -11.898 -17.094 1 97.75 242 ALA B O 1
ATOM 4477 N N . GLU B 1 243 ? -19.219 -11.664 -16.391 1 97.38 243 GLU B N 1
ATOM 4478 C CA . GLU B 1 243 ? -18.719 -12.859 -17.062 1 97.38 243 GLU B CA 1
ATOM 4479 C C . GLU B 1 243 ? -19.156 -14.125 -16.344 1 97.38 243 GLU B C 1
ATOM 4481 O O . GLU B 1 243 ? -19.547 -15.117 -16.969 1 97.38 243 GLU B O 1
ATOM 4486 N N . GLY B 1 244 ? -19.141 -14.078 -15.031 1 97.38 244 GLY B N 1
ATOM 4487 C CA . GLY B 1 244 ? -19.344 -15.25 -14.195 1 97.38 244 GLY B CA 1
ATOM 4488 C C . GLY B 1 244 ? -18.062 -16.016 -13.922 1 97.38 244 GLY B C 1
ATOM 4489 O O . GLY B 1 244 ? -17.266 -16.266 -14.836 1 97.38 244 GLY B O 1
ATOM 4490 N N . LEU B 1 245 ? -17.875 -16.391 -12.719 1 96.44 245 LEU B N 1
ATOM 4491 C CA . LEU B 1 245 ? -16.625 -17 -12.266 1 96.44 245 LEU B CA 1
ATOM 4492 C C . LEU B 1 245 ? -16.375 -18.312 -12.977 1 96.44 245 LEU B C 1
ATOM 4494 O O . LEU B 1 245 ? -15.25 -18.594 -13.406 1 96.44 245 LEU B O 1
ATOM 4498 N N . PRO B 1 246 ? -17.391 -19.156 -13.156 1 96.56 246 PRO B N 1
ATOM 4499 C CA . PRO B 1 246 ? -17.156 -20.406 -13.891 1 96.56 246 PRO B CA 1
ATOM 4500 C C . PRO B 1 246 ? -16.656 -20.172 -15.312 1 96.56 246 PRO B C 1
ATOM 4502 O O . PRO B 1 246 ? -15.773 -20.891 -15.789 1 96.56 246 PRO B O 1
ATOM 4505 N N . ALA B 1 247 ? -17.203 -19.188 -15.969 1 97.38 247 ALA B N 1
ATOM 4506 C CA . ALA B 1 247 ? -16.781 -18.859 -17.328 1 97.38 247 ALA B CA 1
ATOM 4507 C C . ALA B 1 247 ? -15.344 -18.344 -17.344 1 97.38 247 ALA B C 1
ATOM 4509 O O . ALA B 1 247 ? -14.562 -18.656 -18.234 1 97.38 247 ALA B O 1
ATOM 4510 N N . ALA B 1 248 ? -15.023 -17.516 -16.375 1 97.56 248 ALA B N 1
ATOM 4511 C CA . ALA B 1 248 ? -13.664 -17 -16.25 1 97.56 248 ALA B CA 1
ATOM 4512 C C . ALA B 1 248 ? -12.672 -18.125 -16.016 1 97.56 248 ALA B C 1
ATOM 4514 O O . ALA B 1 248 ? -11.586 -18.141 -16.609 1 97.56 248 ALA B O 1
ATOM 4515 N N . ASN B 1 249 ? -13.023 -19.062 -15.164 1 97.62 249 ASN B N 1
ATOM 4516 C CA . ASN B 1 249 ? -12.18 -20.219 -14.93 1 97.62 249 ASN B CA 1
ATOM 4517 C C . ASN B 1 249 ? -11.961 -21.031 -16.203 1 97.62 249 ASN B C 1
ATOM 4519 O O . ASN B 1 249 ? -10.836 -21.391 -16.531 1 97.62 249 ASN B O 1
ATOM 4523 N N . ALA B 1 250 ? -13.016 -21.234 -16.891 1 96.62 250 ALA B N 1
ATOM 4524 C CA . ALA B 1 250 ? -12.961 -22.016 -18.109 1 96.62 250 ALA B CA 1
ATOM 4525 C C . ALA B 1 250 ? -12.094 -21.328 -19.156 1 96.62 250 ALA B C 1
ATOM 4527 O O . ALA B 1 250 ? -11.344 -21.984 -19.891 1 96.62 250 ALA B O 1
ATOM 4528 N N . ARG B 1 251 ? -12.25 -20.047 -19.25 1 96.56 251 ARG B N 1
ATOM 4529 C CA . ARG B 1 251 ? -11.453 -19.281 -20.219 1 96.56 251 ARG B CA 1
ATOM 4530 C C . ARG B 1 251 ? -9.961 -19.422 -19.922 1 96.56 251 ARG B C 1
ATOM 4532 O O . ARG B 1 251 ? -9.156 -19.547 -20.844 1 96.56 251 ARG B O 1
ATOM 4539 N N . HIS B 1 252 ? -9.625 -19.406 -18.672 1 97.81 252 HIS B N 1
ATOM 4540 C CA . HIS B 1 252 ? -8.227 -19.578 -18.297 1 97.81 252 HIS B CA 1
ATOM 4541 C C . HIS B 1 252 ? -7.742 -20.984 -18.609 1 97.81 252 HIS B C 1
ATOM 4543 O O . HIS B 1 252 ? -6.625 -21.172 -19.094 1 97.81 252 HIS B O 1
ATOM 4549 N N . GLU B 1 253 ? -8.547 -21.922 -18.344 1 96.69 253 GLU B N 1
ATOM 4550 C CA . GLU B 1 253 ? -8.195 -23.312 -18.641 1 96.69 253 GLU B CA 1
ATOM 4551 C C . GLU B 1 253 ? -7.977 -23.531 -20.125 1 96.69 253 GLU B C 1
ATOM 4553 O O . GLU B 1 253 ? -7.039 -24.234 -20.531 1 96.69 253 GLU B O 1
ATOM 4558 N N . ARG B 1 254 ? -8.812 -23 -20.922 1 96.88 254 ARG B N 1
ATOM 4559 C CA . ARG B 1 254 ? -8.688 -23.125 -22.375 1 96.88 254 ARG B CA 1
ATOM 4560 C C . ARG B 1 254 ? -7.41 -22.469 -22.875 1 96.88 254 ARG B C 1
ATOM 4562 O O . ARG B 1 254 ? -6.715 -23.016 -23.719 1 96.88 254 ARG B O 1
ATOM 4569 N N . ALA B 1 255 ? -7.18 -21.297 -22.375 1 97.75 255 ALA B N 1
ATOM 4570 C CA . ALA B 1 255 ? -5.957 -20.594 -22.766 1 97.75 255 ALA B CA 1
ATOM 4571 C C . ALA B 1 255 ? -4.719 -21.406 -22.391 1 97.75 255 ALA B C 1
ATOM 4573 O O . ALA B 1 255 ? -3.766 -21.484 -23.172 1 97.75 255 ALA B O 1
ATOM 4574 N N . ALA B 1 256 ? -4.762 -21.984 -21.219 1 97.25 256 ALA B N 1
ATOM 4575 C CA . ALA B 1 256 ? -3.648 -22.797 -20.75 1 97.25 256 ALA B CA 1
ATOM 4576 C C . ALA B 1 256 ? -3.451 -24.016 -21.641 1 97.25 256 ALA B C 1
ATOM 4578 O O . ALA B 1 256 ? -2.328 -24.312 -22.047 1 97.25 256 ALA B O 1
ATOM 4579 N N . ALA B 1 257 ? -4.492 -24.688 -21.922 1 96.5 257 ALA B N 1
ATOM 4580 C CA . ALA B 1 257 ? -4.43 -25.875 -22.781 1 96.5 257 ALA B CA 1
ATOM 4581 C C . ALA B 1 257 ? -3.893 -25.516 -24.156 1 96.5 257 ALA B C 1
ATOM 4583 O O . ALA B 1 257 ? -3.023 -26.219 -24.688 1 96.5 257 ALA B O 1
ATOM 4584 N N . ALA B 1 258 ? -4.453 -24.484 -24.688 1 97.62 258 ALA B N 1
ATOM 4585 C CA . ALA B 1 258 ? -4.016 -24.016 -26.016 1 97.62 258 ALA B CA 1
ATOM 4586 C C . ALA B 1 258 ? -2.523 -23.703 -26.016 1 97.62 258 ALA B C 1
ATOM 4588 O O . ALA B 1 258 ? -1.806 -24.062 -26.953 1 97.62 258 ALA B O 1
ATOM 4589 N N . THR B 1 259 ? -2.105 -22.984 -25.047 1 97.81 259 THR B N 1
ATOM 4590 C CA . THR B 1 259 ? -0.702 -22.609 -24.938 1 97.81 259 THR B CA 1
ATOM 4591 C C . THR B 1 259 ? 0.187 -23.844 -24.859 1 97.81 259 THR B C 1
ATOM 4593 O O . THR B 1 259 ? 1.195 -23.938 -25.562 1 97.81 259 THR B O 1
ATOM 4596 N N . ARG B 1 260 ? -0.192 -24.812 -24.031 1 97.25 260 ARG B N 1
ATOM 4597 C CA . ARG B 1 260 ? 0.619 -26 -23.844 1 97.25 260 ARG B CA 1
ATOM 4598 C C . ARG B 1 260 ? 0.637 -26.859 -25.109 1 97.25 260 ARG B C 1
ATOM 4600 O O . ARG B 1 260 ? 1.647 -27.484 -25.422 1 97.25 260 ARG B O 1
ATOM 4607 N N . HIS B 1 261 ? -0.427 -26.859 -25.828 1 97 261 HIS B N 1
ATOM 4608 C CA . HIS B 1 261 ? -0.446 -27.531 -27.125 1 97 261 HIS B CA 1
ATOM 4609 C C . HIS B 1 261 ? 0.519 -26.859 -28.109 1 97 261 HIS B C 1
ATOM 4611 O O . HIS B 1 261 ? 1.258 -27.547 -28.812 1 97 261 HIS B O 1
ATOM 4617 N N . GLY B 1 262 ? 0.453 -25.562 -28.125 1 97.5 262 GLY B N 1
ATOM 4618 C CA . GLY B 1 262 ? 1.368 -24.828 -28.984 1 97.5 262 GLY B CA 1
ATOM 4619 C C . GLY B 1 262 ? 2.828 -25.078 -28.656 1 97.5 262 GLY B C 1
ATOM 4620 O O . GLY B 1 262 ? 3.65 -25.281 -29.547 1 97.5 262 GLY B O 1
ATOM 4621 N N . ILE B 1 263 ? 3.139 -25.047 -27.422 1 97 263 ILE B N 1
ATOM 4622 C CA . ILE B 1 263 ? 4.5 -25.281 -26.953 1 97 263 ILE B CA 1
ATOM 4623 C C . ILE B 1 263 ? 4.969 -26.672 -27.406 1 97 263 ILE B C 1
ATOM 4625 O O . ILE B 1 263 ? 6.074 -26.812 -27.922 1 97 263 ILE B O 1
ATOM 4629 N N . ARG B 1 264 ? 4.152 -27.656 -27.188 1 95.94 264 ARG B N 1
ATOM 4630 C CA . ARG B 1 264 ? 4.488 -29.016 -27.578 1 95.94 264 ARG B CA 1
ATOM 4631 C C . ARG B 1 264 ? 4.762 -29.109 -29.078 1 95.94 264 ARG B C 1
ATOM 4633 O O . ARG B 1 264 ? 5.695 -29.797 -29.5 1 95.94 264 ARG B O 1
ATOM 4640 N N . ALA B 1 265 ? 3.984 -28.422 -29.812 1 96.88 265 ALA B N 1
ATOM 4641 C CA . ALA B 1 265 ? 4.113 -28.453 -31.266 1 96.88 265 ALA B CA 1
ATOM 4642 C C . ALA B 1 265 ? 5.398 -27.766 -31.719 1 96.88 265 ALA B C 1
ATOM 4644 O O . ALA B 1 265 ? 5.891 -28.016 -32.812 1 96.88 265 ALA B O 1
ATOM 4645 N N . LEU B 1 266 ? 5.914 -26.906 -30.906 1 96.44 266 LEU B N 1
ATOM 4646 C CA . LEU B 1 266 ? 7.191 -26.266 -31.203 1 96.44 266 LEU B CA 1
ATOM 4647 C C . LEU B 1 266 ? 8.352 -27.203 -30.906 1 96.44 266 LEU B C 1
ATOM 4649 O O . LEU B 1 266 ? 9.508 -26.891 -31.203 1 96.44 266 LEU B O 1
ATOM 4653 N N . GLY B 1 267 ? 8.016 -28.312 -30.266 1 93.88 267 GLY B N 1
ATOM 4654 C CA . GLY B 1 267 ? 9.055 -29.266 -29.906 1 93.88 267 GLY B CA 1
ATOM 4655 C C . GLY B 1 267 ? 9.695 -28.984 -28.562 1 93.88 267 GLY B C 1
ATOM 4656 O O . GLY B 1 267 ? 10.789 -29.469 -28.281 1 93.88 267 GLY B O 1
ATOM 4657 N N . ILE B 1 268 ? 9.109 -28.141 -27.828 1 94.25 268 ILE B N 1
ATOM 4658 C CA . ILE B 1 268 ? 9.602 -27.812 -26.5 1 94.25 268 ILE B CA 1
ATOM 4659 C C . ILE B 1 268 ? 8.711 -28.469 -25.438 1 94.25 268 ILE B C 1
ATOM 4661 O O . ILE B 1 268 ? 7.492 -28.531 -25.594 1 94.25 268 ILE B O 1
ATOM 4665 N N . ALA B 1 269 ? 9.297 -28.922 -24.406 1 95.06 269 ALA B N 1
ATOM 4666 C CA . ALA B 1 269 ? 8.57 -29.672 -23.375 1 95.06 269 ALA B CA 1
ATOM 4667 C C . ALA B 1 269 ? 7.875 -28.719 -22.406 1 95.06 269 ALA B C 1
ATOM 4669 O O . ALA B 1 269 ? 8.469 -27.734 -21.953 1 95.06 269 ALA B O 1
ATOM 4670 N N . ASN B 1 270 ? 6.582 -28.984 -22.109 1 96.31 270 ASN B N 1
ATOM 4671 C CA . ASN B 1 270 ? 5.938 -28.359 -20.953 1 96.31 270 ASN B CA 1
ATOM 4672 C C . ASN B 1 270 ? 6.602 -28.766 -19.641 1 96.31 270 ASN B C 1
ATOM 4674 O O . ASN B 1 270 ? 7.176 -29.859 -19.547 1 96.31 270 ASN B O 1
ATOM 4678 N N . TRP B 1 271 ? 6.602 -27.969 -18.672 1 95.56 271 TRP B N 1
ATOM 4679 C CA . TRP B 1 271 ? 7.391 -28.172 -17.469 1 95.56 271 TRP B CA 1
ATOM 4680 C C . TRP B 1 271 ? 6.785 -29.281 -16.609 1 95.56 271 TRP B C 1
ATOM 4682 O O . TRP B 1 271 ? 7.488 -30.203 -16.188 1 95.56 271 TRP B O 1
ATOM 4692 N N . VAL B 1 272 ? 5.453 -29.172 -16.328 1 95 272 VAL B N 1
ATOM 4693 C CA . VAL B 1 272 ? 4.797 -30.172 -15.484 1 95 272 VAL B CA 1
ATOM 4694 C C . VAL B 1 272 ? 3.619 -30.781 -16.234 1 95 272 VAL B C 1
ATOM 4696 O O . VAL B 1 272 ? 3.176 -30.25 -17.25 1 95 272 VAL B O 1
ATOM 4699 N N . GLU B 1 273 ? 3.195 -31.891 -15.672 1 94.5 273 GLU B N 1
ATOM 4700 C CA . GLU B 1 273 ? 2.014 -32.531 -16.234 1 94.5 273 GLU B CA 1
ATOM 4701 C C . GLU B 1 273 ? 0.778 -31.656 -16.078 1 94.5 273 GLU B C 1
ATOM 4703 O O . GLU B 1 273 ? 0.717 -30.812 -15.18 1 94.5 273 GLU B O 1
ATOM 4708 N N . GLU B 1 274 ? -0.124 -31.859 -16.938 1 92.75 274 GLU B N 1
ATOM 4709 C CA . GLU B 1 274 ? -1.325 -31.047 -17.016 1 92.75 274 GLU B CA 1
ATOM 4710 C C . GLU B 1 274 ? -2.053 -31 -15.68 1 92.75 274 GLU B C 1
ATOM 4712 O O . GLU B 1 274 ? -2.574 -29.953 -15.289 1 92.75 274 GLU B O 1
ATOM 4717 N N . THR B 1 275 ? -2.068 -32.094 -14.961 1 93.12 275 THR B N 1
ATOM 4718 C CA . THR B 1 275 ? -2.801 -32.156 -13.703 1 93.12 275 THR B CA 1
ATOM 4719 C C . THR B 1 275 ? -2.133 -31.312 -12.633 1 93.12 275 THR B C 1
ATOM 4721 O O . THR B 1 275 ? -2.752 -31 -11.617 1 93.12 275 THR B O 1
ATOM 4724 N N . HIS B 1 276 ? -0.862 -30.953 -12.844 1 96.38 276 HIS B N 1
ATOM 4725 C CA . HIS B 1 276 ? -0.098 -30.172 -11.883 1 96.38 276 HIS B CA 1
ATOM 4726 C C . HIS B 1 276 ? 0.17 -28.766 -12.406 1 96.38 276 HIS B C 1
ATOM 4728 O O . HIS B 1 276 ? 0.928 -28 -11.797 1 96.38 276 HIS B O 1
ATOM 4734 N N . ALA B 1 277 ? -0.463 -28.5 -13.562 1 97.12 277 ALA B N 1
ATOM 4735 C CA . ALA B 1 277 ? -0.173 -27.234 -14.219 1 97.12 277 ALA B CA 1
ATOM 4736 C C . ALA B 1 277 ? -1.221 -26.172 -13.867 1 97.12 277 ALA B C 1
ATOM 4738 O O . ALA B 1 277 ? -2.416 -26.484 -13.812 1 97.12 277 ALA B O 1
ATOM 4739 N N . SER B 1 278 ? -0.753 -24.984 -13.547 1 97.44 278 SER B N 1
ATOM 4740 C CA . SER B 1 278 ? -1.619 -23.844 -13.281 1 97.44 278 SER B CA 1
ATOM 4741 C C . SER B 1 278 ? -2.273 -23.344 -14.57 1 97.44 278 SER B C 1
ATOM 4743 O O . SER B 1 278 ? -1.683 -23.422 -15.648 1 97.44 278 SER B O 1
ATOM 4745 N N . ALA B 1 279 ? -3.467 -22.812 -14.484 1 97 279 ALA B N 1
ATOM 4746 C CA . ALA B 1 279 ? -4.176 -22.25 -15.625 1 97 279 ALA B CA 1
ATOM 4747 C C . ALA B 1 279 ? -3.744 -20.812 -15.883 1 97 279 ALA B C 1
ATOM 4749 O O . ALA B 1 279 ? -4.164 -20.203 -16.859 1 97 279 ALA B O 1
ATOM 4750 N N . LEU B 1 280 ? -2.885 -20.281 -15.039 1 96.38 280 LEU B N 1
ATOM 4751 C CA . LEU B 1 280 ? -2.564 -18.859 -15.094 1 96.38 280 LEU B CA 1
ATOM 4752 C C . LEU B 1 280 ? -1.358 -18.609 -16 1 96.38 280 LEU B C 1
ATOM 4754 O O . LEU B 1 280 ? -1.29 -17.578 -16.672 1 96.38 280 LEU B O 1
ATOM 4758 N N . VAL B 1 281 ? -0.45 -19.516 -15.922 1 97.31 281 VAL B N 1
ATOM 4759 C CA . VAL B 1 281 ? 0.812 -19.406 -16.641 1 97.31 281 VAL B CA 1
ATOM 4760 C C . VAL B 1 281 ? 1.256 -20.797 -17.109 1 97.31 281 VAL B C 1
ATOM 4762 O O . VAL B 1 281 ? 1.159 -21.766 -16.359 1 97.31 281 VAL B O 1
ATOM 4765 N N . SER B 1 282 ? 1.649 -20.891 -18.344 1 97.69 282 SER B N 1
ATOM 4766 C CA . SER B 1 282 ? 2.258 -22.125 -18.828 1 97.69 282 SER B CA 1
ATOM 4767 C C . SER B 1 282 ? 3.775 -21.984 -18.922 1 97.69 282 SER B C 1
ATOM 4769 O O . SER B 1 282 ? 4.285 -21 -19.453 1 97.69 282 SER B O 1
ATOM 4771 N N . THR B 1 283 ? 4.414 -22.938 -18.359 1 97.5 283 THR B N 1
ATOM 4772 C CA . THR B 1 283 ? 5.871 -22.875 -18.344 1 97.5 283 THR B CA 1
ATOM 4773 C C . THR B 1 283 ? 6.469 -24 -19.188 1 97.5 283 THR B C 1
ATOM 4775 O O . THR B 1 283 ? 5.906 -25.094 -19.25 1 97.5 283 THR B O 1
ATOM 4778 N N . ALA B 1 284 ? 7.57 -23.672 -19.812 1 96.56 284 ALA B N 1
ATOM 4779 C CA . ALA B 1 284 ? 8.312 -24.609 -20.656 1 96.56 284 ALA B CA 1
ATOM 4780 C C . ALA B 1 284 ? 9.812 -24.531 -20.375 1 96.56 284 ALA B C 1
ATOM 4782 O O . ALA B 1 284 ? 10.297 -23.5 -19.875 1 96.56 284 ALA B O 1
ATOM 4783 N N . VAL B 1 285 ? 10.469 -25.578 -20.688 1 94.81 285 VAL B N 1
ATOM 4784 C CA . VAL B 1 285 ? 11.914 -25.609 -20.484 1 94.81 285 VAL B CA 1
ATOM 4785 C C . VAL B 1 285 ? 12.617 -25.188 -21.766 1 94.81 285 VAL B C 1
ATOM 4787 O O . VAL B 1 285 ? 12.305 -25.688 -22.844 1 94.81 285 VAL B O 1
ATOM 4790 N N . LEU B 1 286 ? 13.477 -24.25 -21.594 1 93.75 286 LEU B N 1
ATOM 4791 C CA . LEU B 1 286 ? 14.281 -23.859 -22.75 1 93.75 286 LEU B CA 1
ATOM 4792 C C . LEU B 1 286 ? 15.188 -25 -23.203 1 93.75 286 LEU B C 1
ATOM 4794 O O . LEU B 1 286 ? 15.789 -25.672 -22.375 1 93.75 286 LEU B O 1
ATOM 4798 N N . PRO B 1 287 ? 15.266 -25.156 -24.484 1 91.69 287 PRO B N 1
ATOM 4799 C CA . PRO B 1 287 ? 16.219 -26.141 -24.984 1 91.69 287 PRO B CA 1
ATOM 4800 C C . PRO B 1 287 ? 17.656 -25.875 -24.516 1 91.69 287 PRO B C 1
ATOM 4802 O O . PRO B 1 287 ? 18.062 -24.719 -24.406 1 91.69 287 PRO B O 1
ATOM 4805 N N . ASP B 1 288 ? 18.438 -26.922 -24.359 1 90.88 288 ASP B N 1
ATOM 4806 C CA . ASP B 1 288 ? 19.797 -26.797 -23.828 1 90.88 288 ASP B CA 1
ATOM 4807 C C . ASP B 1 288 ? 20.656 -25.906 -24.719 1 90.88 288 ASP B C 1
ATOM 4809 O O . ASP B 1 288 ? 21.578 -25.25 -24.25 1 90.88 288 ASP B O 1
ATOM 4813 N N . SER B 1 289 ? 20.312 -25.906 -25.922 1 90.19 289 SER B N 1
ATOM 4814 C CA . SER B 1 289 ? 21.125 -25.188 -26.891 1 90.19 289 SER B CA 1
ATOM 4815 C C . SER B 1 289 ? 20.828 -23.688 -26.859 1 90.19 289 SER B C 1
ATOM 4817 O O . SER B 1 289 ? 21.547 -22.891 -27.469 1 90.19 289 SER B O 1
ATOM 4819 N N . VAL B 1 290 ? 19.828 -23.344 -26.188 1 93 290 VAL B N 1
ATOM 4820 C CA . VAL B 1 290 ? 19.375 -21.953 -26.219 1 93 290 VAL B CA 1
ATOM 4821 C C . VAL B 1 290 ? 19.781 -21.25 -24.922 1 93 290 VAL B C 1
ATOM 4823 O O . VAL B 1 290 ? 19.438 -21.719 -23.828 1 93 290 VAL B O 1
ATOM 4826 N N . GLU B 1 291 ? 20.531 -20.203 -25.078 1 91.75 291 GLU B N 1
ATOM 4827 C CA . GLU B 1 291 ? 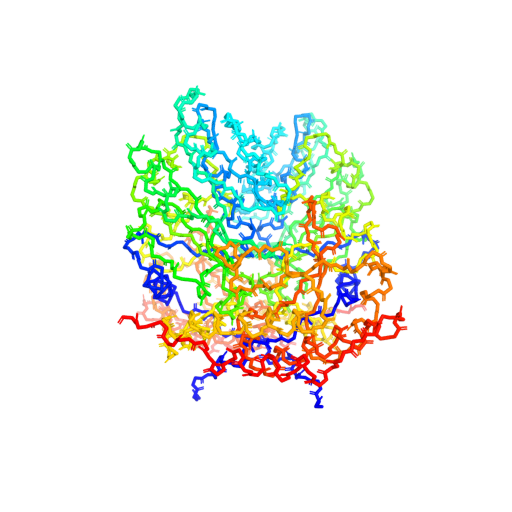20.891 -19.391 -23.922 1 91.75 291 GLU B CA 1
ATOM 4828 C C . GLU B 1 291 ? 19.719 -18.547 -23.453 1 91.75 291 GLU B C 1
ATOM 4830 O O . GLU B 1 291 ? 19.078 -17.859 -24.25 1 91.75 291 GLU B O 1
ATOM 4835 N N . ALA B 1 292 ? 19.453 -18.625 -22.141 1 91.31 292 ALA B N 1
ATOM 4836 C CA . ALA B 1 292 ? 18.266 -17.984 -21.562 1 91.31 292 ALA B CA 1
ATOM 4837 C C . ALA B 1 292 ? 18.266 -16.484 -21.797 1 91.31 292 ALA B C 1
ATOM 4839 O O . ALA B 1 292 ? 17.234 -15.906 -22.172 1 91.31 292 ALA B O 1
ATOM 4840 N N . GLY B 1 293 ? 19.344 -15.867 -21.578 1 91.56 293 GLY B N 1
ATOM 4841 C CA . GLY B 1 293 ? 19.438 -14.43 -21.781 1 91.56 293 GLY B CA 1
ATOM 4842 C C . GLY B 1 293 ? 19.141 -14.016 -23.219 1 91.56 293 GLY B C 1
ATOM 4843 O O . GLY B 1 293 ? 18.422 -13.047 -23.453 1 91.56 293 GLY B O 1
ATOM 4844 N N . ALA B 1 294 ? 19.75 -14.719 -24.156 1 93.06 294 ALA B N 1
ATOM 4845 C CA . ALA B 1 294 ? 19.547 -14.445 -25.578 1 93.06 294 ALA B CA 1
ATOM 4846 C C . ALA B 1 294 ? 18.078 -14.656 -25.953 1 93.06 294 ALA B C 1
ATOM 4848 O O . ALA B 1 294 ? 17.516 -13.883 -26.75 1 93.06 294 ALA B O 1
ATOM 4849 N N . PHE B 1 295 ? 17.547 -15.672 -25.438 1 95.19 295 PHE B N 1
ATOM 4850 C CA . PHE B 1 295 ? 16.141 -15.961 -25.703 1 95.19 295 PHE B CA 1
ATOM 4851 C C . PHE B 1 295 ? 15.266 -14.812 -25.219 1 95.19 295 PHE B C 1
ATOM 4853 O O . PHE B 1 295 ? 14.391 -14.336 -25.953 1 95.19 295 PHE B O 1
ATOM 4860 N N . HIS B 1 296 ? 15.477 -14.367 -23.984 1 92 296 HIS B N 1
ATOM 4861 C CA . HIS B 1 296 ? 14.664 -13.305 -23.391 1 92 296 HIS B CA 1
ATOM 4862 C C . HIS B 1 296 ? 14.828 -12 -24.156 1 92 296 HIS B C 1
ATOM 4864 O O . HIS B 1 296 ? 13.867 -11.242 -24.328 1 92 296 HIS B O 1
ATOM 4870 N N . ALA B 1 297 ? 16 -11.75 -24.609 1 91.44 297 ALA B N 1
ATOM 4871 C CA . ALA B 1 297 ? 16.234 -10.562 -25.422 1 91.44 297 ALA B CA 1
ATOM 4872 C C . ALA B 1 297 ? 15.453 -10.633 -26.734 1 91.44 297 ALA B C 1
ATOM 4874 O O . ALA B 1 297 ? 14.922 -9.625 -27.203 1 91.44 297 ALA B O 1
ATOM 4875 N N . ALA B 1 298 ? 15.398 -11.805 -27.25 1 92.12 298 ALA B N 1
ATOM 4876 C CA . ALA B 1 298 ? 14.719 -12 -28.516 1 92.12 298 ALA B CA 1
ATOM 4877 C C . ALA B 1 298 ? 13.203 -11.836 -28.375 1 92.12 298 ALA B C 1
ATOM 4879 O O . ALA B 1 298 ? 12.547 -11.273 -29.25 1 92.12 298 ALA B O 1
ATOM 4880 N N . VAL B 1 299 ? 12.688 -12.336 -27.281 1 93.25 299 VAL B N 1
ATOM 4881 C CA . VAL B 1 299 ? 11.234 -12.312 -27.125 1 93.25 299 VAL B CA 1
ATOM 4882 C C . VAL B 1 299 ? 10.789 -10.906 -26.719 1 93.25 299 VAL B C 1
ATOM 4884 O O . VAL B 1 299 ? 9.656 -10.5 -27.016 1 93.25 299 VAL B O 1
ATOM 4887 N N . SER B 1 300 ? 11.625 -10.172 -25.969 1 85.56 300 SER B N 1
ATOM 4888 C CA . SER B 1 300 ? 11.273 -8.844 -25.484 1 85.56 300 SER B CA 1
ATOM 4889 C C . SER B 1 300 ? 10.977 -7.887 -26.625 1 85.56 300 SER B C 1
ATOM 4891 O O . SER B 1 300 ? 10.328 -6.859 -26.438 1 85.56 300 SER B O 1
ATOM 4893 N N . ARG B 1 301 ? 11.258 -8.188 -27.781 1 79.31 301 ARG B N 1
ATOM 4894 C CA . ARG B 1 301 ? 11.102 -7.352 -28.969 1 79.31 301 ARG B CA 1
ATOM 4895 C C . ARG B 1 301 ? 9.773 -7.621 -29.656 1 79.31 301 ARG B C 1
ATOM 4897 O O . ARG B 1 301 ? 9.383 -6.891 -30.578 1 79.31 301 ARG B O 1
ATOM 4904 N N . GLN B 1 302 ? 9.164 -8.57 -29.188 1 81.19 302 GLN B N 1
ATOM 4905 C CA . GLN B 1 302 ? 7.945 -8.977 -29.891 1 81.19 302 GLN B CA 1
ATOM 4906 C C . GLN B 1 302 ? 6.707 -8.352 -29.25 1 81.19 302 GLN B C 1
ATOM 4908 O O . GLN B 1 302 ? 6.492 -8.492 -28.047 1 81.19 302 GLN B O 1
ATOM 4913 N N . HIS B 1 303 ? 5.98 -7.742 -30.047 1 79.62 303 HIS B N 1
ATOM 4914 C CA . HIS B 1 303 ? 4.797 -7.02 -29.594 1 79.62 303 HIS B CA 1
ATOM 4915 C C . HIS B 1 303 ? 3.664 -7.98 -29.25 1 79.62 303 HIS B C 1
ATOM 4917 O O . HIS B 1 303 ? 3.447 -8.969 -29.953 1 79.62 303 HIS B O 1
ATOM 4923 N N . GLY B 1 304 ? 3.018 -7.746 -28.141 1 86.5 304 GLY B N 1
ATOM 4924 C CA . GLY B 1 304 ? 1.822 -8.484 -27.766 1 86.5 304 GLY B CA 1
ATOM 4925 C C . GLY B 1 304 ? 2.119 -9.719 -26.922 1 86.5 304 GLY B C 1
ATOM 4926 O O . GLY B 1 304 ? 1.221 -10.273 -26.297 1 86.5 304 GLY B O 1
ATOM 4927 N N . ALA B 1 305 ? 3.328 -10.141 -26.969 1 92.81 305 ALA B N 1
ATOM 4928 C CA . ALA B 1 305 ? 3.713 -11.312 -26.203 1 92.81 305 ALA B CA 1
ATOM 4929 C C . ALA B 1 305 ? 3.992 -10.938 -24.75 1 92.81 305 ALA B C 1
ATOM 4931 O O . ALA B 1 305 ? 4.352 -9.797 -24.453 1 92.81 305 ALA B O 1
ATOM 4932 N N . ASP B 1 306 ? 3.684 -11.773 -23.906 1 94.81 306 ASP B N 1
ATOM 4933 C CA . ASP B 1 306 ? 4.008 -11.68 -22.484 1 94.81 306 ASP B CA 1
ATOM 4934 C C . ASP B 1 306 ? 4.695 -12.945 -21.984 1 94.81 306 ASP B C 1
ATOM 4936 O O . ASP B 1 306 ? 4.031 -13.883 -21.531 1 94.81 306 ASP B O 1
ATOM 4940 N N . ILE B 1 307 ? 5.984 -12.891 -22.141 1 96 307 ILE B N 1
ATOM 4941 C CA . ILE B 1 307 ? 6.844 -14.008 -21.766 1 96 307 ILE B CA 1
ATOM 4942 C C . ILE B 1 307 ? 7.879 -13.547 -20.75 1 96 307 ILE B C 1
ATOM 4944 O O . ILE B 1 307 ? 8.508 -12.5 -20.922 1 96 307 ILE B O 1
ATOM 4948 N N . SER B 1 308 ? 8 -14.25 -19.672 1 93.56 308 SER B N 1
ATOM 4949 C CA . SER B 1 308 ? 8.945 -13.898 -18.625 1 93.56 308 SER B CA 1
ATOM 4950 C C . SER B 1 308 ? 9.758 -15.109 -18.188 1 93.56 308 SER B C 1
ATOM 4952 O O . SER B 1 308 ? 9.516 -16.234 -18.641 1 93.56 308 SER B O 1
ATOM 4954 N N . VAL B 1 309 ? 10.773 -14.812 -17.438 1 92.06 309 VAL B N 1
ATOM 4955 C CA . VAL B 1 309 ? 11.633 -15.875 -16.906 1 92.06 309 VAL B CA 1
ATOM 4956 C C . VAL B 1 309 ? 10.969 -16.516 -15.695 1 92.06 309 VAL B C 1
ATOM 4958 O O . VAL B 1 309 ? 10.164 -15.891 -15.008 1 92.06 309 VAL B O 1
ATOM 4961 N N . GLY B 1 310 ? 11.289 -17.781 -15.492 1 90.81 310 GLY B N 1
ATOM 4962 C CA . GLY B 1 310 ? 10.898 -18.406 -14.234 1 90.81 310 GLY B CA 1
ATOM 4963 C C . GLY B 1 310 ? 11.531 -17.75 -13.023 1 90.81 310 GLY B C 1
ATOM 4964 O O . GLY B 1 310 ? 12.578 -17.109 -13.133 1 90.81 310 GLY B O 1
ATOM 4965 N N . VAL B 1 311 ? 10.867 -17.906 -11.914 1 90.06 311 VAL B N 1
ATOM 4966 C CA . VAL B 1 311 ? 11.336 -17.25 -10.703 1 90.06 311 VAL B CA 1
ATOM 4967 C C . VAL B 1 311 ? 11.578 -18.281 -9.609 1 90.06 311 VAL B C 1
ATOM 4969 O O . VAL B 1 311 ? 10.711 -19.125 -9.344 1 90.06 311 VAL B O 1
ATOM 4972 N N . GLY B 1 312 ? 12.781 -18.203 -8.984 1 90.81 312 GLY B N 1
ATOM 4973 C CA . GLY B 1 312 ? 13.062 -19.047 -7.832 1 90.81 312 GLY B CA 1
ATOM 4974 C C . GLY B 1 312 ? 13.883 -20.281 -8.188 1 90.81 312 GLY B C 1
ATOM 4975 O O . GLY B 1 312 ? 14.266 -20.469 -9.336 1 90.81 312 GLY B O 1
ATOM 4976 N N . PRO B 1 313 ? 14.109 -21.141 -7.18 1 90.19 313 PRO B N 1
ATOM 4977 C CA . PRO B 1 313 ? 14.93 -22.344 -7.379 1 90.19 313 PRO B CA 1
ATOM 4978 C C . PRO B 1 313 ? 14.289 -23.328 -8.352 1 90.19 313 PRO B C 1
ATOM 4980 O O . PRO B 1 313 ? 13.102 -23.641 -8.227 1 90.19 313 PRO B O 1
ATOM 4983 N N . GLY B 1 314 ? 15.078 -23.766 -9.297 1 91.81 314 GLY B N 1
ATOM 4984 C CA . GLY B 1 314 ? 14.617 -24.781 -10.234 1 91.81 314 GLY B CA 1
ATOM 4985 C C . GLY B 1 314 ? 13.914 -24.203 -11.445 1 91.81 314 GLY B C 1
ATOM 4986 O O . GLY B 1 314 ? 13.648 -24.922 -12.414 1 91.81 314 GLY B O 1
ATOM 4987 N N . ALA B 1 315 ? 13.695 -22.906 -11.398 1 90.81 315 ALA B N 1
ATOM 4988 C CA . ALA B 1 315 ? 12.953 -22.297 -12.5 1 90.81 315 ALA B CA 1
ATOM 4989 C C . ALA B 1 315 ? 13.883 -21.516 -13.414 1 90.81 315 ALA B C 1
ATOM 4991 O O . ALA B 1 315 ? 13.43 -20.828 -14.336 1 90.81 315 ALA B O 1
ATOM 4992 N N . GLU B 1 316 ? 15.164 -21.625 -13.297 1 88.31 316 GLU B N 1
ATOM 4993 C CA . GLU B 1 316 ? 16.156 -20.766 -13.945 1 88.31 316 GLU B CA 1
ATOM 4994 C C . GLU B 1 316 ? 16.109 -20.906 -15.461 1 88.31 316 GLU B C 1
ATOM 4996 O O . GLU B 1 316 ? 16.438 -19.969 -16.188 1 88.31 316 GLU B O 1
ATOM 5001 N N . ARG B 1 317 ? 15.688 -22.047 -15.938 1 91.06 317 ARG B N 1
ATOM 5002 C CA . ARG B 1 317 ? 15.648 -22.281 -17.375 1 91.06 317 ARG B CA 1
ATOM 5003 C C . ARG B 1 317 ? 14.219 -22.328 -17.891 1 91.06 317 ARG B C 1
ATOM 5005 O O . ARG B 1 317 ? 13.977 -22.719 -19.031 1 91.06 317 ARG B O 1
ATOM 5012 N N . LEU B 1 318 ? 13.344 -21.984 -17.031 1 95.5 318 LEU B N 1
ATOM 5013 C CA . LEU B 1 318 ? 11.938 -22 -17.438 1 95.5 318 LEU B CA 1
ATOM 5014 C C . LEU B 1 318 ? 11.555 -20.672 -18.078 1 95.5 318 LEU B C 1
ATOM 5016 O O . LEU B 1 318 ? 12 -19.609 -17.641 1 95.5 318 LEU B O 1
ATOM 5020 N N . ILE B 1 319 ? 10.781 -20.766 -19.094 1 96.5 319 ILE B N 1
ATOM 5021 C CA . ILE B 1 319 ? 10.109 -19.594 -19.641 1 96.5 319 ILE B CA 1
ATOM 5022 C C . ILE B 1 319 ? 8.633 -19.625 -19.25 1 96.5 319 ILE B C 1
ATOM 5024 O O . ILE B 1 319 ? 8.016 -20.688 -19.219 1 96.5 319 ILE B O 1
ATOM 5028 N N . ARG B 1 320 ? 8.125 -18.5 -18.906 1 96.94 320 ARG B N 1
ATOM 5029 C CA . ARG B 1 320 ? 6.734 -18.344 -18.5 1 96.94 320 ARG B CA 1
ATOM 5030 C C . ARG B 1 320 ? 5.918 -17.672 -19.594 1 96.94 320 ARG B C 1
ATOM 5032 O O . ARG B 1 320 ? 6.188 -16.516 -19.969 1 96.94 320 ARG B O 1
ATOM 5039 N N . LEU B 1 321 ? 5.039 -18.375 -20.203 1 97.5 321 LEU B N 1
ATOM 5040 C CA . LEU B 1 321 ? 4.059 -17.781 -21.109 1 97.5 321 LEU B CA 1
ATOM 5041 C C . LEU B 1 321 ? 2.801 -17.359 -20.359 1 97.5 321 LEU B C 1
ATOM 5043 O O . LEU B 1 321 ? 2.006 -18.219 -19.938 1 97.5 321 LEU B O 1
ATOM 5047 N N . ASN B 1 322 ? 2.629 -16.062 -20.203 1 96.62 322 ASN B N 1
ATOM 5048 C CA . ASN B 1 322 ? 1.568 -15.523 -19.375 1 96.62 322 ASN B CA 1
ATOM 5049 C C . ASN B 1 322 ? 0.247 -15.43 -20.125 1 96.62 322 ASN B C 1
ATOM 5051 O O . ASN B 1 322 ? 0.186 -14.844 -21.203 1 96.62 322 ASN B O 1
ATOM 5055 N N . HIS B 1 323 ? -0.739 -16.047 -19.656 1 97.25 323 HIS B N 1
ATOM 5056 C CA . HIS B 1 323 ? -2.105 -16 -20.172 1 97.25 323 HIS B CA 1
ATOM 5057 C C . HIS B 1 323 ? -3.109 -15.805 -19.047 1 97.25 323 HIS B C 1
ATOM 5059 O O . HIS B 1 323 ? -4.098 -16.547 -18.953 1 97.25 323 HIS B O 1
ATOM 5065 N N . THR B 1 324 ? -2.816 -14.875 -18.172 1 96.88 324 THR B N 1
ATOM 5066 C CA . THR B 1 324 ? -3.566 -14.602 -16.953 1 96.88 324 THR B CA 1
ATOM 5067 C C . THR B 1 324 ? -4.477 -13.383 -17.141 1 96.88 324 THR B C 1
ATOM 5069 O O . THR B 1 324 ? -4.09 -12.406 -17.797 1 96.88 324 THR B O 1
ATOM 5072 N N . GLY B 1 325 ? -5.684 -13.43 -16.516 1 96.62 325 GLY B N 1
ATOM 5073 C CA . GLY B 1 325 ? -6.609 -12.312 -16.594 1 96.62 325 GLY B CA 1
ATOM 5074 C C . GLY B 1 325 ? -7.078 -12.016 -18 1 96.62 325 GLY B C 1
ATOM 5075 O O . GLY B 1 325 ? -7.543 -12.914 -18.703 1 96.62 325 GLY B O 1
ATOM 5076 N N . ARG B 1 326 ? -6.836 -10.82 -18.453 1 95.38 326 ARG B N 1
ATOM 5077 C CA . ARG B 1 326 ? -7.309 -10.398 -19.766 1 95.38 326 ARG B CA 1
ATOM 5078 C C . ARG B 1 326 ? -6.52 -11.078 -20.891 1 95.38 326 ARG B C 1
ATOM 5080 O O . ARG B 1 326 ? -6.953 -11.102 -22.031 1 95.38 326 ARG B O 1
ATOM 5087 N N . ARG B 1 327 ? -5.477 -11.688 -20.5 1 96.5 327 ARG B N 1
ATOM 5088 C CA . ARG B 1 327 ? -4.629 -12.32 -21.516 1 96.5 327 ARG B CA 1
ATOM 5089 C C . ARG B 1 327 ? -5.059 -13.766 -21.75 1 96.5 327 ARG B C 1
ATOM 5091 O O . ARG B 1 327 ? -4.543 -14.422 -22.656 1 96.5 327 ARG B O 1
ATOM 5098 N N . ALA B 1 328 ? -5.992 -14.211 -20.984 1 97.12 328 ALA B N 1
ATOM 5099 C CA . ALA B 1 328 ? -6.547 -15.539 -21.234 1 97.12 328 ALA B CA 1
ATOM 5100 C C . ALA B 1 328 ? -7.488 -15.523 -22.438 1 97.12 328 ALA B C 1
ATOM 5102 O O . ALA B 1 328 ? -8.68 -15.812 -22.297 1 97.12 328 ALA B O 1
ATOM 5103 N N . HIS B 1 329 ? -6.938 -15.219 -23.531 1 94.69 329 HIS B N 1
ATOM 5104 C CA . HIS B 1 329 ? -7.684 -15.141 -24.781 1 94.69 329 HIS B CA 1
ATOM 5105 C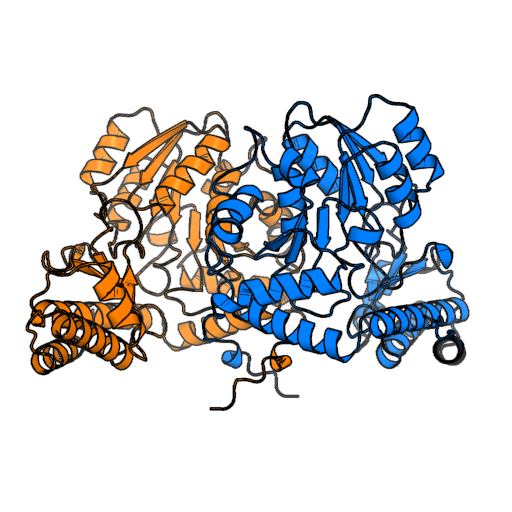 C . HIS B 1 329 ? -6.824 -15.578 -25.969 1 94.69 329 HIS B C 1
ATOM 5107 O O . HIS B 1 329 ? -5.594 -15.531 -25.906 1 94.69 329 HIS B O 1
ATOM 5113 N N . PRO B 1 330 ? -7.465 -15.969 -27.062 1 96 330 PRO B N 1
ATOM 5114 C CA . PRO B 1 330 ? -6.758 -16.594 -28.188 1 96 330 PRO B CA 1
ATOM 5115 C C . PRO B 1 330 ? -5.66 -15.711 -28.766 1 96 330 PRO B C 1
ATOM 5117 O O . PRO B 1 330 ? -4.578 -16.203 -29.094 1 96 330 PRO B O 1
ATOM 5120 N N . GLN B 1 331 ? -5.93 -14.477 -28.875 1 95.5 331 GLN B N 1
ATOM 5121 C CA . GLN B 1 331 ? -4.957 -13.578 -29.484 1 95.5 331 GLN B CA 1
ATOM 5122 C C . GLN B 1 331 ? -3.68 -13.5 -28.656 1 95.5 331 GLN B C 1
ATOM 5124 O O . GLN B 1 331 ? -2.576 -13.484 -29.219 1 95.5 331 GLN B O 1
ATOM 5129 N N . ALA B 1 332 ? -3.828 -13.406 -27.391 1 95.44 332 ALA B N 1
ATOM 5130 C CA . ALA B 1 332 ? -2.664 -13.359 -26.5 1 95.44 332 ALA B CA 1
ATOM 5131 C C . ALA B 1 332 ? -1.894 -14.68 -26.547 1 95.44 332 ALA B C 1
ATOM 5133 O O . ALA B 1 332 ? -0.661 -14.68 -26.547 1 95.44 332 ALA B O 1
ATOM 5134 N N . VAL B 1 333 ? -2.584 -15.758 -26.562 1 97.06 333 VAL B N 1
ATOM 5135 C CA . VAL B 1 333 ? -1.973 -17.078 -26.625 1 97.06 333 VAL B CA 1
ATOM 5136 C C . VAL B 1 333 ? -1.185 -17.219 -27.922 1 97.06 333 VAL B C 1
ATOM 5138 O O . VAL B 1 333 ? -0.032 -17.656 -27.906 1 97.06 333 VAL B O 1
ATOM 5141 N N . LYS B 1 334 ? -1.791 -16.797 -28.984 1 96.62 334 LYS B N 1
ATOM 5142 C CA . LYS B 1 334 ? -1.138 -16.875 -30.297 1 96.62 334 LYS B CA 1
ATOM 5143 C C . LYS B 1 334 ? 0.123 -16.016 -30.328 1 96.62 334 LYS B C 1
ATOM 5145 O O . LYS B 1 334 ? 1.146 -16.422 -30.875 1 96.62 334 LYS B O 1
ATOM 5150 N N . ALA B 1 335 ? -0.022 -14.859 -29.781 1 96.5 335 ALA B N 1
ATOM 5151 C CA . ALA B 1 335 ? 1.127 -13.961 -29.75 1 96.5 335 ALA B CA 1
ATOM 5152 C C . ALA B 1 335 ? 2.283 -14.586 -28.969 1 96.5 335 ALA B C 1
ATOM 5154 O O . ALA B 1 335 ? 3.445 -14.453 -29.359 1 96.5 335 ALA B O 1
ATOM 5155 N N . ASN B 1 336 ? 2.012 -15.203 -27.875 1 97.38 336 ASN B N 1
ATOM 5156 C CA . ASN B 1 336 ? 3.033 -15.875 -27.094 1 97.38 336 ASN B CA 1
ATOM 5157 C C . ASN B 1 336 ? 3.711 -16.984 -27.875 1 97.38 336 ASN B C 1
ATOM 5159 O O . ASN B 1 336 ? 4.938 -17.078 -27.906 1 97.38 336 ASN B O 1
ATOM 5163 N N . ILE B 1 337 ? 2.908 -17.781 -28.516 1 97.06 337 ILE B N 1
ATOM 5164 C CA . ILE B 1 337 ? 3.43 -18.922 -29.281 1 97.06 337 ILE B CA 1
ATOM 5165 C C . ILE B 1 337 ? 4.309 -18.422 -30.422 1 97.06 337 ILE B C 1
ATOM 5167 O O . ILE B 1 337 ? 5.402 -18.938 -30.641 1 97.06 337 ILE B O 1
ATOM 5171 N N . ALA B 1 338 ? 3.811 -17.422 -31.094 1 96.62 338 ALA B N 1
ATOM 5172 C CA . ALA B 1 338 ? 4.562 -16.844 -32.188 1 96.62 338 ALA B CA 1
ATOM 5173 C C . ALA B 1 338 ? 5.891 -16.25 -31.719 1 96.62 338 ALA B C 1
ATOM 5175 O O . ALA B 1 338 ? 6.918 -16.406 -32.375 1 96.62 338 ALA B O 1
ATOM 5176 N N . ALA B 1 339 ? 5.832 -15.602 -30.625 1 96.94 339 ALA B N 1
ATOM 5177 C CA . ALA B 1 339 ? 7.039 -14.984 -30.078 1 96.94 339 ALA B CA 1
ATOM 5178 C C . ALA B 1 339 ? 8.078 -16.047 -29.719 1 96.94 339 ALA B C 1
ATOM 5180 O O . ALA B 1 339 ? 9.266 -15.875 -29.984 1 96.94 339 ALA B O 1
ATOM 5181 N N . VAL B 1 340 ? 7.676 -17.125 -29.109 1 96.75 340 VAL B N 1
ATOM 5182 C CA . VAL B 1 340 ? 8.586 -18.203 -28.75 1 96.75 340 VAL B CA 1
ATOM 5183 C C . VAL B 1 340 ? 9.164 -18.844 -30.016 1 96.75 340 VAL B C 1
ATOM 5185 O O . VAL B 1 340 ? 10.375 -19.062 -30.109 1 96.75 340 VAL B O 1
ATOM 5188 N N . ALA B 1 341 ? 8.344 -19.109 -30.953 1 96.12 341 ALA B N 1
ATOM 5189 C CA . ALA B 1 341 ? 8.773 -19.719 -32.219 1 96.12 341 ALA B CA 1
ATOM 5190 C C . ALA B 1 341 ? 9.828 -18.844 -32.906 1 96.12 341 ALA B C 1
ATOM 5192 O O . ALA B 1 341 ? 10.867 -19.359 -33.344 1 96.12 341 ALA B O 1
ATOM 5193 N N . ASN B 1 342 ? 9.516 -17.594 -32.969 1 95.44 342 ASN B N 1
ATOM 5194 C CA . ASN B 1 342 ? 10.43 -16.656 -33.625 1 95.44 342 ASN B CA 1
ATOM 5195 C C . ASN B 1 342 ? 11.758 -16.562 -32.906 1 95.44 342 ASN B C 1
ATOM 5197 O O . ASN B 1 342 ? 12.82 -16.5 -33.531 1 95.44 342 ASN B O 1
ATOM 5201 N N . ALA B 1 343 ? 11.68 -16.438 -31.594 1 95.75 343 ALA B N 1
ATOM 5202 C CA . ALA B 1 343 ? 12.906 -16.375 -30.812 1 95.75 343 ALA B CA 1
ATOM 5203 C C . ALA B 1 343 ? 13.758 -17.625 -31 1 95.75 343 ALA B C 1
ATOM 5205 O O . ALA B 1 343 ? 14.977 -17.516 -31.172 1 95.75 343 ALA B O 1
ATOM 5206 N N . LEU B 1 344 ? 13.156 -18.781 -30.984 1 95.06 344 LEU B N 1
ATOM 5207 C CA . LEU B 1 344 ? 13.875 -20.031 -31.188 1 95.06 344 LEU B CA 1
ATOM 5208 C C . LEU B 1 344 ? 14.523 -20.078 -32.562 1 95.06 344 LEU B C 1
ATOM 5210 O O . LEU B 1 344 ? 15.688 -20.453 -32.688 1 95.06 344 LEU B O 1
ATOM 5214 N N . LYS B 1 345 ? 13.812 -19.641 -33.5 1 93.75 345 LYS B N 1
ATOM 5215 C CA . LYS B 1 345 ? 14.328 -19.609 -34.875 1 93.75 345 LYS B CA 1
ATOM 5216 C C . LYS B 1 345 ? 15.547 -18.703 -34.969 1 93.75 345 LYS B C 1
ATOM 5218 O O . LYS B 1 345 ? 16.547 -19.062 -35.594 1 93.75 345 LYS B O 1
ATOM 5223 N N . THR B 1 346 ? 15.367 -17.562 -34.438 1 93.19 346 THR B N 1
ATOM 5224 C CA . THR B 1 346 ? 16.438 -16.578 -34.469 1 93.19 346 THR B CA 1
ATOM 5225 C C . THR B 1 346 ? 17.703 -17.125 -33.812 1 93.19 346 THR B C 1
ATOM 5227 O O . THR B 1 346 ? 18.812 -16.766 -34.188 1 93.19 346 THR B O 1
ATOM 5230 N N . LEU B 1 347 ? 17.484 -18 -32.875 1 93.75 347 LEU B N 1
ATOM 5231 C CA . LEU B 1 347 ? 18.609 -18.531 -32.094 1 93.75 347 LEU B CA 1
ATOM 5232 C C . LEU B 1 347 ? 19.047 -19.891 -32.625 1 93.75 347 LEU B C 1
ATOM 5234 O O . LEU B 1 347 ? 19.781 -20.625 -31.969 1 93.75 347 LEU B O 1
ATOM 5238 N N . GLY B 1 348 ? 18.547 -20.297 -33.75 1 90.75 348 GLY B N 1
ATOM 5239 C CA . GLY B 1 348 ? 19.078 -21.438 -34.469 1 90.75 348 GLY B CA 1
ATOM 5240 C C . GLY B 1 348 ? 18.312 -22.734 -34.188 1 90.75 348 GLY B C 1
ATOM 5241 O O . GLY B 1 348 ? 18.797 -23.812 -34.5 1 90.75 348 GLY B O 1
ATOM 5242 N N . HIS B 1 349 ? 17.25 -22.625 -33.562 1 90.75 349 HIS B N 1
ATOM 5243 C CA . HIS B 1 349 ? 16.406 -23.781 -33.312 1 90.75 349 HIS B CA 1
ATOM 5244 C C . HIS B 1 349 ? 15.227 -23.844 -34.25 1 90.75 349 HIS B C 1
ATOM 5246 O O . HIS B 1 349 ? 14.367 -22.969 -34.25 1 90.75 349 HIS B O 1
ATOM 5252 N N . SER B 1 350 ? 15.227 -24.859 -35.062 1 88.62 350 SER B N 1
ATOM 5253 C CA . SER B 1 350 ? 14.18 -24.984 -36.062 1 88.62 350 SER B CA 1
ATOM 5254 C C . SER B 1 350 ? 12.836 -25.297 -35.406 1 88.62 350 SER B C 1
ATOM 5256 O O . SER B 1 350 ? 12.734 -26.188 -34.562 1 88.62 350 SER B O 1
ATOM 5258 N N . THR B 1 351 ? 11.844 -24.5 -35.719 1 91.88 351 THR B N 1
ATOM 5259 C CA . THR B 1 351 ? 10.469 -24.703 -35.281 1 91.88 351 THR B CA 1
ATOM 5260 C C . THR B 1 351 ? 9.484 -24.484 -36.406 1 91.88 351 THR B C 1
ATOM 5262 O O . THR B 1 351 ? 9.812 -23.844 -37.406 1 91.88 351 THR B O 1
ATOM 5265 N N . ASN B 1 352 ? 8.391 -25.125 -36.312 1 94.75 352 ASN B N 1
ATOM 5266 C CA . ASN B 1 352 ? 7.285 -24.891 -37.25 1 94.75 352 ASN B CA 1
ATOM 5267 C C . ASN B 1 352 ? 6.215 -24 -36.625 1 94.75 352 ASN B C 1
ATOM 5269 O O . ASN B 1 352 ? 5.301 -24.484 -35.969 1 94.75 352 ASN B O 1
ATOM 5273 N N . THR B 1 353 ? 6.305 -22.766 -36.969 1 95.75 353 THR B N 1
ATOM 5274 C CA . THR B 1 353 ? 5.414 -21.781 -36.344 1 95.75 353 THR B CA 1
ATOM 5275 C C . THR B 1 353 ? 3.959 -22.078 -36.719 1 95.75 353 THR B C 1
ATOM 5277 O O . THR B 1 353 ? 3.086 -22.031 -35.844 1 95.75 353 THR B O 1
ATOM 5280 N N . ASP B 1 354 ? 3.713 -22.344 -37.938 1 96.94 354 ASP B N 1
ATOM 5281 C CA . ASP B 1 354 ? 2.35 -22.578 -38.406 1 96.94 354 ASP B CA 1
ATOM 5282 C C . ASP B 1 354 ? 1.731 -23.781 -37.688 1 96.94 354 ASP B C 1
ATOM 5284 O O . ASP B 1 354 ? 0.574 -23.734 -37.25 1 96.94 354 ASP B O 1
ATOM 5288 N N . SER B 1 355 ? 2.473 -24.828 -37.625 1 96.69 355 SER B N 1
ATOM 5289 C CA . SER B 1 355 ? 1.997 -26.016 -36.906 1 96.69 355 SER B CA 1
ATOM 5290 C C . SER B 1 355 ? 1.699 -25.703 -35.438 1 96.69 355 SER B C 1
ATOM 5292 O O . SER B 1 355 ? 0.725 -26.219 -34.906 1 96.69 355 SER B O 1
ATOM 5294 N N . ALA B 1 356 ? 2.539 -24.953 -34.844 1 97.44 356 ALA B N 1
ATOM 5295 C CA . ALA B 1 356 ? 2.359 -24.594 -33.438 1 97.44 356 ALA B CA 1
ATOM 5296 C C . ALA B 1 356 ? 1.101 -23.766 -33.25 1 97.44 356 ALA B C 1
ATOM 5298 O O . ALA B 1 356 ? 0.348 -23.984 -32.281 1 97.44 356 ALA B O 1
ATOM 5299 N N . LEU B 1 357 ? 0.893 -22.781 -34.125 1 97.5 357 LEU B N 1
ATOM 5300 C CA . LEU B 1 357 ? -0.284 -21.922 -34.031 1 97.5 357 LEU B CA 1
ATOM 5301 C C . LEU B 1 357 ? -1.559 -22.719 -34.281 1 97.5 357 LEU B C 1
ATOM 5303 O O . LEU B 1 357 ? -2.582 -22.484 -33.656 1 97.5 357 LEU B O 1
ATOM 5307 N N . GLU B 1 358 ? -1.467 -23.625 -35.188 1 96.81 358 GLU B N 1
ATOM 5308 C CA . GLU B 1 358 ? -2.6 -24.5 -35.469 1 96.81 358 GLU B CA 1
ATOM 5309 C C . GLU B 1 358 ? -2.904 -25.391 -34.25 1 96.81 358 GLU B C 1
ATOM 5311 O O . GLU B 1 358 ? -4.07 -25.609 -33.938 1 96.81 358 GLU B O 1
ATOM 5316 N N . ALA B 1 359 ? -1.889 -25.922 -33.719 1 96.44 359 ALA B N 1
ATOM 5317 C CA . ALA B 1 359 ? -2.057 -26.75 -32.531 1 96.44 359 ALA B CA 1
ATOM 5318 C C . ALA B 1 359 ? -2.715 -25.953 -31.391 1 96.44 359 ALA B C 1
ATOM 5320 O O . ALA B 1 359 ? -3.582 -26.484 -30.688 1 96.44 359 ALA B O 1
ATOM 5321 N N . ALA B 1 360 ? -2.256 -24.719 -31.172 1 96.12 360 ALA B N 1
ATOM 5322 C CA . ALA B 1 360 ? -2.854 -23.859 -30.156 1 96.12 360 ALA B CA 1
ATOM 5323 C C . ALA B 1 360 ? -4.332 -23.609 -30.438 1 96.12 360 ALA B C 1
ATOM 5325 O O . ALA B 1 360 ? -5.164 -23.656 -29.531 1 96.12 360 ALA B O 1
ATOM 5326 N N . GLU B 1 361 ? -4.617 -23.359 -31.672 1 94.69 361 GLU B N 1
ATOM 5327 C CA . GLU B 1 361 ? -5.996 -23.109 -32.094 1 94.69 361 GLU B CA 1
ATOM 5328 C C . GLU B 1 361 ? -6.879 -24.328 -31.828 1 94.69 361 GLU B C 1
ATOM 5330 O O . GLU B 1 361 ? -8.023 -24.188 -31.375 1 94.69 361 GLU B O 1
ATOM 5335 N N . LYS B 1 362 ? -6.375 -25.469 -32.125 1 90.88 362 LYS B N 1
ATOM 5336 C CA . LYS B 1 362 ? -7.102 -26.719 -31.859 1 90.88 362 LYS B CA 1
ATOM 5337 C C . LYS B 1 362 ? -7.332 -26.906 -30.359 1 90.88 362 LYS B C 1
ATOM 5339 O O . LYS B 1 362 ? -8.367 -27.438 -29.953 1 90.88 362 LYS B O 1
ATOM 5344 N N . GLY B 1 363 ? -6.383 -26.547 -29.672 1 86.75 363 GLY B N 1
ATOM 5345 C CA . GLY B 1 363 ? -6.52 -26.609 -28.219 1 86.75 363 GLY B CA 1
ATOM 5346 C C . GLY B 1 363 ? -7.688 -25.797 -27.703 1 86.75 363 GLY B C 1
ATOM 5347 O O . GLY B 1 363 ? -8.367 -26.203 -26.75 1 86.75 363 GLY B O 1
ATOM 5348 N N . TYR B 1 364 ? -7.898 -24.656 -28.266 1 88.62 364 TYR B N 1
ATOM 5349 C CA . TYR B 1 364 ? -9.031 -23.828 -27.875 1 88.62 364 TYR B CA 1
ATOM 5350 C C . TYR B 1 364 ? -10.352 -24.5 -28.234 1 88.62 364 TYR B C 1
ATOM 5352 O O . TYR B 1 364 ? -11.344 -24.359 -27.516 1 88.62 364 TYR B O 1
ATOM 5360 N N . SER B 1 365 ? -10.352 -25.188 -29.359 1 79.56 365 SER B N 1
ATOM 5361 C CA . SER B 1 365 ? -11.578 -25.797 -29.859 1 79.56 365 SER B CA 1
ATOM 5362 C C . SER B 1 365 ? -11.922 -27.062 -29.078 1 79.56 365 SER B C 1
ATOM 5364 O O . SER B 1 365 ? -13.094 -27.422 -28.953 1 79.56 365 SER B O 1
ATOM 5366 N N . GLU B 1 366 ? -10.945 -27.844 -28.688 1 69.62 366 GLU B N 1
ATOM 5367 C CA . GLU B 1 366 ? -11.133 -29.125 -28.031 1 69.62 366 GLU B CA 1
ATOM 5368 C C . GLU B 1 366 ? -11.367 -28.953 -26.531 1 69.62 366 GLU B C 1
ATOM 5370 O O . GLU B 1 366 ? -11.789 -29.891 -25.859 1 69.62 366 GLU B O 1
ATOM 5375 N N . ALA B 1 367 ? -11 -28 -26.016 1 62.97 367 ALA B N 1
ATOM 5376 C CA . ALA B 1 367 ? -11.117 -27.875 -24.562 1 62.97 367 ALA B CA 1
ATOM 5377 C C . ALA B 1 367 ? -12.562 -28.047 -24.109 1 62.97 367 ALA B C 1
ATOM 5379 O O . ALA B 1 367 ? -13.461 -27.375 -24.625 1 62.97 367 ALA B O 1
ATOM 5380 N N . PRO B 1 368 ? -12.867 -29.156 -23.453 1 51.19 368 PRO B N 1
ATOM 5381 C CA . PRO B 1 368 ? -14.227 -29.469 -23.016 1 51.19 368 PRO B CA 1
ATOM 5382 C C . PRO B 1 368 ? -14.844 -28.359 -22.172 1 51.19 368 PRO B C 1
ATOM 5384 O O . PRO B 1 368 ? -14.133 -27.641 -21.469 1 51.19 368 PRO B O 1
ATOM 5387 N N . ALA B 1 369 ? -15.93 -27.891 -22.516 1 48.72 369 ALA B N 1
ATOM 5388 C CA . ALA B 1 369 ? -16.734 -27.156 -21.562 1 48.72 369 ALA B CA 1
ATOM 5389 C C . ALA B 1 369 ? -16.953 -27.953 -20.281 1 48.72 369 ALA B C 1
ATOM 5391 O O . ALA B 1 369 ? -17.562 -29.016 -20.297 1 48.72 369 ALA B O 1
ATOM 5392 N N . LYS B 1 370 ? -15.859 -28 -19.328 1 41.75 370 LYS B N 1
ATOM 5393 C CA . LYS B 1 370 ? -16.25 -28.75 -18.141 1 41.75 370 LYS B CA 1
ATOM 5394 C C . LYS B 1 370 ? -17.672 -28.406 -17.719 1 41.75 370 LYS B C 1
ATOM 5396 O O . LYS B 1 370 ? -18.031 -27.234 -17.625 1 41.75 370 LYS B O 1
ATOM 5401 N N . GLU B 1 371 ? -18.594 -29.281 -17.953 1 33.41 371 GLU B N 1
ATOM 5402 C CA . GLU B 1 371 ? -19.938 -29.172 -17.375 1 33.41 371 GLU B CA 1
ATOM 5403 C C . GLU B 1 371 ? -19.891 -28.734 -15.922 1 33.41 371 GLU B C 1
ATOM 5405 O O . GLU B 1 371 ? -19.188 -29.344 -15.109 1 33.41 371 GLU B O 1
ATOM 5410 N N . VAL B 1 372 ? -20.234 -27.734 -15.703 1 27.31 372 VAL B N 1
ATOM 5411 C CA . VAL B 1 372 ? -20.594 -27.344 -14.344 1 27.31 372 VAL B CA 1
ATOM 5412 C C . VAL B 1 372 ? -21.812 -28.141 -13.875 1 27.31 372 VAL B C 1
ATOM 5414 O O . VAL B 1 372 ? -22.766 -28.312 -14.633 1 27.31 372 VAL B O 1
#

InterPro domains:
  IPR000192 Aminotransferase class V domain [PF00266] (29-310)
  IPR015421 Pyridoxal phosphate-dependent transferase, major domain [G3DSA:3.40.640.10] (20-243)
  IPR015422 Pyridoxal phosphate-dependent transferase, small domain [G3DSA:3.90.1150.10] (244-360)
  IPR015424 Pyridoxal phosphate-dependent transferase [SSF53383] (18-348)
  IPR024169 Serine-pyruvate aminotransferase/2-aminoethylphosphonate-pyruvate transaminase [PIRSF000524] (24-363)

Secondary structure (DSSP, 8-state):
-----GGGGSSPPPPPHHHHHHHHHHHHHHHT--SEEEEESB-HHHHHHHHHHHH--TT-EEEEEESSHHHHHHHHHHHHTT-EEEEEEPSTTSPPPHHHHHHHHHHSS--SEEEEESEETTTTEE--HHHHHHHHHHHT-EEEEE-TTTBTTB---HHHHT-SEEEE-TTSTT---SS-EEEEE-HHHHHHH-STTS--SSTT-HHHHIIIIITTTS-SPSS---HHHHHHHHHHHHHHHHH-HHHHHHHHHHHHHHHHHHHHHTTPPBSS-GGGB-SSEEEEEPPTTS-HHHHHHHHTTSTT--EEE--STT-TTEEEEE--GGG-SHHHHHHHHHHHHHHHHHTT----HHHHHHHHHHHHHHS-----/-----GGGGSSPPPPPHHHHHHHHHHHHHHHT--SEEEEESB-HHHHHHHHHHHH--TT-EEEEEESSHHHHHHHHHHHHTT-EEEEEEPSTTSPPPHHHHHHHHHHSS--SEEEEESEETTTTEE--HHHHHHHHHHHT-EEEEE-TTTBTTB---HHHHT-SEEEE-TTSTT---SS-EEEEE-HHHHHHH-STTS--SSTT-HHHHIIIIITTTS-SPSS---HHHHHHHHHHHHHHHHH-HHHHHHHHHHHHHHHHHHHHHTT--BSS-GGGB-SSEEEEEPPTTS-HHHHHHHHTTSTT--EEE--STT-TTEEEEE--GGG-SHHHHHHHHHHHHHHHHHTT----HHHHHHHHHHHHHHS-----

Nearest PDB structures (foldseek):
  2z9u-assembly1_A  TM=9.480E-01  e=2.069E-31  Mesorhizobium loti
  4cbr-assembly1_A-2  TM=9.465E-01  e=1.132E-26  Homo sapiens
  3kgx-assembly1_A  TM=8.988E-01  e=8.626E-26  Mus musculus
  2dr1-assembly1_B  TM=8.792E-01  e=1.513E-26  Pyrococcus horikoshii OT3
  7e7g-assembly1_A-2  TM=8.878E-01  e=5.410E-23  Pseudomonas aeruginosa PAO1

Solvent-accessible surface area (backbone atoms only — not comparable to full-atom values): 36761 Å² total; per-residue (Å²): 125,80,75,80,71,42,62,71,62,47,81,66,68,78,65,58,38,72,48,50,42,52,51,35,51,52,50,23,56,68,33,44,40,88,46,50,51,47,80,35,76,21,28,41,66,54,53,52,49,15,53,27,42,17,51,18,24,74,82,42,28,31,42,29,35,25,53,45,60,67,32,50,50,45,46,49,40,20,41,74,41,44,20,48,68,49,75,48,68,35,58,62,47,32,52,54,50,67,67,59,51,50,49,56,64,67,68,44,79,82,50,54,32,37,38,39,58,35,34,40,76,43,48,13,23,26,34,62,47,68,64,45,36,50,53,31,55,77,69,69,28,45,32,37,37,41,27,31,50,26,42,45,28,41,93,56,43,35,54,84,46,63,52,24,29,41,36,33,22,34,48,37,22,44,44,27,36,32,43,35,20,36,34,37,39,24,77,71,42,49,58,60,38,62,51,94,69,33,50,66,93,43,98,40,14,59,58,44,48,40,57,57,17,56,73,62,68,32,38,56,66,74,80,65,77,34,36,70,40,52,45,18,37,54,35,24,49,53,52,46,62,71,64,29,62,70,54,40,20,48,38,12,43,27,33,30,47,8,41,53,36,15,39,46,50,44,71,35,53,64,67,61,56,73,93,36,38,24,33,45,19,46,28,29,46,59,55,89,84,50,56,65,67,62,42,51,59,47,36,71,72,38,79,74,40,47,71,46,70,29,44,51,68,71,12,78,56,27,38,30,42,54,24,39,30,82,32,26,35,71,68,37,40,47,30,34,49,50,32,52,36,51,27,36,43,75,68,71,38,86,54,46,55,68,59,11,51,49,35,19,52,46,25,52,70,61,48,70,77,77,78,126,124,80,76,79,71,44,61,72,59,49,82,66,70,77,63,59,38,72,47,49,41,52,50,34,51,51,50,24,55,68,33,42,38,88,46,52,51,46,80,36,73,20,28,42,67,54,51,51,49,14,52,27,41,19,51,18,24,74,84,42,27,30,40,28,36,25,52,45,60,68,33,50,49,46,47,50,41,20,40,74,39,44,20,46,69,47,75,49,68,34,59,64,46,32,52,54,51,68,66,60,50,50,50,55,63,65,67,42,79,82,50,54,32,37,37,37,58,35,36,40,76,44,48,14,23,27,35,60,46,70,63,46,36,49,53,32,56,75,69,71,28,44,33,36,35,42,26,33,50,26,42,45,28,39,94,58,43,37,55,85,46,64,51,22,30,41,36,32,23,33,46,37,23,43,43,26,36,31,43,35,20,37,35,38,39,26,76,70,41,48,61,60,39,63,50,95,69,33,51,65,93,44,98,40,14,58,58,44,48,40,57,56,15,57,72,63,68,33,38,57,66,73,78,66,76,34,36,69,41,52,46,16,37,53,34,23,49,52,52,46,62,72,63,29,62,71,55,42,21,49,38,13,42,26,33,31,47,9,42,52,37,15,41,45,51,45,71,36,54,62,66,60,57,74,92,37,38,24,34,43,19,45,29,29,45,58,55,89,85,52,54,65,69,60,42,51,59,47,35,72,71,39,80,74,38,46,71,43,71,29,44,50,68,70,12,79,55,26,39,29,43,54,24,42,30,83,31,26,34,72,68,36,40,46,30,34,49,50,33,51,37,50,27,37,41,75,66,72,39,85,54,47,56,67,58,11,51,49,37,20,53,47,25,52,70,61,46,71,75,75,78,124